Protein AF-A0A8T5T8N2-F1 (afdb_monomer)

Structure (mmCIF, N/CA/C/O backbone):
data_AF-A0A8T5T8N2-F1
#
_entry.id   AF-A0A8T5T8N2-F1
#
loop_
_atom_site.group_PDB
_atom_site.id
_atom_site.type_symbol
_atom_site.label_atom_id
_atom_site.label_alt_id
_atom_site.label_comp_id
_atom_site.label_asym_id
_atom_site.label_entity_id
_atom_site.label_seq_id
_atom_site.pdbx_PDB_ins_code
_atom_site.Cartn_x
_atom_site.Cartn_y
_atom_site.Cartn_z
_atom_site.occupancy
_atom_site.B_iso_or_equiv
_atom_site.auth_seq_id
_atom_site.auth_comp_id
_atom_site.auth_asym_id
_atom_site.auth_atom_id
_atom_site.pdbx_PDB_model_num
ATOM 1 N N . MET A 1 1 ? 22.893 8.804 -7.590 1.00 50.22 1 MET A N 1
ATOM 2 C CA . MET A 1 1 ? 23.854 9.347 -8.570 1.00 50.22 1 MET A CA 1
ATOM 3 C C . MET A 1 1 ? 23.781 8.445 -9.783 1.00 50.22 1 MET A C 1
ATOM 5 O O . MET A 1 1 ? 23.442 7.283 -9.596 1.00 50.22 1 MET A O 1
ATOM 9 N N . THR A 1 2 ? 23.992 8.975 -10.982 1.00 61.47 2 THR A N 1
ATOM 10 C CA . THR A 1 2 ? 24.151 8.156 -12.196 1.00 61.47 2 THR A CA 1
ATOM 11 C C . THR A 1 2 ? 25.458 7.356 -12.124 1.00 61.47 2 THR A C 1
ATOM 13 O O . THR A 1 2 ? 26.290 7.620 -11.250 1.00 61.47 2 THR A O 1
ATOM 16 N N . GLU A 1 3 ? 25.678 6.407 -13.039 1.00 57.25 3 GLU A N 1
ATOM 17 C CA . GLU A 1 3 ? 26.962 5.687 -13.149 1.00 57.25 3 GLU A CA 1
ATOM 18 C C . GLU A 1 3 ? 28.156 6.635 -13.381 1.00 57.25 3 GLU A C 1
ATOM 20 O O . GLU A 1 3 ? 29.275 6.344 -12.965 1.00 57.25 3 GLU A O 1
ATOM 25 N N . SER A 1 4 ? 27.908 7.816 -13.961 1.00 60.50 4 SER A N 1
ATOM 26 C CA . SER A 1 4 ? 28.885 8.897 -14.152 1.00 60.50 4 SER A CA 1
ATOM 27 C C . SER A 1 4 ? 29.128 9.768 -12.907 1.00 60.50 4 SER A C 1
ATOM 29 O O . SER A 1 4 ? 29.963 10.671 -12.943 1.00 60.50 4 SER A O 1
ATOM 31 N N . GLY A 1 5 ? 28.430 9.518 -11.792 1.00 66.31 5 GLY A N 1
ATOM 32 C CA . GLY A 1 5 ? 28.565 10.287 -10.548 1.00 66.31 5 GLY A CA 1
ATOM 33 C C . GLY A 1 5 ? 27.781 11.604 -10.516 1.00 66.31 5 GLY A C 1
ATOM 34 O O . GLY A 1 5 ? 27.880 12.358 -9.546 1.00 66.31 5 GLY A O 1
ATOM 35 N N . GLU A 1 6 ? 26.967 11.883 -11.533 1.00 74.31 6 GLU A N 1
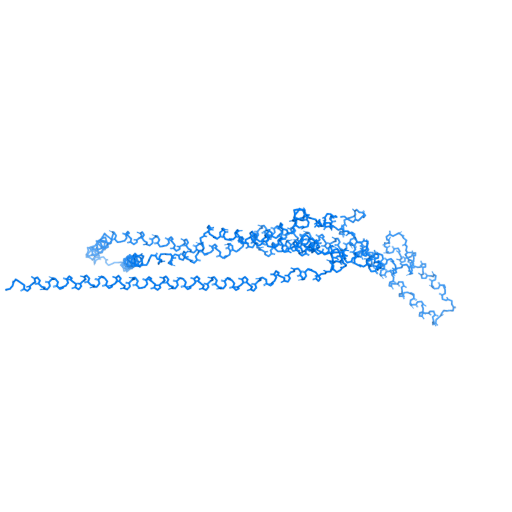ATOM 36 C CA . GLU A 1 6 ? 26.164 13.100 -11.618 1.00 74.31 6 GLU A CA 1
ATOM 37 C C . GLU A 1 6 ? 24.850 12.991 -10.826 1.00 74.31 6 GLU A C 1
ATOM 39 O O . GLU A 1 6 ? 24.358 11.915 -10.447 1.00 74.31 6 GLU A O 1
ATOM 44 N N . LEU A 1 7 ? 24.267 14.153 -10.518 1.00 80.31 7 LEU A N 1
ATOM 45 C CA . LEU A 1 7 ? 22.933 14.220 -9.933 1.00 80.31 7 LEU A CA 1
ATOM 46 C C . LEU A 1 7 ? 21.918 13.792 -10.997 1.00 80.31 7 LEU A C 1
ATOM 48 O O . LEU A 1 7 ? 21.801 14.446 -12.024 1.00 80.31 7 LEU A O 1
ATOM 52 N N . VAL A 1 8 ? 21.133 12.752 -10.708 1.00 79.81 8 VAL A N 1
ATOM 53 C CA . VAL A 1 8 ? 20.122 12.177 -11.625 1.00 79.81 8 VAL A CA 1
ATOM 54 C C . VAL A 1 8 ? 19.175 13.238 -12.197 1.00 79.81 8 VAL A C 1
ATOM 56 O O . VAL A 1 8 ? 18.798 13.173 -13.357 1.00 79.81 8 VAL A O 1
ATOM 59 N N . ILE A 1 9 ? 18.825 14.258 -11.405 1.00 79.12 9 ILE A N 1
ATOM 60 C CA . ILE A 1 9 ? 17.984 15.373 -11.863 1.00 79.12 9 ILE A CA 1
ATOM 61 C C . ILE A 1 9 ? 18.675 16.171 -12.978 1.00 79.12 9 ILE A C 1
ATOM 63 O O . ILE A 1 9 ? 18.025 16.559 -13.941 1.00 79.12 9 ILE A O 1
ATOM 67 N N . VAL A 1 10 ? 19.979 16.428 -12.845 1.00 83.75 10 VAL A N 1
ATOM 68 C CA . VAL A 1 10 ? 20.761 17.156 -13.853 1.00 83.75 10 VAL A CA 1
ATOM 69 C C . VAL A 1 10 ? 20.880 16.306 -15.114 1.00 83.75 10 VAL A C 1
ATOM 71 O O . VAL A 1 10 ? 20.487 16.782 -16.175 1.00 83.75 10 VAL A O 1
ATOM 74 N N . ALA A 1 11 ? 21.288 15.041 -14.975 1.00 82.06 11 ALA A N 1
ATOM 75 C CA . ALA A 1 11 ? 21.407 14.096 -16.086 1.00 82.06 11 ALA A CA 1
ATOM 76 C C . ALA A 1 11 ? 20.087 13.947 -16.870 1.00 82.06 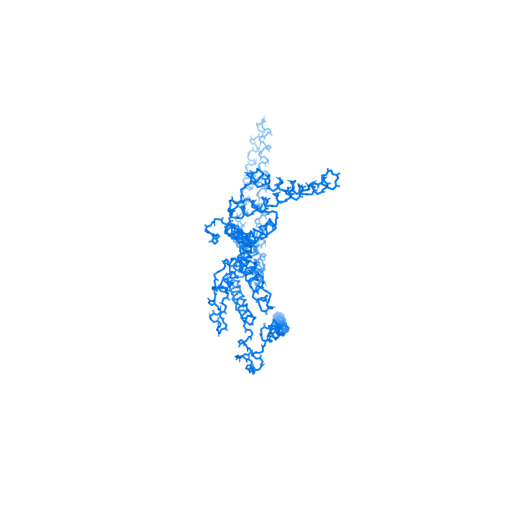11 ALA A C 1
ATOM 78 O O . ALA A 1 11 ? 20.073 14.067 -18.092 1.00 82.06 11 ALA A O 1
ATOM 79 N N . PHE A 1 12 ? 18.946 13.855 -16.175 1.00 83.31 12 PHE A N 1
ATOM 80 C CA . PHE A 1 12 ? 17.620 13.815 -16.798 1.00 83.31 12 PHE A CA 1
ATOM 81 C C . PHE A 1 12 ? 17.331 15.041 -17.683 1.00 83.31 12 PHE A C 1
ATOM 83 O O . PHE A 1 12 ? 16.877 14.902 -18.822 1.00 83.31 12 PHE A O 1
ATOM 90 N N . PHE A 1 13 ? 17.591 16.257 -17.186 1.00 85.62 13 PHE A N 1
ATOM 91 C CA . PHE A 1 13 ? 17.381 17.475 -17.976 1.00 85.62 13 PHE A CA 1
ATOM 92 C C . PHE A 1 13 ? 18.394 17.615 -19.117 1.00 85.62 13 PHE A C 1
ATOM 94 O O . PHE A 1 13 ? 18.045 18.151 -20.173 1.00 85.62 13 PHE A O 1
ATOM 101 N N . GLU A 1 14 ? 19.621 17.131 -18.934 1.00 86.12 14 GLU A N 1
ATOM 102 C CA . GLU A 1 14 ? 20.627 17.097 -19.993 1.00 86.12 14 GLU A CA 1
ATOM 103 C C . GLU A 1 14 ? 20.263 16.112 -21.102 1.00 86.12 14 GLU A C 1
ATOM 105 O O . GLU A 1 14 ? 20.306 16.504 -22.266 1.00 86.12 14 GLU A O 1
ATOM 110 N N . GLY A 1 15 ? 19.781 14.911 -20.771 1.00 85.50 15 GLY A N 1
ATOM 111 C CA . GLY A 1 15 ? 19.270 13.947 -21.748 1.00 85.50 15 GLY A CA 1
ATOM 112 C C . GLY A 1 15 ? 18.123 14.526 -22.583 1.00 85.50 15 GLY A C 1
ATOM 113 O O . GLY A 1 15 ? 18.163 14.480 -23.812 1.00 85.50 15 GLY A O 1
ATOM 114 N N . ILE A 1 16 ? 17.143 15.190 -21.950 1.00 87.62 16 ILE A N 1
ATOM 115 C CA . ILE A 1 16 ? 16.064 15.893 -22.678 1.00 87.62 16 ILE A CA 1
ATOM 116 C C . ILE A 1 16 ? 16.640 16.952 -23.619 1.00 87.62 16 ILE A C 1
ATOM 118 O O . ILE A 1 16 ? 16.241 17.036 -24.784 1.00 87.62 16 ILE A O 1
ATOM 122 N N . ARG A 1 17 ? 17.569 17.778 -23.124 1.00 90.19 17 ARG A N 1
ATOM 123 C CA . ARG A 1 17 ? 18.210 18.827 -23.924 1.00 90.19 17 ARG A CA 1
ATOM 124 C C . ARG A 1 17 ? 18.935 18.228 -25.128 1.00 90.19 17 ARG A C 1
ATOM 126 O O . ARG A 1 17 ? 18.800 18.770 -26.225 1.00 90.19 17 ARG A O 1
ATOM 133 N N . ASN A 1 18 ? 19.673 17.138 -24.941 1.00 89.00 18 ASN A N 1
ATOM 134 C CA . ASN A 1 18 ? 20.440 16.472 -25.991 1.00 89.00 18 ASN A CA 1
ATOM 135 C C . ASN A 1 18 ? 19.509 15.864 -27.049 1.00 89.00 18 ASN A C 1
ATOM 137 O O . ASN A 1 18 ? 19.688 16.136 -28.235 1.00 89.00 18 ASN A O 1
ATOM 141 N N . ILE A 1 19 ? 18.453 15.150 -26.640 1.00 89.94 19 ILE A N 1
ATOM 142 C CA . ILE A 1 19 ? 17.446 14.587 -27.556 1.00 89.94 19 ILE A CA 1
ATOM 143 C C . ILE A 1 19 ? 16.793 15.695 -28.389 1.00 89.94 19 ILE A C 1
ATOM 145 O O . ILE A 1 19 ? 16.717 15.585 -29.612 1.00 89.94 19 ILE A O 1
ATOM 149 N N . ILE A 1 20 ? 16.358 16.790 -27.752 1.00 90.50 20 ILE A N 1
ATOM 150 C CA . ILE A 1 20 ? 15.759 17.936 -28.456 1.00 90.50 20 ILE A CA 1
ATOM 151 C C . ILE A 1 20 ? 16.769 18.567 -29.421 1.00 90.50 20 ILE A C 1
ATOM 153 O O . ILE A 1 20 ? 16.405 18.918 -30.543 1.00 90.50 20 ILE A O 1
ATOM 157 N N . THR A 1 21 ? 18.031 18.688 -29.007 1.00 90.38 21 THR A N 1
ATOM 158 C CA . THR A 1 21 ? 19.117 19.249 -29.821 1.00 90.38 21 THR A CA 1
ATOM 159 C C . THR A 1 21 ? 19.352 18.418 -31.080 1.00 90.38 21 THR A C 1
ATOM 161 O O . THR A 1 21 ? 19.303 18.964 -32.183 1.00 90.38 21 THR A O 1
ATOM 164 N N . TYR A 1 22 ? 19.526 17.101 -30.944 1.00 91.06 22 TYR A N 1
ATOM 165 C CA . TYR A 1 22 ? 19.717 16.203 -32.083 1.00 91.06 22 TYR A CA 1
ATOM 166 C C . TYR A 1 22 ? 18.482 16.138 -32.987 1.00 91.06 22 TYR A C 1
ATOM 168 O O . TYR A 1 22 ? 18.618 16.206 -34.209 1.00 91.06 22 TYR A O 1
ATOM 176 N N . ALA A 1 23 ? 17.277 16.073 -32.412 1.00 90.75 23 ALA A N 1
ATOM 177 C CA . ALA A 1 23 ? 16.033 16.031 -33.175 1.00 90.75 23 ALA A CA 1
ATOM 178 C C . ALA A 1 23 ? 15.807 17.319 -33.978 1.00 90.75 23 ALA A C 1
ATOM 180 O O . ALA A 1 23 ? 15.464 17.260 -35.159 1.00 90.75 23 ALA A O 1
ATOM 181 N N . PHE A 1 24 ? 16.031 18.486 -33.369 1.00 92.81 24 PHE A N 1
ATOM 182 C CA . PHE A 1 24 ? 15.884 19.769 -34.050 1.00 92.81 24 PHE A CA 1
ATOM 183 C C . PHE A 1 24 ? 16.956 19.962 -35.128 1.00 92.81 24 PHE A C 1
ATOM 185 O O . PHE A 1 24 ? 16.626 20.329 -36.256 1.00 92.81 24 PHE A O 1
ATOM 192 N N . PHE A 1 25 ? 18.221 19.659 -34.817 1.00 92.62 25 PHE A N 1
ATOM 193 C CA . PHE A 1 25 ? 19.315 19.721 -35.785 1.00 92.62 25 PHE A CA 1
ATOM 194 C C . PHE A 1 25 ? 19.057 18.795 -36.983 1.00 92.62 25 PHE A C 1
ATOM 196 O O . PHE A 1 25 ? 19.148 19.234 -38.131 1.00 92.62 25 PHE A O 1
ATOM 203 N N . GLY A 1 26 ? 18.642 17.550 -36.730 1.00 91.75 26 GLY A N 1
ATOM 204 C CA . GLY A 1 26 ? 18.282 16.581 -37.765 1.00 91.75 26 GLY A CA 1
ATOM 205 C C . GLY A 1 26 ? 17.086 17.006 -38.604 1.00 91.75 26 GLY A C 1
ATOM 206 O O . GLY A 1 26 ? 17.135 16.900 -39.826 1.00 91.75 26 GLY A O 1
ATOM 207 N N . LEU A 1 27 ? 16.040 17.554 -37.983 1.00 93.25 27 LEU A N 1
ATOM 208 C CA . LEU A 1 27 ? 14.868 18.058 -38.697 1.00 93.25 27 LEU A CA 1
ATOM 209 C C . LEU A 1 27 ? 15.249 19.191 -39.656 1.00 93.25 27 LEU A C 1
ATOM 211 O O . LEU A 1 27 ? 14.854 19.161 -40.822 1.00 93.25 27 LEU A O 1
ATOM 215 N N . VAL A 1 28 ? 16.047 20.162 -39.200 1.00 93.31 28 VAL A N 1
ATOM 216 C CA . VAL A 1 28 ? 16.532 21.254 -40.059 1.00 93.31 28 VAL A CA 1
ATOM 217 C C . VAL A 1 28 ? 17.409 20.709 -41.189 1.00 93.31 28 VAL A C 1
ATOM 219 O O . VAL A 1 28 ? 17.230 21.120 -42.337 1.00 93.31 28 VAL A O 1
ATOM 222 N N . TYR A 1 29 ? 18.290 19.744 -40.897 1.00 92.88 29 TYR A N 1
ATOM 223 C CA . TYR A 1 29 ? 19.119 19.084 -41.908 1.00 92.88 29 TYR A CA 1
ATOM 224 C C . TYR A 1 29 ? 18.245 18.423 -42.982 1.00 92.88 29 TYR A C 1
ATOM 226 O O . TYR A 1 29 ? 18.412 18.706 -44.166 1.00 92.88 29 TYR A O 1
ATOM 234 N N . VAL A 1 30 ? 17.267 17.602 -42.589 1.00 93.38 30 VAL A N 1
ATOM 235 C CA . VAL A 1 30 ? 16.363 16.892 -43.509 1.00 93.38 30 VAL A CA 1
ATOM 236 C C . VAL A 1 30 ? 15.523 17.863 -44.342 1.00 93.38 30 VAL A C 1
ATOM 238 O O . VAL A 1 30 ? 15.375 17.651 -45.545 1.00 93.38 30 VAL A O 1
ATOM 241 N N . LEU A 1 31 ? 15.009 18.948 -43.752 1.00 93.56 31 LEU A N 1
ATOM 242 C CA . LEU A 1 31 ? 14.261 19.974 -44.491 1.00 93.56 31 LEU A CA 1
ATOM 243 C C . LEU A 1 31 ? 15.129 20.683 -45.538 1.00 93.56 31 LEU A C 1
ATOM 245 O O . LEU A 1 31 ? 14.682 20.915 -46.667 1.00 93.56 31 LEU A O 1
ATOM 249 N N . ALA A 1 32 ? 16.374 21.009 -45.188 1.00 91.94 32 ALA A N 1
ATOM 250 C CA . ALA A 1 32 ? 17.322 21.608 -46.118 1.00 91.94 32 ALA A CA 1
ATOM 251 C C . ALA A 1 32 ? 17.687 20.631 -47.248 1.00 91.94 32 ALA A C 1
ATOM 253 O O . ALA A 1 32 ? 17.682 21.009 -48.419 1.00 91.94 32 ALA A O 1
ATOM 254 N N . LEU A 1 33 ? 17.894 19.355 -46.918 1.00 91.81 33 LEU A N 1
ATOM 255 C CA . LEU A 1 33 ? 18.136 18.286 -47.886 1.00 91.81 33 LEU A CA 1
ATOM 256 C C . LEU A 1 33 ? 16.956 18.111 -48.847 1.00 91.81 33 LEU A C 1
ATOM 258 O O . LEU A 1 33 ? 17.147 18.086 -50.062 1.00 91.81 33 LEU A O 1
ATOM 262 N N . GLY A 1 34 ? 15.730 18.072 -48.322 1.00 90.69 34 GLY A N 1
ATOM 263 C CA . GLY A 1 34 ? 14.507 18.016 -49.122 1.00 90.69 34 GLY A CA 1
ATOM 264 C C . GLY A 1 34 ? 14.383 19.214 -50.066 1.00 90.69 34 GLY A C 1
ATOM 265 O O . GLY A 1 34 ? 14.050 19.048 -51.238 1.00 90.69 34 GLY A O 1
ATOM 266 N N . SER A 1 35 ? 14.744 20.409 -49.595 1.00 89.25 35 SER A N 1
ATOM 267 C CA . SER A 1 35 ? 14.761 21.624 -50.418 1.00 89.25 35 SER A CA 1
ATOM 268 C C . SER A 1 35 ? 15.785 21.536 -51.557 1.00 89.25 35 SER A C 1
ATOM 270 O O . SER A 1 35 ? 15.484 21.925 -52.687 1.00 89.25 35 SER A O 1
ATOM 272 N N . ILE A 1 36 ? 16.972 20.972 -51.307 1.00 89.12 36 ILE A N 1
ATOM 273 C CA . ILE A 1 36 ? 17.995 20.736 -52.340 1.00 89.12 36 ILE A CA 1
ATOM 274 C C . ILE A 1 36 ? 17.532 19.682 -53.345 1.00 89.12 36 ILE A C 1
ATOM 276 O O . ILE A 1 36 ? 17.707 19.868 -54.546 1.00 89.12 36 ILE A O 1
ATOM 280 N N . ILE A 1 37 ? 16.892 18.601 -52.897 1.00 88.50 37 ILE A N 1
ATOM 281 C CA . ILE A 1 37 ? 16.348 17.570 -53.791 1.00 88.50 37 ILE A CA 1
ATOM 282 C C . ILE A 1 37 ? 15.265 18.168 -54.700 1.00 88.50 37 ILE A C 1
ATOM 284 O O . ILE A 1 37 ? 15.287 17.954 -55.910 1.00 88.50 37 ILE A O 1
ATOM 288 N N . ILE A 1 38 ? 14.341 18.964 -54.158 1.00 87.94 38 ILE A N 1
ATOM 289 C CA . ILE A 1 38 ? 13.283 19.605 -54.954 1.00 87.94 38 ILE A CA 1
ATOM 290 C C . ILE A 1 38 ? 13.885 20.594 -55.960 1.00 87.94 38 ILE A C 1
ATOM 292 O O . ILE A 1 38 ? 13.531 20.571 -57.136 1.00 87.94 38 ILE A O 1
ATOM 296 N N . THR A 1 39 ? 14.814 21.447 -55.525 1.00 85.88 39 THR A N 1
ATOM 297 C CA . THR A 1 39 ? 15.412 22.475 -56.395 1.00 85.88 39 THR A CA 1
ATOM 298 C C . THR A 1 39 ? 16.357 21.893 -57.444 1.00 85.88 39 THR A C 1
ATOM 300 O O . THR A 1 39 ? 16.333 22.354 -58.583 1.00 85.88 39 THR A O 1
ATOM 303 N N . SER A 1 40 ? 17.126 20.851 -57.118 1.00 84.12 40 SER A N 1
ATOM 304 C CA . SER A 1 40 ? 18.016 20.166 -58.069 1.00 84.12 40 SER A CA 1
ATOM 305 C C . SER A 1 40 ? 17.266 19.452 -59.187 1.00 84.12 40 SER A C 1
ATOM 307 O O . SER A 1 40 ? 17.709 19.502 -60.330 1.00 84.12 40 SER A O 1
ATOM 309 N N . ASN A 1 41 ? 16.090 18.890 -58.896 1.00 81.50 41 ASN A N 1
ATOM 310 C CA . ASN A 1 41 ? 15.214 18.324 -59.923 1.00 81.50 41 ASN A CA 1
ATOM 311 C C . ASN A 1 41 ? 14.666 19.378 -60.904 1.00 81.50 41 ASN A C 1
ATOM 313 O O . ASN A 1 41 ? 14.243 19.015 -61.999 1.00 81.50 41 ASN A O 1
ATOM 317 N N . ILE A 1 42 ? 14.655 20.664 -60.530 1.00 82.00 42 ILE A N 1
ATOM 318 C CA . ILE A 1 42 ? 14.062 21.741 -61.340 1.00 82.00 42 ILE A CA 1
ATOM 319 C C . ILE A 1 42 ? 15.132 22.607 -62.030 1.00 82.00 42 ILE A C 1
ATOM 321 O O . ILE A 1 42 ? 14.921 23.026 -63.167 1.00 82.00 42 ILE A O 1
ATOM 325 N N . PHE A 1 43 ? 16.266 22.896 -61.376 1.00 74.94 43 PHE A N 1
ATOM 326 C CA . PHE A 1 43 ? 17.140 24.009 -61.778 1.00 74.94 43 PHE A CA 1
ATOM 327 C C . PHE A 1 43 ? 18.635 23.691 -61.950 1.00 74.94 43 PHE A C 1
ATOM 329 O O . PHE A 1 43 ? 19.327 24.506 -62.564 1.00 74.94 43 PHE A O 1
ATOM 336 N N . THR A 1 44 ? 19.174 22.572 -61.446 1.00 67.94 44 THR A N 1
ATOM 337 C CA . THR A 1 44 ? 20.640 22.425 -61.300 1.00 67.94 44 THR A CA 1
ATOM 338 C C . THR A 1 44 ? 21.208 21.151 -61.945 1.00 67.94 44 THR A C 1
ATOM 340 O O . THR A 1 44 ? 20.889 20.054 -61.500 1.00 67.94 44 THR A O 1
ATOM 343 N N . PRO A 1 45 ? 22.130 21.257 -62.928 1.00 66.62 45 PRO A N 1
ATOM 344 C CA . PRO A 1 45 ? 22.733 20.093 -63.590 1.00 66.62 45 PRO A CA 1
ATOM 345 C C . PRO A 1 45 ? 23.823 19.384 -62.765 1.00 66.62 45 PRO A C 1
ATOM 347 O O . PRO A 1 45 ? 24.250 18.297 -63.144 1.00 66.62 45 PRO A O 1
ATOM 350 N N . ASN A 1 46 ? 24.284 19.967 -61.650 1.00 76.56 46 ASN A N 1
ATOM 351 C CA . ASN A 1 46 ? 25.247 19.330 -60.747 1.00 76.56 46 ASN A CA 1
ATOM 352 C C . ASN A 1 46 ? 24.794 19.452 -59.275 1.00 76.56 46 ASN A C 1
ATOM 354 O O . ASN A 1 46 ? 25.116 20.442 -58.614 1.00 76.56 46 ASN A O 1
ATOM 358 N N . PRO A 1 47 ? 24.035 18.474 -58.755 1.00 80.38 47 PRO A N 1
ATOM 359 C CA . PRO A 1 47 ? 23.505 18.511 -57.392 1.00 80.38 47 PRO A CA 1
ATOM 360 C C . PRO A 1 47 ? 24.575 18.278 -56.314 1.00 80.38 47 PRO A C 1
ATOM 362 O O . PRO A 1 47 ? 24.367 18.664 -55.166 1.00 80.38 47 PRO A O 1
ATOM 365 N N . GLN A 1 48 ? 25.731 17.707 -56.673 1.00 85.94 48 GLN A N 1
ATOM 366 C CA . GLN A 1 48 ? 26.777 17.334 -55.717 1.00 85.94 48 GLN A CA 1
ATOM 367 C C . GLN A 1 48 ? 27.318 18.543 -54.947 1.00 85.94 48 GLN A C 1
ATOM 369 O O . GLN A 1 48 ? 27.415 18.504 -53.726 1.00 85.94 48 GLN A O 1
ATOM 374 N N . PHE A 1 49 ? 27.563 19.657 -55.646 1.00 86.44 49 PHE A N 1
ATOM 375 C CA . PHE A 1 49 ? 28.024 20.899 -55.022 1.00 86.44 49 PHE A CA 1
ATOM 376 C C . PHE A 1 49 ? 27.060 21.407 -53.938 1.00 86.44 49 PHE A C 1
ATOM 378 O O . PHE A 1 49 ? 27.496 21.890 -52.898 1.00 86.44 49 PHE A O 1
ATOM 385 N N . MET A 1 50 ? 25.746 21.294 -54.167 1.00 86.56 50 MET A N 1
ATOM 386 C CA . MET A 1 50 ? 24.739 21.754 -53.207 1.00 86.56 50 MET A CA 1
ATOM 387 C C . MET A 1 50 ? 24.702 20.867 -51.960 1.00 86.56 50 MET A C 1
ATOM 389 O O . MET A 1 50 ? 24.534 21.386 -50.858 1.00 86.56 50 MET A O 1
ATOM 393 N N . PHE A 1 51 ? 24.892 19.553 -52.114 1.00 88.56 51 PHE A N 1
ATOM 394 C CA . PHE A 1 51 ? 24.997 18.635 -50.980 1.00 88.56 51 PHE A CA 1
ATOM 395 C C . PHE A 1 51 ? 26.264 18.886 -50.153 1.00 88.56 51 PHE A C 1
ATOM 397 O O . PHE A 1 51 ? 26.169 18.988 -48.932 1.00 88.56 51 PHE A O 1
ATOM 404 N N . ASP A 1 52 ? 27.416 19.082 -50.801 1.00 90.44 52 ASP A N 1
ATOM 405 C CA . ASP A 1 52 ? 28.679 19.383 -50.112 1.00 90.44 52 ASP A CA 1
ATOM 406 C C . ASP A 1 52 ? 28.617 20.746 -49.396 1.00 90.44 52 ASP A C 1
ATOM 408 O O . ASP A 1 52 ? 29.096 20.899 -48.267 1.00 90.44 52 ASP A O 1
ATOM 412 N N . PHE A 1 53 ? 27.975 21.741 -50.025 1.00 89.81 53 PHE A N 1
ATOM 413 C CA . PHE A 1 53 ? 27.708 23.037 -49.405 1.00 89.81 53 PHE A CA 1
ATOM 414 C C . PHE A 1 53 ? 26.806 22.898 -48.178 1.00 89.81 53 PHE A C 1
ATOM 416 O O . PHE A 1 53 ? 27.101 23.499 -47.147 1.00 89.81 53 PHE A O 1
ATOM 423 N N . LEU A 1 54 ? 25.733 22.103 -48.264 1.00 91.12 54 LEU A N 1
ATOM 424 C CA . LEU A 1 54 ? 24.840 21.867 -47.133 1.00 91.12 54 LEU A CA 1
ATOM 425 C C . LEU A 1 54 ? 25.575 21.205 -45.971 1.00 91.12 54 LEU A C 1
ATOM 427 O O . LEU A 1 54 ? 25.457 21.689 -44.851 1.00 91.12 54 LEU A O 1
ATOM 431 N N . ASP A 1 55 ? 26.348 20.146 -46.219 1.00 89.69 55 ASP A N 1
ATOM 432 C CA . ASP A 1 55 ? 27.081 19.463 -45.149 1.00 89.69 55 ASP A CA 1
ATOM 433 C C . ASP A 1 55 ? 28.103 20.402 -44.493 1.00 89.69 55 ASP A C 1
ATOM 435 O O . ASP A 1 55 ? 28.151 20.522 -43.268 1.00 89.69 55 ASP A O 1
ATOM 439 N N . THR A 1 56 ? 28.833 21.179 -45.299 1.00 91.06 56 THR A N 1
ATOM 440 C CA . THR A 1 56 ? 29.770 22.201 -44.805 1.00 91.06 56 THR A CA 1
ATOM 441 C C . THR A 1 56 ? 29.051 23.287 -43.999 1.00 91.06 56 THR A C 1
ATOM 443 O O . THR A 1 56 ? 29.536 23.699 -42.944 1.00 91.06 56 THR A O 1
ATOM 446 N N . PHE A 1 57 ? 27.890 23.755 -44.465 1.00 92.31 57 PHE A N 1
ATOM 447 C CA . PHE A 1 57 ? 27.086 24.764 -43.779 1.00 92.31 57 PHE A CA 1
ATOM 448 C C . PHE A 1 57 ? 26.555 24.243 -42.439 1.00 92.31 57 PHE A C 1
ATOM 450 O O . PHE A 1 57 ? 26.694 24.907 -41.408 1.00 92.31 57 PHE A O 1
ATOM 457 N N . MET A 1 58 ? 25.992 23.035 -42.441 1.00 91.75 58 MET A N 1
ATOM 458 C CA . MET A 1 58 ? 25.432 22.409 -41.248 1.00 91.75 58 MET A CA 1
ATOM 459 C C . MET A 1 58 ? 26.514 22.125 -40.209 1.00 91.75 58 MET A C 1
ATOM 461 O O . MET A 1 58 ? 26.301 22.411 -39.035 1.00 91.75 58 MET A O 1
ATOM 465 N N . ARG A 1 59 ? 27.693 21.644 -40.621 1.00 87.25 59 ARG A N 1
ATOM 466 C CA . ARG A 1 59 ? 28.801 21.335 -39.705 1.00 87.25 59 ARG A CA 1
ATOM 467 C C . ARG A 1 59 ? 29.512 22.576 -39.174 1.00 87.25 59 ARG A C 1
ATOM 469 O O . ARG A 1 59 ? 29.735 22.677 -37.974 1.00 87.25 59 ARG A O 1
ATOM 476 N N . ASN A 1 60 ? 29.852 23.528 -40.040 1.00 89.38 60 ASN A N 1
ATOM 477 C CA . ASN A 1 60 ? 30.740 24.629 -39.655 1.00 89.38 60 ASN A CA 1
ATOM 478 C C . ASN A 1 60 ? 30.008 25.885 -39.176 1.00 89.38 60 ASN A C 1
ATOM 480 O O . ASN A 1 60 ? 30.618 26.701 -38.492 1.00 89.38 60 ASN A O 1
ATOM 484 N N . TYR A 1 61 ? 28.732 26.067 -39.532 1.00 88.50 61 TYR A N 1
ATOM 485 C CA . TYR A 1 61 ? 27.984 27.281 -39.191 1.00 88.50 61 TYR A CA 1
ATOM 486 C C . TYR A 1 61 ? 26.784 26.981 -38.305 1.00 88.50 61 TYR A C 1
ATOM 488 O O . TYR A 1 61 ? 26.698 27.510 -37.198 1.00 88.50 61 TYR A O 1
ATOM 496 N N . PHE A 1 62 ? 25.870 26.123 -38.763 1.00 88.25 62 PHE A N 1
ATOM 497 C CA . PHE A 1 62 ? 24.657 25.827 -38.001 1.00 88.25 62 PHE A CA 1
ATOM 498 C C . PHE A 1 62 ? 24.960 25.003 -36.743 1.00 88.25 62 PHE A C 1
ATOM 500 O O . PHE A 1 62 ? 24.405 25.269 -35.682 1.00 88.25 62 PHE A O 1
ATOM 507 N N . GLY A 1 63 ? 25.901 24.061 -36.827 1.00 86.19 63 GLY A N 1
ATOM 508 C CA . GLY A 1 63 ? 26.325 23.221 -35.709 1.00 86.19 63 GLY A CA 1
ATOM 509 C C . GLY A 1 63 ? 26.911 24.000 -34.530 1.00 86.19 63 GLY A C 1
ATOM 510 O O . GLY A 1 63 ? 26.754 23.567 -33.398 1.00 86.19 63 GLY A O 1
ATOM 511 N N . LEU A 1 64 ? 27.489 25.188 -34.757 1.00 87.56 64 LEU A N 1
ATOM 512 C CA . LEU A 1 64 ? 28.004 26.055 -33.685 1.00 87.56 64 LEU A CA 1
ATOM 513 C C . LEU A 1 64 ? 26.906 26.602 -32.761 1.00 87.56 64 LEU A C 1
ATOM 515 O O . LEU A 1 64 ? 27.206 27.115 -31.685 1.00 87.56 64 LEU A O 1
ATOM 519 N N . TRP A 1 65 ? 25.641 26.542 -33.184 1.00 87.00 65 TRP A N 1
ATOM 520 C CA . TRP A 1 65 ? 24.500 27.009 -32.394 1.00 87.00 65 TRP A CA 1
ATOM 521 C C . TRP A 1 65 ? 24.018 25.949 -31.398 1.00 87.00 65 TRP A C 1
ATOM 523 O O . TRP A 1 65 ? 23.165 26.237 -30.559 1.00 87.00 65 TRP A O 1
ATOM 533 N N . PHE A 1 66 ? 24.568 24.738 -31.481 1.00 87.38 66 PHE A N 1
ATOM 534 C CA . PHE A 1 66 ? 24.227 23.604 -30.639 1.00 87.38 66 PHE A CA 1
ATOM 535 C C . PHE A 1 66 ? 25.453 23.149 -29.857 1.00 87.38 66 PHE A C 1
ATOM 537 O O . PHE A 1 66 ? 26.589 23.280 -30.306 1.00 87.38 66 PHE A O 1
ATOM 544 N N . ASN A 1 67 ? 25.213 22.602 -28.669 1.00 84.06 67 ASN A N 1
ATOM 545 C CA . ASN A 1 67 ? 26.254 21.950 -27.891 1.00 84.06 67 ASN A CA 1
ATOM 546 C C . ASN A 1 67 ? 26.060 20.438 -28.005 1.00 84.06 67 ASN A C 1
ATOM 548 O O . ASN A 1 67 ? 25.039 19.919 -27.554 1.00 84.06 67 ASN A O 1
ATOM 552 N N . PHE A 1 68 ? 27.018 19.758 -28.631 1.00 85.88 68 PHE A N 1
ATOM 553 C CA . PHE A 1 68 ? 26.990 18.310 -28.801 1.00 85.88 68 PHE A CA 1
ATOM 554 C C . PHE A 1 68 ? 27.862 17.642 -27.723 1.00 85.88 68 PHE A C 1
ATOM 556 O O . PHE A 1 68 ? 29.010 18.056 -27.560 1.00 85.88 68 PHE A O 1
ATOM 563 N N . PRO A 1 69 ? 27.373 16.597 -27.031 1.00 77.38 69 PRO A N 1
ATOM 564 C CA . PRO A 1 69 ? 28.106 15.841 -26.008 1.00 77.38 69 PRO A CA 1
ATOM 565 C C . PRO A 1 69 ? 29.538 15.447 -26.397 1.00 77.38 69 PRO A C 1
ATOM 567 O O . PRO A 1 69 ? 30.461 15.590 -25.601 1.00 77.38 69 PRO A O 1
ATOM 570 N N . ASN A 1 70 ? 29.743 15.017 -27.647 1.00 77.00 70 ASN A N 1
ATOM 571 C CA . ASN A 1 70 ? 31.048 14.571 -28.149 1.00 77.00 70 ASN A CA 1
ATOM 572 C C . ASN A 1 70 ? 31.934 15.718 -28.673 1.00 77.00 70 ASN A C 1
ATOM 574 O O . ASN A 1 70 ? 33.033 15.476 -29.171 1.00 77.00 70 ASN A O 1
ATOM 578 N N . GLY A 1 71 ? 31.455 16.966 -28.623 1.00 78.44 71 GLY A N 1
ATOM 579 C CA . GLY A 1 71 ? 32.142 18.148 -29.152 1.00 78.44 71 GLY A CA 1
ATOM 580 C C . GLY A 1 71 ? 32.234 18.214 -30.683 1.00 78.44 71 GLY A C 1
ATOM 581 O O . GLY A 1 71 ? 32.700 19.216 -31.223 1.00 78.44 71 GLY A O 1
ATOM 582 N N . THR A 1 72 ? 31.782 17.180 -31.394 1.00 84.62 72 THR A N 1
ATOM 583 C CA . THR A 1 72 ? 31.763 17.103 -32.858 1.00 84.62 72 THR A CA 1
ATOM 584 C C . THR A 1 72 ? 30.339 17.224 -33.392 1.00 84.62 72 THR A C 1
ATOM 586 O O . THR A 1 72 ? 29.389 16.714 -32.800 1.00 84.62 72 THR A O 1
ATOM 589 N N . VAL A 1 73 ? 30.183 17.914 -34.527 1.00 87.69 73 VAL A N 1
ATOM 590 C CA . VAL A 1 73 ? 28.879 18.046 -35.190 1.00 87.69 73 VAL A CA 1
ATOM 591 C C . VAL A 1 73 ? 28.577 16.756 -35.959 1.00 87.69 73 VAL A C 1
ATOM 593 O O . VAL A 1 73 ? 29.366 16.401 -36.847 1.00 87.69 73 VAL A O 1
ATOM 596 N N . PRO A 1 74 ? 27.472 16.058 -35.644 1.00 88.12 74 PRO A N 1
ATOM 597 C CA . PRO A 1 74 ? 27.171 14.761 -36.233 1.00 88.12 74 PRO A CA 1
ATOM 598 C C . PRO A 1 74 ? 26.773 14.874 -37.705 1.00 88.12 74 PRO A C 1
ATOM 600 O O . PRO A 1 74 ? 26.162 15.856 -38.139 1.00 88.12 74 PRO A O 1
ATOM 603 N N . GLY A 1 75 ? 27.109 13.843 -38.479 1.00 87.88 75 GLY A N 1
ATOM 604 C CA . GLY A 1 75 ? 26.601 13.679 -39.839 1.00 87.88 75 GLY A CA 1
ATOM 605 C C . GLY A 1 75 ? 25.130 13.260 -39.848 1.00 87.88 75 GLY A C 1
ATOM 606 O O . GLY A 1 75 ? 24.647 12.657 -38.896 1.00 87.88 75 GLY A O 1
ATOM 607 N N . LEU A 1 76 ? 24.413 13.515 -40.948 1.00 85.88 76 LEU A N 1
ATOM 608 C CA . LEU A 1 76 ? 22.988 13.167 -41.069 1.00 85.88 76 LEU A CA 1
ATOM 609 C C . LEU A 1 76 ? 22.690 11.694 -40.741 1.00 85.88 76 LEU A C 1
ATOM 611 O O . LEU A 1 76 ? 21.682 11.397 -40.108 1.00 85.88 76 LEU A O 1
ATOM 615 N N . THR A 1 77 ? 23.559 10.780 -41.173 1.00 87.62 77 THR A N 1
ATOM 616 C CA . THR A 1 77 ? 23.408 9.336 -40.949 1.00 87.62 77 THR A CA 1
ATOM 617 C C . THR A 1 77 ? 23.627 8.928 -39.496 1.00 87.62 77 THR A C 1
ATOM 619 O O . THR A 1 77 ? 23.130 7.889 -39.092 1.00 87.62 77 THR A O 1
ATOM 622 N N . GLU A 1 78 ? 24.343 9.738 -38.716 1.00 88.00 78 GLU A N 1
ATOM 623 C CA . GLU A 1 78 ? 24.662 9.475 -37.307 1.00 88.00 78 GLU A CA 1
ATOM 624 C C . GLU A 1 78 ? 23.557 9.987 -36.370 1.00 88.00 78 GLU A C 1
ATOM 626 O O . GLU A 1 78 ? 23.433 9.518 -35.243 1.00 88.00 78 GLU A O 1
ATOM 631 N N . ILE A 1 79 ? 22.732 10.942 -36.822 1.00 88.06 79 ILE A N 1
ATOM 632 C CA . ILE A 1 79 ? 21.690 11.570 -35.995 1.00 88.06 79 ILE A CA 1
ATOM 633 C C . ILE A 1 79 ? 20.677 10.551 -35.441 1.00 88.06 79 ILE A C 1
ATOM 635 O O . ILE A 1 79 ? 20.395 10.629 -34.245 1.00 88.06 79 ILE A O 1
ATOM 639 N N . PRO A 1 80 ? 20.121 9.603 -36.227 1.00 87.94 80 PRO A N 1
ATOM 640 C CA . PRO A 1 80 ? 19.178 8.620 -35.692 1.00 87.94 80 PRO A CA 1
ATOM 641 C C . PRO A 1 80 ? 19.790 7.745 -34.593 1.00 87.94 80 PRO A C 1
ATOM 643 O O . PRO A 1 80 ? 19.157 7.539 -33.559 1.00 87.94 80 PRO A O 1
ATOM 646 N N . ASP A 1 81 ? 21.030 7.292 -34.787 1.00 87.94 81 ASP A N 1
ATOM 647 C CA . ASP A 1 81 ? 21.734 6.441 -33.824 1.00 87.94 81 ASP A CA 1
ATOM 648 C C . ASP A 1 81 ? 22.046 7.208 -32.533 1.00 87.94 81 ASP A C 1
ATOM 650 O O . ASP A 1 81 ? 21.834 6.691 -31.437 1.00 87.94 81 ASP A O 1
ATOM 654 N N . LEU A 1 82 ? 22.464 8.474 -32.646 1.00 87.94 82 LEU A N 1
ATOM 655 C CA . LEU A 1 82 ? 22.681 9.355 -31.496 1.00 87.94 82 LEU A CA 1
ATOM 656 C C . LEU A 1 82 ? 21.383 9.618 -30.729 1.00 87.94 82 LEU A C 1
ATOM 658 O O . LEU A 1 82 ? 21.383 9.559 -29.503 1.00 87.94 82 LEU A O 1
ATOM 662 N N . ILE A 1 83 ? 20.266 9.847 -31.426 1.00 86.75 83 ILE A N 1
ATOM 663 C CA . ILE A 1 83 ? 18.955 10.002 -30.783 1.00 86.75 83 ILE A CA 1
ATOM 664 C C . ILE A 1 83 ? 18.586 8.731 -30.012 1.00 86.75 83 ILE A C 1
ATOM 666 O O . ILE A 1 83 ? 18.175 8.835 -28.860 1.00 86.75 83 ILE A O 1
ATOM 670 N N . MET A 1 84 ? 18.751 7.540 -30.598 1.00 86.19 84 MET A N 1
ATOM 671 C CA . MET A 1 84 ? 18.422 6.290 -29.900 1.00 86.19 84 MET A CA 1
ATOM 672 C C . MET A 1 84 ? 19.361 6.006 -28.725 1.00 86.19 84 MET A C 1
ATOM 674 O O . MET A 1 84 ? 18.901 5.541 -27.682 1.00 86.19 84 MET A O 1
ATOM 678 N N . SER A 1 85 ? 20.647 6.337 -28.850 1.00 86.38 85 SER A N 1
ATOM 679 C CA . SER A 1 85 ? 21.606 6.249 -27.746 1.00 86.38 85 SER A CA 1
ATOM 680 C C . SER A 1 85 ? 21.216 7.169 -26.586 1.00 86.38 85 SER A C 1
ATOM 682 O O . SER A 1 85 ? 21.182 6.730 -25.439 1.00 86.38 85 SER A O 1
ATOM 684 N N . GLU A 1 86 ? 20.871 8.430 -26.859 1.00 86.81 86 GLU A N 1
ATOM 685 C CA . GLU A 1 86 ? 20.423 9.363 -25.816 1.00 86.81 86 GLU A CA 1
ATOM 686 C C . GLU A 1 86 ? 19.074 8.954 -25.220 1.00 86.81 86 GLU A C 1
ATOM 688 O O . GLU A 1 86 ? 18.878 9.097 -24.019 1.00 86.81 86 GLU A O 1
ATOM 693 N N . ILE A 1 87 ? 18.148 8.403 -26.016 1.00 85.31 87 ILE A N 1
ATOM 694 C CA . ILE A 1 87 ? 16.878 7.856 -25.509 1.00 85.31 87 ILE A CA 1
ATOM 695 C C . ILE A 1 87 ? 17.133 6.702 -24.533 1.00 85.31 87 ILE A C 1
ATOM 697 O O . ILE A 1 87 ? 16.437 6.603 -23.522 1.00 85.31 87 ILE A O 1
ATOM 701 N N . SER A 1 88 ? 18.130 5.854 -24.796 1.00 83.88 88 SER A N 1
ATOM 702 C CA . SER A 1 88 ? 18.526 4.781 -23.877 1.00 83.88 88 SER A CA 1
ATOM 703 C C . SER A 1 88 ? 18.996 5.336 -22.535 1.00 83.88 88 SER A C 1
ATOM 705 O O . SER A 1 88 ? 18.454 4.970 -21.492 1.00 83.88 88 SER A O 1
ATOM 707 N N . VAL A 1 89 ? 19.962 6.261 -22.564 1.00 84.38 89 VAL A N 1
ATOM 708 C CA . VAL A 1 89 ? 20.496 6.911 -21.355 1.00 84.38 89 VAL A CA 1
ATOM 709 C C . VAL A 1 89 ? 19.374 7.631 -20.603 1.00 84.38 89 VAL A C 1
ATOM 711 O O . VAL A 1 89 ? 19.178 7.416 -19.408 1.00 84.38 89 VAL A O 1
ATOM 714 N N . PHE A 1 90 ? 18.550 8.387 -21.329 1.00 85.38 90 PHE A N 1
ATOM 715 C CA . PHE A 1 90 ? 17.382 9.072 -20.792 1.00 85.38 90 PHE A CA 1
ATOM 716 C C . PHE A 1 90 ? 16.382 8.116 -20.134 1.00 85.38 90 PHE A C 1
ATOM 718 O O . PHE A 1 90 ? 15.790 8.468 -19.119 1.00 85.38 90 PHE A O 1
ATOM 725 N N . THR A 1 91 ? 16.176 6.915 -20.679 1.00 84.06 91 THR A N 1
ATOM 726 C CA . THR A 1 91 ? 15.253 5.927 -20.098 1.00 84.06 91 THR A CA 1
ATOM 727 C C . THR A 1 91 ? 15.772 5.419 -18.753 1.00 84.06 91 THR A C 1
ATOM 729 O O . THR A 1 91 ? 14.999 5.353 -17.794 1.00 84.06 91 THR A O 1
ATOM 732 N N . GLY A 1 92 ? 17.076 5.139 -18.647 1.00 83.25 92 GLY A N 1
ATOM 733 C CA . GLY A 1 92 ? 17.724 4.795 -17.378 1.00 83.25 92 GLY A CA 1
ATOM 734 C C . GLY A 1 92 ? 17.645 5.930 -16.352 1.00 83.25 92 GLY A C 1
ATOM 735 O O . GLY A 1 92 ? 17.247 5.713 -15.205 1.00 83.25 92 GLY A O 1
ATOM 736 N N . ASP A 1 93 ? 17.922 7.164 -16.774 1.00 84.75 93 ASP A N 1
ATOM 737 C CA . ASP A 1 93 ? 17.831 8.341 -15.907 1.00 84.75 93 ASP A CA 1
ATOM 738 C C . ASP A 1 93 ? 16.395 8.635 -15.470 1.00 84.75 93 ASP A C 1
ATOM 740 O O . ASP A 1 93 ? 16.148 8.939 -14.303 1.00 84.75 93 ASP A O 1
ATOM 744 N N . PHE A 1 94 ? 15.423 8.509 -16.377 1.00 84.19 94 PHE A N 1
ATOM 745 C CA . PHE A 1 94 ? 14.003 8.664 -16.075 1.00 84.19 94 PHE A CA 1
ATOM 746 C C . PHE A 1 94 ? 13.538 7.623 -15.059 1.00 84.19 94 PHE A C 1
ATOM 748 O O . PHE A 1 94 ? 12.791 7.952 -14.136 1.00 84.19 94 PHE A O 1
ATOM 755 N N . TYR A 1 95 ? 14.006 6.384 -15.194 1.00 85.75 95 TYR A N 1
ATOM 756 C CA . TYR A 1 95 ? 13.722 5.317 -14.247 1.00 85.75 95 TYR A CA 1
ATOM 757 C C . TYR A 1 95 ? 14.261 5.639 -12.841 1.00 85.75 95 TYR A C 1
ATOM 759 O O . TYR A 1 95 ? 13.501 5.616 -11.866 1.00 85.75 95 TYR A O 1
ATOM 767 N N . LEU A 1 96 ? 15.526 6.060 -12.726 1.00 86.75 96 LEU A N 1
ATOM 768 C CA . LEU A 1 96 ? 16.103 6.505 -11.451 1.00 86.75 96 LEU A CA 1
ATOM 769 C C . LEU A 1 96 ? 15.414 7.762 -10.899 1.00 86.75 96 LEU A C 1
ATOM 771 O O . LEU A 1 96 ? 15.230 7.905 -9.687 1.00 86.75 96 LEU A O 1
ATOM 775 N N . PHE A 1 97 ? 15.007 8.682 -11.770 1.00 85.88 97 PHE A N 1
ATOM 776 C CA . PHE A 1 97 ? 14.289 9.894 -11.395 1.00 85.88 97 PHE A CA 1
ATOM 777 C C . PHE A 1 97 ? 12.896 9.573 -10.837 1.00 85.88 97 PHE A C 1
ATOM 779 O O . PHE A 1 97 ? 12.511 10.100 -9.790 1.00 85.88 97 PHE A O 1
ATOM 786 N N . ALA A 1 98 ? 12.162 8.655 -11.469 1.00 86.81 98 ALA A N 1
ATOM 787 C CA . ALA A 1 98 ? 10.883 8.161 -10.968 1.00 86.81 98 ALA A CA 1
ATOM 788 C C . ALA A 1 98 ? 11.040 7.513 -9.582 1.00 86.81 98 ALA A C 1
ATOM 790 O O . ALA A 1 98 ? 10.241 7.783 -8.680 1.00 86.81 98 ALA A O 1
ATOM 791 N N . PHE A 1 99 ? 12.107 6.737 -9.375 1.00 88.19 99 PHE A N 1
ATOM 792 C CA . PHE A 1 99 ? 12.441 6.152 -8.075 1.00 88.19 99 PHE A CA 1
ATOM 793 C C . PHE A 1 99 ? 12.697 7.225 -7.000 1.00 88.19 99 PHE A C 1
ATOM 795 O O . PHE A 1 99 ? 12.163 7.143 -5.892 1.00 88.19 99 PHE A O 1
ATOM 802 N N . GLN A 1 100 ? 13.444 8.286 -7.327 1.00 88.19 100 GLN A N 1
ATOM 803 C CA . GLN A 1 100 ? 13.675 9.414 -6.414 1.00 88.19 100 GLN A CA 1
ATOM 804 C C . GLN A 1 100 ? 12.388 10.168 -6.072 1.00 88.19 100 GLN A C 1
ATOM 806 O O . GLN A 1 100 ? 12.181 10.531 -4.912 1.00 88.19 100 GLN A O 1
ATOM 811 N N . ILE A 1 101 ? 11.501 10.379 -7.049 1.00 89.12 101 ILE A N 1
ATOM 812 C CA . ILE A 1 101 ? 10.188 10.986 -6.803 1.00 89.12 101 ILE A CA 1
ATOM 813 C C . ILE A 1 101 ? 9.388 10.126 -5.826 1.00 89.12 101 ILE A C 1
ATOM 815 O O . ILE A 1 101 ? 8.849 10.665 -4.859 1.00 89.12 101 ILE A O 1
ATOM 819 N N . LEU A 1 102 ? 9.327 8.808 -6.035 1.00 90.38 102 LEU A N 1
ATOM 820 C CA . LEU A 1 102 ? 8.617 7.897 -5.133 1.00 90.38 102 LEU A CA 1
ATOM 821 C C . LEU A 1 102 ? 9.179 7.955 -3.710 1.00 90.38 102 LEU A C 1
ATOM 823 O O . LEU A 1 102 ? 8.405 8.019 -2.755 1.00 90.38 102 LEU A O 1
ATOM 827 N N . PHE A 1 103 ? 10.501 8.028 -3.564 1.00 89.81 103 PHE A N 1
ATOM 828 C CA . PHE A 1 103 ? 11.149 8.177 -2.265 1.00 89.81 103 PHE A CA 1
ATOM 829 C C . PHE A 1 103 ? 10.781 9.500 -1.572 1.00 89.81 103 PHE A C 1
ATOM 831 O O . PHE A 1 103 ? 10.385 9.508 -0.405 1.00 89.81 103 PHE A O 1
ATOM 838 N N . ILE A 1 104 ? 10.837 10.624 -2.295 1.00 91.88 104 ILE A N 1
ATOM 839 C CA . ILE A 1 104 ? 10.442 11.944 -1.777 1.00 91.88 104 ILE A CA 1
ATOM 840 C C . ILE A 1 104 ? 8.965 11.945 -1.367 1.00 91.88 104 ILE A C 1
ATOM 842 O O . ILE A 1 104 ? 8.611 12.445 -0.296 1.00 91.88 104 ILE A O 1
ATOM 846 N N . VAL A 1 105 ? 8.099 11.362 -2.200 1.00 92.12 105 VAL A N 1
ATOM 847 C CA . VAL A 1 105 ? 6.668 11.199 -1.924 1.00 92.12 105 VAL A CA 1
ATOM 848 C C . VAL A 1 105 ? 6.460 10.367 -0.656 1.00 92.12 105 VAL A C 1
ATOM 850 O O . VAL A 1 105 ? 5.666 10.766 0.200 1.00 92.12 105 VAL A O 1
ATOM 853 N N . SER A 1 106 ? 7.204 9.272 -0.491 1.00 92.75 106 SER A N 1
ATOM 854 C CA . SER A 1 106 ? 7.160 8.424 0.702 1.00 92.75 106 SER A CA 1
ATOM 855 C C . SER A 1 106 ? 7.531 9.203 1.968 1.00 92.75 106 SER A C 1
ATOM 857 O O . SER A 1 106 ? 6.769 9.210 2.935 1.00 92.75 106 SER A O 1
ATOM 859 N N . ILE A 1 107 ? 8.631 9.965 1.949 1.00 92.44 107 ILE A N 1
ATOM 860 C CA . ILE A 1 107 ? 9.047 10.808 3.084 1.00 92.44 107 ILE A CA 1
ATOM 861 C C . ILE A 1 107 ? 7.988 11.866 3.404 1.00 92.44 107 ILE A C 1
ATOM 863 O O . ILE A 1 107 ? 7.598 12.036 4.561 1.00 92.44 107 ILE A O 1
ATOM 867 N N . PHE A 1 108 ? 7.494 12.575 2.388 1.00 93.44 108 PHE A N 1
ATOM 868 C CA . PHE A 1 108 ? 6.497 13.625 2.571 1.00 93.44 108 PHE A CA 1
ATOM 869 C C . PHE A 1 108 ? 5.210 13.089 3.210 1.00 93.44 108 PHE A C 1
ATOM 871 O O . PHE A 1 108 ? 4.668 13.697 4.142 1.00 93.44 108 PHE A O 1
ATOM 878 N N . TYR A 1 109 ? 4.721 11.939 2.737 1.00 92.19 109 TYR A N 1
ATOM 879 C CA . TYR A 1 109 ? 3.546 11.305 3.322 1.00 92.19 109 TYR A CA 1
ATOM 880 C C . TYR A 1 109 ? 3.825 10.677 4.684 1.00 92.19 109 TYR A C 1
ATOM 882 O O . TYR A 1 109 ? 2.918 10.688 5.509 1.00 92.19 109 TYR A O 1
ATOM 890 N N . SER A 1 110 ? 5.052 10.238 4.968 1.00 88.88 110 SER A N 1
ATOM 891 C CA . SER A 1 110 ? 5.453 9.731 6.286 1.00 88.88 110 SER A CA 1
ATOM 892 C C . SER A 1 110 ? 5.394 10.835 7.342 1.00 88.88 110 SER A C 1
ATOM 894 O O . SER A 1 110 ? 4.748 10.684 8.381 1.00 88.88 110 SER A O 1
ATOM 896 N N . ILE A 1 111 ? 5.920 12.021 7.021 1.00 90.50 111 ILE A N 1
ATOM 897 C CA . ILE A 1 111 ? 5.793 13.208 7.880 1.00 90.50 111 ILE A CA 1
ATOM 898 C C . ILE A 1 111 ? 4.313 13.559 8.093 1.00 90.50 111 ILE A C 1
ATOM 900 O O . ILE A 1 111 ? 3.880 13.836 9.213 1.00 90.50 111 ILE A O 1
ATOM 904 N N . ARG A 1 112 ? 3.495 13.532 7.031 1.00 89.62 112 ARG A N 1
ATOM 905 C CA . ARG A 1 112 ? 2.052 13.809 7.152 1.00 89.62 112 ARG A CA 1
ATOM 906 C C . ARG A 1 112 ? 1.297 12.751 7.948 1.00 89.62 112 ARG A C 1
ATOM 908 O O . ARG A 1 112 ? 0.368 13.118 8.665 1.00 89.62 112 ARG A O 1
ATOM 915 N N . ALA A 1 113 ? 1.661 11.483 7.818 1.00 87.12 113 ALA A N 1
ATOM 916 C CA . ALA A 1 113 ? 1.071 10.387 8.569 1.00 87.12 113 ALA A CA 1
ATOM 917 C C . ALA A 1 113 ? 1.311 10.571 10.070 1.00 87.12 113 ALA A C 1
ATOM 919 O O . ALA A 1 113 ? 0.355 10.546 10.847 1.00 87.12 113 ALA A O 1
ATOM 920 N N . PHE A 1 114 ? 2.547 10.911 10.448 1.00 84.75 114 PHE A N 1
ATOM 921 C CA . PHE A 1 114 ? 2.906 11.221 11.830 1.00 84.75 114 PHE A CA 1
ATOM 922 C C . PHE A 1 114 ? 2.105 12.403 12.401 1.00 84.75 114 PHE A C 1
ATOM 924 O O . PHE A 1 114 ? 1.668 12.366 13.547 1.00 84.75 114 PHE A O 1
ATOM 931 N N . LEU A 1 115 ? 1.863 13.444 11.595 1.00 86.94 115 LEU A N 1
ATOM 932 C CA . LEU A 1 115 ? 1.162 14.653 12.044 1.00 86.94 115 LEU A CA 1
ATOM 933 C C . LEU A 1 115 ? -0.371 14.539 12.066 1.00 86.94 115 LEU A C 1
ATOM 935 O O . LEU A 1 115 ? -1.009 15.201 12.881 1.00 86.94 115 LEU A O 1
ATOM 939 N N . LYS A 1 116 ? -0.982 13.791 11.137 1.00 82.31 116 LYS A N 1
ATOM 940 C CA . LYS A 1 116 ? -2.447 13.791 10.927 1.00 82.31 116 LYS A CA 1
ATOM 941 C C . LYS A 1 116 ? -3.144 12.463 11.236 1.00 82.31 116 LYS A C 1
ATOM 943 O O . LYS A 1 116 ? -4.357 12.401 11.049 1.00 82.31 116 LYS A O 1
ATOM 948 N N . THR A 1 117 ? -2.409 11.433 11.671 1.00 76.44 117 THR A N 1
ATOM 949 C CA . THR A 1 117 ? -2.918 10.103 12.086 1.00 76.44 117 THR A CA 1
ATOM 950 C C . THR A 1 117 ? -4.024 9.564 11.165 1.00 76.44 117 THR A C 1
ATOM 952 O O . THR A 1 117 ? -5.053 9.046 11.604 1.00 76.44 117 THR A O 1
ATOM 955 N N . ASN A 1 118 ? -3.843 9.758 9.856 1.00 80.38 118 ASN A N 1
ATOM 956 C CA . ASN A 1 118 ? -4.809 9.362 8.843 1.00 80.38 118 ASN A CA 1
ATOM 957 C C . ASN A 1 118 ? -4.241 8.172 8.061 1.00 80.38 118 ASN A C 1
ATOM 959 O O . ASN A 1 118 ? -3.241 8.363 7.362 1.00 80.38 118 ASN A O 1
ATOM 963 N N . PRO A 1 119 ? -4.914 7.005 8.076 1.00 84.00 119 PRO A N 1
ATOM 964 C CA . PRO A 1 119 ? -4.411 5.784 7.452 1.00 84.00 119 PRO A CA 1
ATOM 965 C C . PRO A 1 119 ? -4.214 5.921 5.941 1.00 84.00 119 PRO A C 1
ATOM 967 O O . PRO A 1 119 ? -3.433 5.187 5.348 1.00 84.00 119 PRO A O 1
ATOM 970 N N . LYS A 1 120 ? -4.867 6.894 5.286 1.00 88.44 120 LYS A N 1
ATOM 971 C CA . LYS A 1 120 ? -4.619 7.182 3.865 1.00 88.44 120 LYS A CA 1
ATOM 972 C C . LYS A 1 120 ? -3.168 7.579 3.600 1.00 88.44 120 LYS A C 1
ATOM 974 O O . LYS A 1 120 ? -2.636 7.251 2.546 1.00 88.44 120 LYS A O 1
ATOM 979 N N . HIS A 1 121 ? -2.544 8.311 4.520 1.00 89.62 121 HIS A N 1
ATOM 980 C CA . HIS A 1 121 ? -1.144 8.698 4.379 1.00 89.62 121 HIS A CA 1
ATOM 981 C C . HIS A 1 121 ? -0.231 7.498 4.630 1.00 89.62 121 HIS A C 1
ATOM 983 O O . HIS A 1 121 ? 0.660 7.271 3.821 1.00 89.62 121 HIS A O 1
ATOM 989 N N . ASP A 1 122 ? -0.530 6.673 5.635 1.00 87.75 122 ASP A N 1
ATOM 990 C CA . ASP A 1 122 ? 0.186 5.417 5.897 1.00 87.75 122 ASP A CA 1
ATOM 991 C C . ASP A 1 122 ? 0.172 4.472 4.686 1.00 87.75 122 ASP A C 1
ATOM 993 O O . ASP A 1 122 ? 1.211 3.944 4.293 1.00 87.75 122 ASP A O 1
ATOM 997 N N . MET A 1 123 ? -0.983 4.329 4.024 1.00 88.81 123 MET A N 1
ATOM 998 C CA . MET A 1 123 ? -1.110 3.542 2.792 1.00 88.81 123 MET A CA 1
ATOM 999 C C . MET A 1 123 ? -0.256 4.086 1.646 1.00 88.81 123 MET A C 1
ATOM 1001 O O . MET A 1 123 ? 0.314 3.300 0.898 1.00 88.81 123 MET A O 1
ATOM 1005 N N . LEU A 1 124 ? -0.153 5.410 1.490 1.00 90.00 124 LEU A N 1
ATOM 1006 C CA . LEU A 1 124 ? 0.672 6.014 0.438 1.00 90.00 124 LEU A CA 1
ATOM 1007 C C . LEU A 1 124 ? 2.171 5.839 0.715 1.00 90.00 124 LEU A C 1
ATOM 1009 O O . LEU A 1 124 ? 2.939 5.624 -0.221 1.00 90.00 124 LEU A O 1
ATOM 1013 N N . VAL A 1 125 ? 2.588 5.883 1.983 1.00 90.44 125 VAL A N 1
ATOM 1014 C CA . VAL A 1 125 ? 3.978 5.613 2.391 1.00 90.44 125 VAL A CA 1
ATOM 1015 C C . VAL A 1 125 ? 4.354 4.176 2.066 1.00 90.44 125 VAL A C 1
ATOM 1017 O O . VAL A 1 125 ? 5.312 3.939 1.338 1.00 90.44 125 VAL A O 1
ATOM 1020 N N . VAL A 1 126 ? 3.571 3.211 2.547 1.00 89.94 126 VAL A N 1
ATOM 1021 C CA . VAL A 1 126 ? 3.869 1.796 2.308 1.00 89.94 126 VAL A CA 1
ATOM 1022 C C . VAL A 1 126 ? 3.689 1.434 0.836 1.00 89.94 126 VAL A C 1
ATOM 1024 O O . VAL A 1 126 ? 4.518 0.726 0.278 1.00 89.94 126 VAL A O 1
ATOM 1027 N N . GLY A 1 127 ? 2.669 1.975 0.170 1.00 88.00 127 GLY A N 1
ATOM 1028 C CA . GLY A 1 127 ? 2.452 1.768 -1.260 1.00 88.00 127 GLY A CA 1
ATOM 1029 C C . GLY A 1 127 ? 3.615 2.276 -2.112 1.00 88.00 127 GLY A C 1
ATOM 1030 O O . GLY A 1 127 ? 4.063 1.561 -3.002 1.00 88.00 127 GLY A O 1
ATOM 1031 N N . SER A 1 128 ? 4.150 3.465 -1.817 1.00 89.69 128 SER A N 1
ATOM 1032 C CA . SER A 1 128 ? 5.331 3.984 -2.526 1.00 89.69 128 SER A CA 1
ATOM 1033 C C . SER A 1 128 ? 6.571 3.118 -2.292 1.00 89.69 128 SER A C 1
ATOM 1035 O O . SER A 1 128 ? 7.244 2.787 -3.263 1.00 89.69 128 SER A O 1
ATOM 1037 N N . LEU A 1 129 ? 6.822 2.668 -1.057 1.00 89.00 129 LEU A N 1
ATOM 1038 C CA . LEU A 1 129 ? 7.934 1.756 -0.751 1.00 89.00 129 LEU A CA 1
ATOM 1039 C C . LEU A 1 129 ? 7.798 0.399 -1.458 1.00 89.00 129 LEU A C 1
ATOM 1041 O O . LEU A 1 129 ? 8.776 -0.113 -1.992 1.00 89.00 129 LEU A O 1
ATOM 1045 N N . ILE A 1 130 ? 6.591 -0.172 -1.506 1.00 88.00 130 ILE A N 1
ATOM 1046 C CA . ILE A 1 130 ? 6.341 -1.436 -2.212 1.00 88.00 130 ILE A CA 1
ATOM 1047 C C . ILE A 1 130 ? 6.556 -1.259 -3.715 1.00 88.00 130 ILE A C 1
ATOM 1049 O O . ILE A 1 130 ? 7.226 -2.083 -4.327 1.00 88.00 130 ILE A O 1
ATOM 1053 N N . ILE A 1 131 ? 6.035 -0.186 -4.318 1.00 88.88 131 ILE A N 1
ATOM 1054 C CA . ILE A 1 131 ? 6.220 0.089 -5.753 1.00 88.88 131 ILE A CA 1
ATOM 1055 C C . ILE A 1 131 ? 7.707 0.248 -6.086 1.00 88.88 131 ILE A C 1
ATOM 1057 O O . ILE A 1 131 ? 8.152 -0.280 -7.103 1.00 88.88 131 ILE A O 1
ATOM 1061 N N . MET A 1 132 ? 8.477 0.907 -5.214 1.00 88.94 132 MET A N 1
ATOM 1062 C CA . MET A 1 132 ? 9.928 1.040 -5.368 1.00 88.94 132 MET A CA 1
ATOM 1063 C C . MET A 1 132 ? 10.659 -0.307 -5.386 1.00 88.94 132 MET A C 1
ATOM 1065 O O . MET A 1 132 ? 11.729 -0.374 -5.963 1.00 88.94 132 MET A O 1
ATOM 1069 N N . ILE A 1 133 ? 10.109 -1.370 -4.796 1.00 86.38 133 ILE A N 1
ATOM 1070 C CA . ILE A 1 133 ? 10.718 -2.710 -4.809 1.00 86.38 133 ILE A CA 1
ATOM 1071 C C . ILE A 1 133 ? 10.165 -3.554 -5.962 1.00 86.38 133 ILE A C 1
ATOM 1073 O O . ILE A 1 133 ? 10.910 -4.204 -6.687 1.00 86.38 133 ILE A O 1
ATOM 1077 N N . VAL A 1 134 ? 8.847 -3.534 -6.159 1.00 86.00 134 VAL A N 1
ATOM 1078 C CA . VAL A 1 134 ? 8.159 -4.399 -7.125 1.00 86.00 134 VAL A CA 1
ATOM 1079 C C . VAL A 1 134 ? 8.471 -4.006 -8.568 1.00 86.00 134 VAL A C 1
ATOM 1081 O O . VAL A 1 134 ? 8.646 -4.888 -9.401 1.00 86.00 134 VAL A O 1
ATOM 1084 N N . VAL A 1 135 ? 8.557 -2.710 -8.887 1.00 87.38 135 VAL A N 1
ATOM 1085 C CA . VAL A 1 135 ? 8.836 -2.260 -10.263 1.00 87.38 135 VAL A CA 1
ATOM 1086 C C . VAL A 1 135 ? 10.221 -2.707 -10.751 1.00 87.38 135 VAL A C 1
ATOM 1088 O O . VAL A 1 135 ? 10.256 -3.332 -11.811 1.00 87.38 135 VAL A O 1
ATOM 1091 N N . PRO A 1 136 ? 11.329 -2.482 -10.012 1.00 86.25 136 PRO A N 1
ATOM 1092 C CA . PRO A 1 136 ? 12.630 -3.024 -10.402 1.00 86.25 136 PRO A CA 1
ATOM 1093 C C . PRO A 1 136 ? 12.604 -4.541 -10.584 1.00 86.25 136 PRO A C 1
ATOM 1095 O O . PRO A 1 136 ? 12.995 -5.035 -11.636 1.00 86.25 136 PRO A O 1
ATOM 1098 N N . LEU A 1 137 ? 12.060 -5.279 -9.608 1.00 84.06 137 LEU A N 1
ATOM 1099 C CA . LEU A 1 137 ? 12.000 -6.742 -9.670 1.00 84.06 137 LEU A CA 1
ATOM 1100 C C . LEU A 1 137 ? 11.213 -7.245 -10.888 1.00 84.06 137 LEU A C 1
ATOM 1102 O O . LEU A 1 137 ? 11.592 -8.246 -11.487 1.00 84.06 137 LEU A O 1
ATOM 1106 N N . MET A 1 138 ? 10.138 -6.556 -11.283 1.00 84.75 138 MET A N 1
ATOM 1107 C CA . MET A 1 138 ? 9.391 -6.901 -12.497 1.00 84.75 138 MET A CA 1
ATOM 1108 C C . MET A 1 138 ? 10.189 -6.624 -13.773 1.00 84.75 138 MET A C 1
ATOM 1110 O O . MET A 1 138 ? 10.127 -7.429 -14.696 1.00 84.75 138 MET A O 1
ATOM 1114 N N . ILE A 1 139 ? 10.915 -5.505 -13.843 1.00 85.81 139 ILE A N 1
ATOM 1115 C CA . ILE A 1 139 ? 11.712 -5.144 -15.024 1.00 85.81 139 ILE A CA 1
ATOM 1116 C C . ILE A 1 139 ? 12.874 -6.126 -15.199 1.00 85.81 139 ILE A C 1
ATOM 1118 O O . ILE A 1 139 ? 13.035 -6.685 -16.282 1.00 85.81 139 ILE A O 1
ATOM 1122 N N . PHE A 1 140 ? 13.639 -6.391 -14.138 1.00 84.94 140 PHE A N 1
ATOM 1123 C CA . PHE A 1 140 ? 14.763 -7.326 -14.201 1.00 84.94 140 PHE A CA 1
ATOM 1124 C C . PHE A 1 140 ? 14.300 -8.775 -14.362 1.00 84.94 140 PHE A C 1
ATOM 1126 O O . PHE A 1 140 ? 14.848 -9.493 -15.188 1.00 84.94 140 PHE A O 1
ATOM 1133 N N . GLY A 1 141 ? 13.212 -9.182 -13.700 1.00 82.19 141 GLY A N 1
ATOM 1134 C CA . GLY A 1 141 ? 12.619 -10.501 -13.935 1.00 82.19 141 GLY A CA 1
ATOM 1135 C C . GLY A 1 141 ? 12.101 -10.682 -15.368 1.00 82.19 141 GLY A C 1
ATOM 1136 O O . GLY A 1 141 ? 12.155 -11.782 -15.917 1.00 82.19 141 GLY A O 1
ATOM 1137 N N . PHE A 1 142 ? 11.626 -9.609 -16.010 1.00 84.06 142 PHE A N 1
ATOM 1138 C CA . PHE A 1 142 ? 11.281 -9.633 -17.432 1.00 84.06 142 PHE A CA 1
ATOM 1139 C C . PHE A 1 142 ? 12.526 -9.742 -18.322 1.00 84.06 142 PHE A C 1
ATOM 1141 O O . PHE A 1 142 ? 12.485 -10.491 -19.296 1.00 84.06 142 PHE A O 1
ATOM 1148 N N . ASN A 1 143 ? 13.628 -9.067 -17.973 1.00 85.06 143 ASN A N 1
ATOM 1149 C CA . ASN A 1 143 ? 14.908 -9.235 -18.665 1.00 85.06 143 ASN A CA 1
ATOM 1150 C C . ASN A 1 143 ? 15.388 -10.693 -18.606 1.00 85.06 143 ASN A C 1
ATOM 1152 O O . ASN A 1 143 ? 15.646 -11.290 -19.646 1.00 85.06 143 ASN A O 1
ATOM 1156 N N . ASP A 1 144 ? 15.384 -11.301 -17.417 1.00 81.69 144 ASP A N 1
ATOM 1157 C CA . ASP A 1 144 ? 15.774 -12.704 -17.231 1.00 81.69 144 ASP A CA 1
ATOM 1158 C C . ASP A 1 144 ? 14.902 -13.655 -18.072 1.00 81.69 144 ASP A C 1
ATOM 1160 O O . ASP A 1 144 ? 15.384 -14.622 -18.666 1.00 81.69 144 ASP A O 1
ATOM 1164 N N . MET A 1 145 ? 13.598 -13.374 -18.169 1.00 82.69 145 MET A N 1
ATOM 1165 C CA . MET A 1 145 ? 12.678 -14.143 -19.010 1.00 82.69 145 MET A CA 1
ATOM 1166 C C . MET A 1 145 ? 12.999 -14.002 -20.506 1.00 82.69 145 MET A C 1
ATOM 1168 O O . MET A 1 145 ? 12.918 -14.986 -21.246 1.00 82.69 145 MET A O 1
ATOM 1172 N N . LEU A 1 146 ? 13.338 -12.799 -20.971 1.00 85.31 146 LEU A N 1
ATOM 1173 C CA . LEU A 1 146 ? 13.739 -12.568 -22.359 1.00 85.31 146 LEU A CA 1
ATOM 1174 C C . LEU A 1 146 ? 15.061 -13.273 -22.691 1.00 85.31 146 LEU A C 1
ATOM 1176 O O . LEU A 1 146 ? 15.171 -13.895 -23.753 1.00 85.31 146 LEU A O 1
ATOM 1180 N N . ASP A 1 147 ? 16.007 -13.271 -21.753 1.00 83.56 147 ASP A N 1
ATOM 1181 C CA . ASP A 1 147 ? 17.282 -13.974 -21.882 1.00 83.56 147 ASP A CA 1
ATOM 1182 C C . ASP A 1 147 ? 17.078 -15.492 -22.020 1.00 83.56 147 ASP A C 1
ATOM 1184 O O . ASP A 1 147 ? 17.702 -16.127 -22.875 1.00 83.56 147 ASP A O 1
ATOM 1188 N N . LEU A 1 148 ? 16.122 -16.083 -21.288 1.00 83.06 148 LEU A N 1
ATOM 1189 C CA . LEU A 1 148 ? 15.731 -17.491 -21.472 1.00 83.06 148 LEU A CA 1
ATOM 1190 C C . LEU A 1 148 ? 15.193 -17.782 -22.885 1.00 83.06 148 LEU A C 1
ATOM 1192 O O . LEU A 1 148 ? 15.399 -18.874 -23.426 1.00 83.06 148 LEU A O 1
ATOM 1196 N N . LEU A 1 149 ? 14.530 -16.809 -23.514 1.00 87.44 149 LEU A N 1
ATOM 1197 C CA . LEU A 1 149 ? 14.038 -16.899 -24.893 1.00 87.44 149 LEU A CA 1
ATOM 1198 C C . LEU A 1 149 ? 15.107 -16.551 -25.941 1.00 87.44 149 LEU A C 1
ATOM 1200 O O . LEU A 1 149 ? 14.801 -16.564 -27.134 1.00 87.44 149 LEU A O 1
ATOM 1204 N N . HIS A 1 150 ? 16.350 -16.293 -25.520 1.00 87.00 150 HIS A N 1
ATOM 1205 C CA . HIS A 1 150 ? 17.459 -15.837 -26.367 1.00 87.00 150 HIS A CA 1
ATOM 1206 C C . HIS A 1 150 ? 17.163 -14.507 -27.085 1.00 87.00 150 HIS A C 1
ATOM 1208 O O . HIS A 1 150 ? 17.696 -14.238 -28.164 1.00 87.00 150 HIS A O 1
ATOM 1214 N N . ILE A 1 151 ? 16.298 -13.677 -26.498 1.00 87.75 151 ILE A N 1
ATOM 1215 C CA . ILE A 1 151 ? 15.974 -12.334 -26.979 1.00 87.75 151 ILE A CA 1
ATOM 1216 C C . ILE A 1 151 ? 16.705 -11.356 -26.063 1.00 87.75 151 ILE A C 1
ATOM 1218 O O . ILE A 1 151 ? 16.166 -10.931 -25.054 1.00 87.75 151 ILE A O 1
ATOM 1222 N N . SER A 1 152 ? 17.942 -10.997 -26.396 1.00 79.12 152 SER A N 1
ATOM 1223 C CA . SER A 1 152 ? 18.677 -10.001 -25.615 1.00 79.12 152 SER A CA 1
ATOM 1224 C C . SER A 1 152 ? 18.279 -8.597 -26.068 1.00 79.12 152 SER A C 1
ATOM 1226 O O . SER A 1 152 ? 18.586 -8.210 -27.201 1.00 79.12 152 SER A O 1
ATOM 1228 N N . ASP A 1 153 ? 17.619 -7.834 -25.198 1.00 79.44 153 ASP A N 1
ATOM 1229 C CA . ASP A 1 153 ? 17.427 -6.400 -25.405 1.00 79.44 153 ASP A CA 1
ATOM 1230 C C . ASP A 1 153 ? 18.580 -5.628 -24.728 1.00 79.44 153 ASP A C 1
ATOM 1232 O O . ASP A 1 153 ? 18.626 -5.550 -23.493 1.00 79.44 153 ASP A O 1
ATOM 1236 N N . PRO A 1 154 ? 19.523 -5.045 -25.498 1.00 78.75 154 PRO A N 1
ATOM 1237 C CA . PRO A 1 154 ? 20.638 -4.293 -24.929 1.00 78.75 154 PRO A CA 1
ATOM 1238 C C . PRO A 1 154 ? 20.161 -3.126 -24.054 1.00 78.75 154 PRO A C 1
ATOM 1240 O O . PRO A 1 154 ? 20.838 -2.784 -23.086 1.00 78.75 154 PRO A O 1
ATOM 1243 N N . TYR A 1 155 ? 18.977 -2.564 -24.323 1.00 76.56 155 TYR A N 1
ATOM 1244 C CA . TYR A 1 155 ? 18.429 -1.456 -23.548 1.00 76.56 155 TYR A CA 1
ATOM 1245 C C . TYR A 1 155 ? 18.035 -1.885 -22.130 1.00 76.56 155 TYR A C 1
ATOM 1247 O O . TYR A 1 155 ? 18.433 -1.223 -21.172 1.00 76.56 155 TYR A O 1
ATOM 1255 N N . LEU A 1 156 ? 17.330 -3.012 -21.969 1.00 78.19 156 LEU A N 1
ATOM 1256 C CA . LEU A 1 156 ? 16.956 -3.520 -20.642 1.00 78.19 156 LEU A CA 1
ATOM 1257 C C . LEU A 1 156 ? 18.171 -3.967 -19.827 1.00 78.19 156 LEU A C 1
ATOM 1259 O O . LEU A 1 156 ? 18.251 -3.658 -18.641 1.00 78.19 156 LEU A O 1
ATOM 1263 N N . SER A 1 157 ? 19.127 -4.643 -20.467 1.00 77.44 157 SER A N 1
ATOM 1264 C CA . SER A 1 157 ? 20.338 -5.130 -19.793 1.00 77.44 157 SER A CA 1
ATOM 1265 C C . SER A 1 157 ? 21.234 -4.004 -19.256 1.00 77.44 157 SER A C 1
ATOM 1267 O O . SER A 1 157 ? 22.011 -4.217 -18.330 1.00 77.44 157 SER A O 1
ATOM 1269 N N . SER A 1 158 ? 21.111 -2.800 -19.826 1.00 79.56 158 SER A N 1
ATOM 1270 C CA . SER A 1 158 ? 21.860 -1.607 -19.419 1.00 79.56 158 SER A CA 1
ATOM 1271 C C . SER A 1 158 ? 21.169 -0.773 -18.334 1.00 79.56 158 SER A C 1
ATOM 1273 O O . SER A 1 158 ? 21.710 0.250 -17.914 1.00 79.56 158 SER A O 1
ATOM 1275 N N . LEU A 1 159 ? 19.966 -1.162 -17.888 1.00 82.25 159 LEU A N 1
ATOM 1276 C CA . LEU A 1 159 ? 19.250 -0.410 -16.863 1.00 82.25 159 LEU A CA 1
ATOM 1277 C C . LEU A 1 159 ? 19.948 -0.542 -15.499 1.00 82.25 159 LEU A C 1
ATOM 1279 O O . LEU A 1 159 ? 20.221 -1.658 -15.055 1.00 82.25 159 LEU A O 1
ATOM 1283 N N . PRO A 1 160 ? 20.177 0.574 -14.786 1.00 81.31 160 PRO A N 1
ATOM 1284 C CA . PRO A 1 160 ? 20.770 0.529 -13.456 1.00 81.31 160 PRO A CA 1
ATOM 1285 C C . PRO A 1 160 ? 19.779 -0.076 -12.455 1.00 81.31 160 PRO A C 1
ATOM 1287 O O . PRO A 1 160 ? 18.638 0.378 -12.382 1.00 81.31 160 PRO A O 1
ATOM 1290 N N . ASP A 1 161 ? 20.200 -1.054 -11.648 1.00 80.88 161 ASP A N 1
ATOM 1291 C CA . ASP A 1 161 ? 19.367 -1.595 -10.565 1.00 80.88 161 ASP A CA 1
ATOM 1292 C C . ASP A 1 161 ? 19.480 -0.717 -9.303 1.00 80.88 161 ASP A C 1
ATOM 1294 O O . ASP A 1 161 ? 20.563 -0.610 -8.720 1.00 80.88 161 ASP A O 1
ATOM 1298 N N . PRO A 1 162 ? 18.396 -0.045 -8.864 1.00 79.75 162 PRO A N 1
ATOM 1299 C CA . PRO A 1 162 ? 18.404 0.748 -7.642 1.00 79.75 162 PRO A CA 1
ATOM 1300 C C . PRO A 1 162 ? 18.297 -0.109 -6.373 1.00 79.75 162 PRO A C 1
ATOM 1302 O O . PRO A 1 162 ? 18.412 0.443 -5.274 1.00 79.75 162 PRO A O 1
ATOM 1305 N N . LEU A 1 163 ? 18.016 -1.412 -6.489 1.00 82.38 163 LEU A N 1
ATOM 1306 C CA . LEU A 1 163 ? 17.902 -2.321 -5.354 1.00 82.38 163 LEU A CA 1
ATOM 1307 C C . LEU A 1 163 ? 19.254 -2.943 -4.994 1.00 82.38 163 LEU A C 1
ATOM 1309 O O . LEU A 1 163 ? 20.133 -3.144 -5.824 1.00 82.38 163 LEU A O 1
ATOM 1313 N N . ASP A 1 164 ? 19.412 -3.269 -3.713 1.00 79.75 164 ASP A N 1
ATOM 1314 C CA . ASP A 1 164 ? 20.537 -4.083 -3.257 1.00 79.75 164 ASP A CA 1
ATOM 1315 C C . ASP A 1 164 ? 20.352 -5.528 -3.779 1.00 79.75 164 ASP A C 1
ATOM 1317 O O . ASP A 1 164 ? 19.234 -6.049 -3.695 1.00 79.75 164 ASP A O 1
ATOM 1321 N N . PRO A 1 165 ? 21.406 -6.214 -4.263 1.00 78.44 165 PRO A N 1
ATOM 1322 C CA . PRO A 1 165 ? 21.349 -7.628 -4.652 1.00 78.44 165 PRO A CA 1
ATOM 1323 C C . PRO A 1 165 ? 20.739 -8.556 -3.589 1.00 78.44 165 PRO A C 1
ATOM 1325 O O . PRO A 1 165 ? 20.209 -9.620 -3.900 1.00 78.44 165 PRO A O 1
ATOM 1328 N N . ALA A 1 166 ? 20.757 -8.165 -2.315 1.00 77.06 166 ALA A N 1
ATOM 1329 C CA . ALA A 1 166 ? 20.081 -8.901 -1.255 1.00 77.06 166 ALA A CA 1
ATOM 1330 C C . ALA A 1 166 ? 18.543 -8.972 -1.421 1.00 77.06 166 ALA A C 1
ATOM 1332 O O . ALA A 1 166 ? 17.903 -9.807 -0.778 1.00 77.06 166 ALA A O 1
ATOM 1333 N N . PHE A 1 167 ? 17.937 -8.123 -2.263 1.00 74.69 167 PHE A N 1
ATOM 1334 C CA . PHE A 1 167 ? 16.509 -8.177 -2.596 1.00 74.69 167 PHE A CA 1
ATOM 1335 C C . PHE A 1 167 ? 16.172 -9.213 -3.680 1.00 74.69 167 PHE A C 1
ATOM 1337 O O . PHE A 1 167 ? 15.018 -9.630 -3.754 1.00 74.69 167 PHE A O 1
ATOM 1344 N N . SER A 1 168 ? 17.135 -9.652 -4.497 1.00 70.69 168 SER A N 1
ATOM 1345 C CA . SER A 1 168 ? 16.888 -10.638 -5.561 1.00 70.69 168 SER A CA 1
ATOM 1346 C C . SER A 1 168 ? 17.078 -12.086 -5.096 1.00 70.69 168 SER A C 1
ATOM 1348 O O . SER A 1 168 ? 16.483 -13.003 -5.659 1.00 70.69 168 SER A O 1
ATOM 1350 N N . VAL A 1 169 ? 17.842 -12.312 -4.023 1.00 72.75 169 VAL A N 1
ATOM 1351 C CA . VAL A 1 169 ? 18.109 -13.656 -3.489 1.00 72.75 169 VAL A CA 1
ATOM 1352 C C . VAL A 1 169 ? 17.158 -13.978 -2.334 1.00 72.75 169 VAL A C 1
ATOM 1354 O O . VAL A 1 169 ? 17.399 -13.616 -1.182 1.00 72.75 169 VAL A O 1
ATOM 1357 N N . ILE A 1 170 ? 16.076 -14.706 -2.627 1.00 73.31 170 ILE A N 1
ATOM 1358 C CA . ILE A 1 170 ? 15.178 -15.239 -1.593 1.00 73.31 170 ILE A CA 1
ATOM 1359 C C . ILE A 1 170 ? 15.654 -16.651 -1.213 1.00 73.31 170 ILE A C 1
ATOM 1361 O O . ILE A 1 170 ? 15.614 -17.545 -2.057 1.00 73.31 170 ILE A O 1
ATOM 1365 N N . PRO A 1 171 ? 16.089 -16.895 0.038 1.00 72.06 171 PRO A N 1
ATOM 1366 C CA . PRO A 1 171 ? 16.519 -18.223 0.464 1.00 72.06 171 PRO A CA 1
ATOM 1367 C C . PRO A 1 171 ? 15.343 -19.210 0.435 1.00 72.06 171 PRO A C 1
ATOM 1369 O O . PRO A 1 171 ? 14.278 -18.928 0.988 1.00 72.06 171 PRO A O 1
ATOM 1372 N N . ILE A 1 172 ? 15.551 -20.371 -0.194 1.00 67.62 172 ILE A N 1
ATOM 1373 C CA . ILE A 1 172 ? 14.495 -21.352 -0.518 1.00 67.62 172 ILE A CA 1
ATOM 1374 C C . ILE A 1 172 ? 14.408 -22.474 0.535 1.00 67.62 172 ILE A C 1
ATOM 1376 O O . ILE A 1 172 ? 13.400 -23.164 0.641 1.00 67.62 172 ILE A O 1
ATOM 1380 N N . ASP A 1 173 ? 15.428 -22.617 1.382 1.00 71.12 173 ASP A N 1
ATOM 1381 C CA . ASP A 1 173 ? 15.633 -23.889 2.085 1.00 71.12 173 ASP A CA 1
ATOM 1382 C C . ASP A 1 173 ? 15.005 -23.943 3.487 1.00 71.12 173 ASP A C 1
ATOM 1384 O O . ASP A 1 173 ? 14.788 -25.027 4.025 1.00 71.12 173 ASP A O 1
ATOM 1388 N N . ASN A 1 174 ? 14.721 -22.792 4.118 1.00 78.19 174 ASN A N 1
ATOM 1389 C CA . ASN A 1 174 ? 14.222 -22.742 5.497 1.00 78.19 174 ASN A CA 1
ATOM 1390 C C . ASN A 1 174 ? 13.288 -21.558 5.772 1.00 78.19 174 ASN A C 1
ATOM 1392 O O . ASN A 1 174 ? 13.607 -20.414 5.450 1.00 78.19 174 ASN A O 1
ATOM 1396 N N . LEU A 1 175 ? 12.212 -21.807 6.528 1.00 80.12 175 LEU A N 1
ATOM 1397 C CA . LEU A 1 175 ? 11.251 -20.782 6.962 1.00 80.12 175 LEU A CA 1
ATOM 1398 C C . LEU A 1 175 ? 11.898 -19.646 7.774 1.00 80.12 175 LEU A C 1
ATOM 1400 O O . LEU A 1 175 ? 11.544 -18.483 7.604 1.00 80.12 175 LEU A O 1
ATOM 1404 N N . PHE A 1 176 ? 12.872 -19.948 8.635 1.00 83.75 176 PHE A N 1
ATOM 1405 C CA . PHE A 1 176 ? 13.569 -18.911 9.407 1.00 83.75 176 PHE A CA 1
ATOM 1406 C C . PHE A 1 176 ? 14.474 -18.034 8.536 1.00 83.75 176 PHE A C 1
ATOM 1408 O O . PHE A 1 176 ? 14.522 -16.825 8.746 1.00 83.75 176 PHE A O 1
ATOM 1415 N N . LEU A 1 177 ? 15.149 -18.619 7.541 1.00 83.69 177 LEU A N 1
ATOM 1416 C CA . LEU A 1 177 ? 15.949 -17.861 6.573 1.00 83.69 177 LEU A CA 1
ATOM 1417 C C . LEU A 1 177 ? 15.048 -17.013 5.671 1.00 83.69 177 LEU A C 1
ATOM 1419 O O . LEU A 1 177 ? 15.358 -15.855 5.412 1.00 83.69 177 LEU A O 1
ATOM 1423 N N . PHE A 1 178 ? 13.900 -17.557 5.265 1.00 84.19 178 PHE A N 1
ATOM 1424 C CA . PHE A 1 178 ? 12.872 -16.829 4.529 1.00 84.19 178 PHE A CA 1
ATOM 1425 C C . PHE A 1 178 ? 12.390 -15.594 5.304 1.00 84.19 178 PHE A C 1
ATOM 1427 O O . PHE A 1 178 ? 12.389 -14.490 4.760 1.00 84.19 178 PHE A O 1
ATOM 1434 N N . LEU A 1 179 ? 12.063 -15.749 6.592 1.00 85.69 179 LEU A N 1
ATOM 1435 C CA . LEU A 1 179 ? 11.671 -14.636 7.465 1.00 85.69 179 LEU A CA 1
ATOM 1436 C C . LEU A 1 179 ? 12.792 -13.612 7.682 1.00 85.69 179 LEU A C 1
ATOM 1438 O O . LEU A 1 179 ? 12.510 -12.427 7.844 1.00 85.69 179 LEU A O 1
ATOM 1442 N N . ALA A 1 180 ? 14.047 -14.064 7.691 1.00 85.50 180 ALA A N 1
ATOM 1443 C CA . ALA A 1 180 ? 15.218 -13.205 7.828 1.00 85.50 180 ALA A CA 1
ATOM 1444 C C . ALA A 1 180 ? 15.603 -12.484 6.525 1.00 85.50 180 ALA A C 1
ATOM 1446 O O . ALA A 1 180 ? 16.468 -11.609 6.557 1.00 85.50 180 ALA A O 1
ATOM 1447 N N . SER A 1 181 ? 14.986 -12.824 5.388 1.00 86.38 181 SER A N 1
ATOM 1448 C CA . SER A 1 181 ? 15.302 -12.163 4.123 1.00 86.38 181 SER A CA 1
ATOM 1449 C C . SER A 1 181 ? 14.904 -10.675 4.156 1.00 86.38 181 SER A C 1
ATOM 1451 O O . SER A 1 181 ? 13.854 -10.322 4.716 1.00 86.38 181 SER A O 1
ATOM 1453 N N . PRO A 1 182 ? 15.705 -9.769 3.563 1.00 85.56 182 PRO A N 1
ATOM 1454 C CA . PRO A 1 182 ? 15.420 -8.331 3.581 1.00 85.56 182 PRO A CA 1
ATOM 1455 C C . PRO A 1 182 ? 14.057 -7.971 2.977 1.00 85.56 182 PRO A C 1
ATOM 1457 O O . PRO A 1 182 ? 13.324 -7.162 3.542 1.00 85.56 182 PRO A O 1
ATOM 1460 N N . VAL A 1 183 ? 13.672 -8.628 1.879 1.00 84.44 183 VAL A N 1
ATOM 1461 C CA . VAL A 1 183 ? 12.387 -8.394 1.198 1.00 84.44 183 VAL A CA 1
ATOM 1462 C C . VAL A 1 183 ? 11.209 -8.764 2.095 1.00 84.44 183 VAL A C 1
ATOM 1464 O O . VAL A 1 183 ? 10.282 -7.974 2.285 1.00 84.44 183 VAL A O 1
ATOM 1467 N N . ILE A 1 184 ? 11.242 -9.972 2.665 1.00 85.62 184 ILE A N 1
ATOM 1468 C CA . ILE A 1 184 ? 10.129 -10.504 3.454 1.00 85.62 184 ILE A CA 1
ATOM 1469 C C . ILE A 1 184 ? 10.036 -9.787 4.794 1.00 85.62 184 ILE A C 1
ATOM 1471 O O . ILE A 1 184 ? 8.937 -9.439 5.220 1.00 85.62 184 ILE A O 1
ATOM 1475 N N . SER A 1 185 ? 11.166 -9.502 5.441 1.00 86.38 185 SER A N 1
ATOM 1476 C CA . SER A 1 185 ? 11.179 -8.722 6.678 1.00 86.38 185 SER A CA 1
ATOM 1477 C C . SER A 1 185 ? 10.617 -7.314 6.461 1.00 86.38 185 SER A C 1
ATOM 1479 O O . SER A 1 185 ? 9.758 -6.883 7.232 1.00 86.38 185 SER A O 1
ATOM 1481 N N . LEU A 1 186 ? 10.993 -6.630 5.374 1.00 87.38 186 LEU A N 1
ATOM 1482 C CA . LEU A 1 186 ? 10.427 -5.330 5.014 1.00 87.38 186 LEU A CA 1
ATOM 1483 C C . LEU A 1 186 ? 8.923 -5.420 4.739 1.00 87.38 186 LEU A C 1
ATOM 1485 O O . LEU A 1 186 ? 8.170 -4.561 5.204 1.00 87.38 186 LEU A O 1
ATOM 1489 N N . ALA A 1 187 ? 8.465 -6.461 4.042 1.00 86.12 187 ALA A N 1
ATOM 1490 C CA . ALA A 1 187 ? 7.044 -6.689 3.792 1.00 86.12 187 ALA A CA 1
ATOM 1491 C C . ALA A 1 187 ? 6.262 -6.931 5.096 1.00 86.12 187 ALA A C 1
ATOM 1493 O O . ALA A 1 187 ? 5.202 -6.337 5.297 1.00 86.12 187 ALA A O 1
ATOM 1494 N N . ILE A 1 188 ? 6.802 -7.739 6.014 1.00 88.69 188 ILE A N 1
ATOM 1495 C CA . ILE A 1 188 ? 6.201 -8.014 7.328 1.00 88.69 188 ILE A CA 1
ATOM 1496 C C . ILE A 1 188 ? 6.141 -6.739 8.172 1.00 88.69 188 ILE A C 1
ATOM 1498 O O . ILE A 1 188 ? 5.089 -6.428 8.726 1.00 88.69 188 ILE A O 1
ATOM 1502 N N . VAL A 1 189 ? 7.235 -5.978 8.254 1.00 89.94 189 VAL A N 1
ATOM 1503 C CA . VAL A 1 189 ? 7.286 -4.715 9.008 1.00 89.94 189 VAL A CA 1
ATOM 1504 C C . VAL A 1 189 ? 6.299 -3.703 8.427 1.00 89.94 189 VAL A C 1
ATOM 1506 O O . VAL A 1 189 ? 5.553 -3.074 9.176 1.00 89.94 189 VAL A O 1
ATOM 1509 N N . SER A 1 190 ? 6.239 -3.594 7.100 1.00 89.06 190 SER A N 1
ATOM 1510 C CA . SER A 1 190 ? 5.304 -2.713 6.394 1.00 89.06 190 SER A CA 1
ATOM 1511 C C . SER A 1 190 ? 3.843 -3.108 6.635 1.00 89.06 190 SER A C 1
ATOM 1513 O O . SER A 1 190 ? 2.995 -2.247 6.875 1.00 89.06 190 SER A O 1
ATOM 1515 N N . TYR A 1 191 ? 3.541 -4.411 6.624 1.00 90.00 191 TYR A N 1
ATOM 1516 C CA . TYR A 1 191 ? 2.212 -4.930 6.947 1.00 90.00 191 TYR A CA 1
ATOM 1517 C C . TYR A 1 191 ? 1.832 -4.650 8.406 1.00 90.00 191 TYR A C 1
ATOM 1519 O O . TYR A 1 191 ? 0.748 -4.131 8.667 1.00 90.00 191 TYR A O 1
ATOM 1527 N N . ILE A 1 192 ? 2.736 -4.930 9.353 1.00 90.00 192 ILE A N 1
ATOM 1528 C CA . ILE A 1 192 ? 2.546 -4.632 10.780 1.00 90.00 192 ILE A CA 1
ATOM 1529 C C . ILE A 1 192 ? 2.269 -3.142 10.982 1.00 90.00 192 ILE A C 1
ATOM 1531 O O . ILE A 1 192 ? 1.338 -2.787 11.702 1.00 90.00 192 ILE A O 1
ATOM 1535 N N . TYR A 1 193 ? 3.045 -2.276 10.329 1.00 89.62 193 TYR A N 1
ATOM 1536 C CA . TYR A 1 193 ? 2.866 -0.830 10.391 1.00 89.62 193 TYR A CA 1
ATOM 1537 C C . TYR A 1 193 ? 1.464 -0.408 9.932 1.00 89.62 193 TYR A C 1
ATOM 1539 O O . TYR A 1 193 ? 0.764 0.290 10.667 1.00 89.62 193 TYR A O 1
ATOM 1547 N N . LEU A 1 194 ? 1.021 -0.871 8.756 1.00 89.25 194 LEU A N 1
ATOM 1548 C CA . LEU A 1 194 ? -0.316 -0.557 8.241 1.00 89.25 194 LEU A CA 1
ATOM 1549 C C . LEU A 1 194 ? -1.422 -1.077 9.150 1.00 89.25 194 LEU A C 1
ATOM 1551 O O . LEU A 1 194 ? -2.371 -0.357 9.446 1.00 89.25 194 LEU A O 1
ATOM 1555 N N . GLU A 1 195 ? -1.313 -2.323 9.594 1.00 87.81 195 GLU A N 1
ATOM 1556 C CA . GLU A 1 195 ? -2.321 -2.948 10.438 1.00 87.81 195 GLU A CA 1
ATOM 1557 C C . GLU A 1 195 ? -2.435 -2.212 11.786 1.00 87.81 195 GLU A C 1
ATOM 1559 O O . GLU A 1 195 ? -3.547 -1.932 12.235 1.00 87.81 195 GLU A O 1
ATOM 1564 N N . LEU A 1 196 ? -1.316 -1.783 12.383 1.00 86.88 196 LEU A N 1
ATOM 1565 C CA . LEU A 1 196 ? -1.328 -0.921 13.568 1.00 86.88 196 LEU A CA 1
ATOM 1566 C C . LEU A 1 196 ? -1.958 0.447 13.279 1.00 86.88 196 LEU A C 1
ATOM 1568 O O . LEU A 1 196 ? -2.796 0.902 14.059 1.00 86.88 196 LEU A O 1
ATOM 1572 N N . ALA A 1 197 ? -1.617 1.088 12.158 1.00 87.06 197 ALA A N 1
ATOM 1573 C CA . ALA A 1 197 ? -2.197 2.373 11.766 1.00 87.06 197 ALA A CA 1
ATOM 1574 C C . ALA A 1 197 ? -3.726 2.284 11.596 1.00 87.06 197 ALA A C 1
ATOM 1576 O O . ALA A 1 197 ? -4.468 3.130 12.106 1.00 87.06 197 ALA A O 1
ATOM 1577 N N . PHE A 1 198 ? -4.221 1.220 10.958 1.00 86.81 198 PHE A N 1
ATOM 1578 C CA . PHE A 1 198 ? -5.655 0.960 10.828 1.00 86.81 198 PHE A CA 1
ATOM 1579 C C . PHE A 1 198 ? -6.327 0.692 12.173 1.00 86.81 198 PHE A C 1
ATOM 1581 O O . PHE A 1 198 ? -7.412 1.218 12.425 1.00 86.81 198 PHE A O 1
ATOM 1588 N N . GLN A 1 199 ? -5.701 -0.092 13.052 1.00 85.81 199 GLN A N 1
ATOM 1589 C CA . GLN A 1 199 ? -6.251 -0.378 14.377 1.00 85.81 199 GLN A CA 1
ATOM 1590 C C . GLN A 1 199 ? -6.324 0.878 15.249 1.00 85.81 199 GLN A C 1
ATOM 1592 O O . GLN A 1 199 ? -7.351 1.113 15.886 1.00 85.81 199 GLN A O 1
ATOM 1597 N N . ILE A 1 200 ? -5.288 1.721 15.235 1.00 83.88 200 ILE A N 1
ATOM 1598 C CA . ILE A 1 200 ? -5.286 3.014 15.932 1.00 83.88 200 ILE A CA 1
ATOM 1599 C C . ILE A 1 200 ? -6.411 3.900 15.395 1.00 83.88 200 ILE A C 1
ATOM 1601 O O . ILE A 1 200 ? -7.193 4.447 16.176 1.00 83.88 200 ILE A O 1
ATOM 1605 N N . ASN A 1 201 ? -6.547 3.996 14.070 1.00 84.94 201 ASN A N 1
ATOM 1606 C CA . ASN A 1 201 ? -7.608 4.784 13.456 1.00 84.94 201 ASN A CA 1
ATOM 1607 C C . ASN A 1 201 ? -9.008 4.262 13.822 1.00 84.94 201 ASN A C 1
ATOM 1609 O O . ASN A 1 201 ? -9.890 5.054 14.151 1.00 84.94 201 ASN A O 1
ATOM 1613 N N . TYR A 1 202 ? -9.216 2.944 13.834 1.00 83.56 202 TYR A N 1
ATOM 1614 C CA . TYR A 1 202 ? -10.479 2.333 14.255 1.00 83.56 202 TYR A CA 1
ATOM 1615 C C . TYR A 1 202 ? -10.798 2.614 15.732 1.00 83.56 202 TYR A C 1
ATOM 1617 O O . TYR A 1 202 ? -11.947 2.894 16.095 1.00 83.56 202 TYR A O 1
ATOM 1625 N N . ILE A 1 203 ? -9.786 2.573 16.603 1.00 82.62 203 ILE A N 1
ATOM 1626 C CA . ILE A 1 203 ? -9.953 2.895 18.022 1.00 82.62 203 ILE A CA 1
ATOM 1627 C C . ILE A 1 203 ? -10.389 4.354 18.191 1.00 82.62 203 ILE A C 1
ATOM 1629 O O . ILE A 1 203 ? -11.360 4.604 18.906 1.00 82.62 203 ILE A O 1
ATOM 1633 N N . ASP A 1 204 ? -9.729 5.301 17.524 1.00 81.25 204 ASP A N 1
ATOM 1634 C CA . ASP A 1 204 ? -10.040 6.728 17.669 1.00 81.25 204 ASP A CA 1
ATOM 1635 C C . ASP A 1 204 ? -11.387 7.109 17.030 1.00 81.25 204 ASP A C 1
ATOM 1637 O O . ASP A 1 204 ? -12.152 7.875 17.610 1.00 81.25 204 ASP A O 1
ATOM 1641 N N . THR A 1 205 ? -11.733 6.520 15.881 1.00 82.38 205 THR A N 1
ATOM 1642 C CA . THR A 1 205 ? -12.960 6.871 15.142 1.00 82.38 205 THR A CA 1
ATOM 1643 C C . THR A 1 205 ? -14.218 6.162 15.644 1.00 82.38 205 THR A C 1
ATOM 1645 O O . THR A 1 205 ? -15.288 6.768 15.662 1.00 82.38 205 THR A O 1
ATOM 1648 N N . VAL A 1 206 ? -14.124 4.895 16.061 1.00 80.38 206 VAL A N 1
ATOM 1649 C CA . VAL A 1 206 ? -15.299 4.070 16.408 1.00 80.38 206 VAL A CA 1
ATOM 1650 C C . VAL A 1 206 ? -15.361 3.767 17.904 1.00 80.38 206 VAL A C 1
ATOM 1652 O O . VAL A 1 206 ? -16.411 3.917 18.542 1.00 80.38 206 VAL A O 1
ATOM 1655 N N . SER A 1 207 ? -14.241 3.342 18.491 1.00 79.44 207 SER A N 1
ATOM 1656 C CA . SER A 1 207 ? -14.239 2.834 19.871 1.00 79.44 207 SER A CA 1
ATOM 1657 C C . SER A 1 207 ? -14.278 3.960 20.906 1.00 79.44 207 SER A C 1
ATOM 1659 O O . SER A 1 207 ? -15.030 3.880 21.879 1.00 79.44 207 SER A O 1
ATOM 1661 N N . LYS A 1 208 ? -13.511 5.031 20.692 1.00 82.19 208 LYS A N 1
ATOM 1662 C CA . LYS A 1 208 ? -13.390 6.156 21.624 1.00 82.19 208 LYS A CA 1
ATOM 1663 C C . LYS A 1 208 ? -14.697 6.941 21.806 1.00 82.19 208 LYS A C 1
ATOM 1665 O O . LYS A 1 208 ? -15.096 7.080 22.962 1.00 82.19 208 LYS A O 1
ATOM 1670 N N . PRO A 1 209 ? -15.450 7.340 20.758 1.00 83.50 209 PRO A N 1
ATOM 1671 C CA . PRO A 1 209 ? -16.746 8.002 20.948 1.00 83.50 209 PRO A CA 1
ATOM 1672 C C . PRO A 1 209 ? -17.749 7.135 21.718 1.00 83.50 209 PRO A C 1
ATOM 1674 O O . PRO A 1 209 ? -18.521 7.627 22.544 1.00 83.50 209 PRO A O 1
ATOM 1677 N N . SER A 1 210 ? -17.718 5.820 21.485 1.00 81.19 210 SER A N 1
ATOM 1678 C CA . SER A 1 210 ? -18.566 4.856 22.192 1.00 81.19 210 SER A CA 1
ATOM 1679 C C . SER A 1 210 ? -18.193 4.760 23.677 1.00 81.19 210 SER A C 1
ATOM 1681 O O . SER A 1 210 ? -19.072 4.752 24.543 1.00 81.19 210 SER A O 1
ATOM 1683 N N . LEU A 1 211 ? -16.893 4.756 23.987 1.00 80.81 211 LEU A N 1
ATOM 1684 C CA . LEU A 1 211 ? -16.377 4.748 25.355 1.00 80.81 211 LEU A CA 1
ATOM 1685 C C . LEU A 1 211 ? -16.682 6.061 26.095 1.00 80.81 211 LEU A C 1
ATOM 1687 O O . LEU A 1 211 ? -17.117 6.031 27.245 1.00 80.81 211 LEU A O 1
ATOM 1691 N N . GLU A 1 212 ? -16.503 7.209 25.440 1.00 83.62 212 GLU A N 1
ATOM 1692 C CA . GLU A 1 212 ? -16.832 8.530 25.987 1.00 83.62 212 GLU A CA 1
ATOM 1693 C C . GLU A 1 212 ? -18.329 8.651 26.286 1.00 83.62 212 GLU A C 1
ATOM 1695 O O . GLU A 1 212 ? -18.718 9.111 27.363 1.00 83.62 212 GLU A O 1
ATOM 1700 N N . ARG A 1 213 ? -19.187 8.162 25.378 1.00 82.12 213 ARG A N 1
ATOM 1701 C CA . ARG A 1 213 ? -20.638 8.111 25.592 1.00 82.12 213 ARG A CA 1
ATOM 1702 C C . ARG A 1 213 ? -21.000 7.263 26.808 1.00 82.12 213 ARG A C 1
ATOM 1704 O O . ARG A 1 213 ? -21.821 7.709 27.609 1.00 82.12 213 ARG A O 1
ATOM 1711 N N . ARG A 1 214 ? -20.390 6.084 26.961 1.00 82.00 214 ARG A N 1
ATOM 1712 C CA . ARG A 1 214 ? -20.572 5.212 28.133 1.00 82.00 214 ARG A CA 1
ATOM 1713 C C . ARG A 1 214 ? -20.179 5.936 29.418 1.00 82.00 214 ARG A C 1
ATOM 1715 O O . ARG A 1 214 ? -20.996 6.032 30.326 1.00 82.00 214 ARG A O 1
ATOM 1722 N N . ASN A 1 215 ? -18.970 6.499 29.464 1.00 82.94 215 ASN A N 1
ATOM 1723 C CA . ASN A 1 215 ? -18.461 7.211 30.640 1.00 82.94 215 ASN A CA 1
ATOM 1724 C C . ASN A 1 215 ? -19.367 8.395 31.021 1.00 82.94 215 ASN A C 1
ATOM 1726 O O . ASN A 1 215 ? -19.611 8.631 32.201 1.00 82.94 215 ASN A O 1
ATOM 1730 N N . ARG A 1 216 ? -19.906 9.114 30.026 1.00 85.44 216 ARG A N 1
ATOM 1731 C CA . ARG A 1 216 ? -20.855 10.214 30.238 1.00 85.44 216 ARG A CA 1
ATOM 1732 C C . ARG A 1 216 ? -22.201 9.738 30.791 1.00 85.44 216 ARG A C 1
ATOM 1734 O O . ARG A 1 216 ? -22.752 10.388 31.669 1.00 85.44 216 ARG A O 1
ATOM 1741 N N . LEU A 1 217 ? -22.757 8.645 30.270 1.00 85.06 217 LEU A N 1
ATOM 1742 C CA . LEU A 1 217 ? -24.021 8.092 30.773 1.00 85.06 217 LEU A CA 1
ATOM 1743 C C . LEU A 1 217 ? -23.855 7.532 32.187 1.00 85.06 217 LEU A C 1
ATOM 1745 O O . LEU A 1 217 ? -24.707 7.751 33.041 1.00 85.06 217 LEU A O 1
ATOM 1749 N N . GLU A 1 218 ? -22.735 6.861 32.446 1.00 84.88 218 GLU A N 1
ATOM 1750 C CA . GLU A 1 218 ? -22.382 6.342 33.764 1.00 84.88 218 GLU A CA 1
ATOM 1751 C C . GLU A 1 218 ? -22.240 7.476 34.790 1.00 84.88 218 GLU A C 1
ATOM 1753 O O . GLU A 1 218 ? -22.843 7.402 35.860 1.00 84.88 218 GLU A O 1
ATOM 1758 N N . SER A 1 219 ? -21.542 8.567 34.452 1.00 85.38 219 SER A N 1
ATOM 1759 C CA . SER A 1 219 ? -21.417 9.721 35.352 1.00 85.38 219 SER A CA 1
ATOM 1760 C C . SER A 1 219 ? -22.754 10.423 35.600 1.00 85.38 219 SER A C 1
ATOM 1762 O O . SER A 1 219 ? -23.073 10.726 36.748 1.00 85.38 219 SER A O 1
ATOM 1764 N N . GLN A 1 220 ? -23.576 10.620 34.563 1.00 84.06 220 GLN A N 1
ATOM 1765 C CA . GLN A 1 220 ? -24.923 11.188 34.701 1.00 84.06 220 GLN A CA 1
ATOM 1766 C C . GLN A 1 220 ? -25.815 10.337 35.607 1.00 84.06 220 GLN A C 1
ATOM 1768 O O . GLN A 1 220 ? -26.575 10.874 36.408 1.00 84.06 220 GLN A O 1
ATOM 1773 N N . LEU A 1 221 ? -25.708 9.015 35.505 1.00 84.81 221 LEU A N 1
ATOM 1774 C CA . LEU A 1 221 ? -26.496 8.087 36.302 1.00 84.81 221 LEU A CA 1
ATOM 1775 C C . LEU A 1 221 ? -26.064 8.090 37.773 1.00 84.81 221 LEU A C 1
ATOM 1777 O O . LEU A 1 221 ? -26.919 8.102 38.657 1.00 84.81 221 LEU A O 1
ATOM 1781 N N . VAL A 1 222 ? -24.755 8.155 38.037 1.00 84.44 222 VAL A N 1
ATOM 1782 C CA . VAL A 1 222 ? -24.209 8.295 39.397 1.00 84.44 222 VAL A CA 1
ATOM 1783 C C . VAL A 1 222 ? -24.625 9.626 40.028 1.00 84.44 222 VAL A C 1
ATOM 1785 O O . VAL A 1 222 ? -25.070 9.630 41.175 1.00 84.44 222 VAL A O 1
ATOM 1788 N N . ILE A 1 223 ? -24.540 10.738 39.286 1.00 84.06 223 ILE A N 1
ATOM 1789 C CA . ILE A 1 223 ? -24.996 12.062 39.749 1.00 84.06 223 ILE A CA 1
ATOM 1790 C C . ILE A 1 223 ? -26.494 12.033 40.045 1.00 84.06 223 ILE A C 1
ATOM 1792 O O . ILE A 1 223 ? -26.930 12.496 41.092 1.00 84.06 223 ILE A O 1
ATOM 1796 N N . LEU A 1 224 ? -27.296 11.437 39.164 1.00 82.06 224 LEU A N 1
ATOM 1797 C CA . LEU A 1 224 ? -28.732 11.355 39.384 1.00 82.06 224 LEU A CA 1
ATOM 1798 C C . LEU A 1 224 ? -29.073 10.516 40.624 1.00 82.06 224 LEU A C 1
ATOM 1800 O O . LEU A 1 224 ? -29.970 10.876 41.386 1.00 82.06 224 LEU A O 1
ATOM 1804 N N . GLN A 1 225 ? -28.363 9.413 40.861 1.00 78.50 225 GLN A N 1
ATOM 1805 C CA . GLN A 1 225 ? -28.544 8.625 42.077 1.00 78.50 225 GLN A CA 1
ATOM 1806 C C . GLN A 1 225 ? -28.179 9.438 43.324 1.00 78.50 225 GLN A C 1
ATOM 1808 O O . GLN A 1 225 ? -29.002 9.517 44.237 1.00 78.50 225 GLN A O 1
ATOM 1813 N N . SER A 1 226 ? -27.015 10.091 43.358 1.00 80.25 226 SER A N 1
ATOM 1814 C CA . SER A 1 226 ? -26.593 10.883 44.520 1.00 80.25 226 SER A CA 1
ATOM 1815 C C . SER A 1 226 ? -27.511 12.084 44.778 1.00 80.25 226 SER A C 1
ATOM 1817 O O . SER A 1 226 ? -27.939 12.290 45.915 1.00 80.25 226 SER A O 1
ATOM 1819 N N . GLU A 1 227 ? -27.903 12.821 43.736 1.00 77.50 227 GLU A N 1
ATOM 1820 C CA . GLU A 1 227 ? -28.845 13.939 43.838 1.00 77.50 227 GLU A CA 1
ATOM 1821 C C . GLU A 1 227 ? -30.241 13.474 44.240 1.00 77.50 227 GLU A C 1
ATOM 1823 O O . GLU A 1 227 ? -30.875 14.096 45.088 1.00 77.50 227 GLU A O 1
ATOM 1828 N N . SER A 1 228 ? -30.737 12.366 43.685 1.00 73.88 228 SER A N 1
ATOM 1829 C CA . SER A 1 228 ? -32.044 11.839 44.079 1.00 73.88 228 SER A CA 1
ATOM 1830 C C . SER A 1 228 ? -32.068 11.421 45.549 1.00 73.88 228 SER A C 1
ATOM 1832 O O . SER A 1 228 ? -33.039 11.724 46.239 1.00 73.88 228 SER A O 1
ATOM 1834 N N . HIS A 1 229 ? -30.990 10.813 46.057 1.00 75.69 229 HIS A N 1
ATOM 1835 C CA . HIS A 1 229 ? -30.844 10.491 47.475 1.00 75.69 229 HIS A CA 1
ATOM 1836 C C . HIS A 1 229 ? -30.782 11.752 48.345 1.00 75.69 229 HIS A C 1
ATOM 1838 O O . HIS A 1 229 ? -31.479 11.823 49.357 1.00 75.69 229 HIS A O 1
ATOM 1844 N N . PHE A 1 230 ? -30.023 12.771 47.933 1.00 74.12 230 PHE A N 1
ATOM 1845 C CA . PHE A 1 230 ? -29.947 14.056 48.633 1.00 74.12 230 PHE A CA 1
ATOM 1846 C C . PHE A 1 230 ? -31.301 14.779 48.676 1.00 74.12 230 PHE A C 1
ATOM 1848 O O . PHE A 1 230 ? -31.722 15.263 49.726 1.00 74.12 230 PHE A O 1
ATOM 1855 N N . VAL A 1 231 ? -32.018 14.819 47.551 1.00 66.50 231 VAL A N 1
ATOM 1856 C CA . VAL A 1 231 ? -33.341 15.445 47.444 1.00 66.50 231 VAL A CA 1
ATOM 1857 C C . VAL A 1 231 ? -34.382 14.672 48.247 1.00 66.50 231 VAL A C 1
ATOM 1859 O O . VAL A 1 231 ? -35.232 15.289 48.877 1.00 66.50 231 VAL A O 1
ATOM 1862 N N . VAL A 1 232 ? -34.329 13.337 48.267 1.00 67.31 232 VAL A N 1
ATOM 1863 C CA . VAL A 1 232 ? -35.202 12.521 49.126 1.00 67.31 232 VAL A CA 1
ATOM 1864 C C . VAL A 1 232 ? -34.935 12.809 50.604 1.00 67.31 232 VAL A C 1
ATOM 1866 O O . VAL A 1 232 ? -35.896 12.984 51.346 1.00 67.31 232 VAL A O 1
ATOM 1869 N N . ALA A 1 233 ? -33.668 12.914 51.013 1.00 67.12 233 ALA A N 1
ATOM 1870 C CA . ALA A 1 233 ? -33.285 13.160 52.403 1.00 67.12 233 ALA A CA 1
ATOM 1871 C C . ALA A 1 233 ? -33.619 14.581 52.891 1.00 67.12 233 ALA A C 1
ATOM 1873 O O . ALA A 1 233 ? -33.960 14.767 54.054 1.00 67.12 233 ALA A O 1
ATOM 1874 N N . ASN A 1 234 ? -33.544 15.583 52.010 1.00 66.56 234 ASN A N 1
ATOM 1875 C CA . ASN A 1 234 ? -33.751 16.988 52.369 1.00 66.56 234 ASN A CA 1
ATOM 1876 C C . ASN A 1 234 ? -35.100 17.552 51.911 1.00 66.56 234 ASN A C 1
ATOM 1878 O O . ASN A 1 234 ? -35.323 18.749 52.043 1.00 66.56 234 ASN A O 1
ATOM 1882 N N . ILE A 1 235 ? -36.015 16.740 51.375 1.00 61.81 235 ILE A N 1
ATOM 1883 C CA . ILE A 1 235 ? -37.264 17.244 50.782 1.00 61.81 235 ILE A CA 1
ATOM 1884 C C . ILE A 1 235 ? -38.152 17.965 51.788 1.00 61.81 235 ILE A C 1
ATOM 1886 O O . ILE A 1 235 ? -38.827 18.923 51.416 1.00 61.81 235 ILE A O 1
ATOM 1890 N N . ASP A 1 236 ? -38.150 17.506 53.036 1.00 58.78 236 ASP A N 1
ATOM 1891 C CA . ASP A 1 236 ? -38.964 18.106 54.083 1.00 58.78 236 ASP A CA 1
ATOM 1892 C C . ASP A 1 236 ? -38.356 19.444 54.508 1.00 58.78 236 ASP A C 1
ATOM 1894 O O . ASP A 1 236 ? -39.077 20.433 54.539 1.00 58.78 236 ASP A O 1
ATOM 1898 N N . LYS A 1 237 ? -37.021 19.537 54.619 1.00 64.69 237 LYS A N 1
ATOM 1899 C CA . LYS A 1 237 ? -36.310 20.815 54.806 1.00 64.69 237 LYS A CA 1
ATOM 1900 C C . LYS A 1 237 ? -36.486 21.776 53.631 1.00 64.69 237 LYS A C 1
ATOM 1902 O O . LYS A 1 237 ? -36.746 22.946 53.849 1.00 64.69 237 LYS A O 1
ATOM 1907 N N . ILE A 1 238 ? -36.409 21.297 52.389 1.00 60.59 238 ILE A N 1
ATOM 1908 C CA . ILE A 1 238 ? -36.583 22.122 51.181 1.00 60.59 238 ILE A CA 1
ATOM 1909 C C . ILE A 1 238 ? -38.029 22.625 51.075 1.00 60.59 238 ILE A C 1
ATOM 1911 O O . ILE A 1 238 ? -38.264 23.767 50.691 1.00 60.59 238 ILE A O 1
ATOM 1915 N N . LYS A 1 239 ? -39.021 21.795 51.424 1.00 60.50 239 LYS A N 1
ATOM 1916 C CA . LYS A 1 239 ? -40.429 22.212 51.477 1.00 60.50 239 LYS A CA 1
ATOM 1917 C C . LYS A 1 239 ? -40.711 23.160 52.635 1.00 60.50 239 LYS A C 1
ATOM 1919 O O . LYS A 1 239 ? -41.553 24.039 52.474 1.00 60.50 239 LYS A O 1
ATOM 1924 N N . GLU A 1 240 ? -40.073 22.962 53.782 1.00 63.03 240 GLU A N 1
ATOM 1925 C CA . GLU A 1 240 ? -40.200 23.845 54.939 1.00 63.03 240 GLU A CA 1
ATOM 1926 C C . GLU A 1 240 ? -39.522 25.189 54.686 1.00 63.03 240 GLU A C 1
ATOM 1928 O O . GLU A 1 240 ? -40.181 26.203 54.850 1.00 63.03 240 GLU A O 1
ATOM 1933 N N . GLU A 1 241 ? -38.294 25.231 54.168 1.00 60.72 241 GLU A N 1
ATOM 1934 C CA . GLU A 1 241 ? -37.624 26.474 53.758 1.00 60.72 241 GLU A CA 1
ATOM 1935 C C . GLU A 1 241 ? -38.416 27.224 52.678 1.00 60.72 241 GLU A C 1
ATOM 1937 O O . GLU A 1 241 ? -38.572 28.439 52.772 1.00 60.72 241 GLU A O 1
ATOM 1942 N N . ALA A 1 242 ? -38.984 26.517 51.694 1.00 59.44 242 ALA A N 1
ATOM 1943 C CA . ALA A 1 242 ? -39.848 27.124 50.677 1.00 59.44 242 ALA A CA 1
ATOM 1944 C C . ALA A 1 242 ? -41.164 27.667 51.267 1.00 59.44 242 ALA A C 1
ATOM 1946 O O . ALA A 1 242 ? -41.655 28.722 50.866 1.00 59.44 242 ALA A O 1
ATOM 1947 N N . LYS A 1 243 ? -41.759 26.973 52.247 1.00 64.44 243 LYS A N 1
ATOM 1948 C CA . LYS A 1 243 ? -42.948 27.469 52.960 1.00 64.44 243 LYS A CA 1
ATOM 1949 C C . LYS A 1 243 ? -42.621 28.668 53.846 1.00 64.44 243 LYS A C 1
ATOM 1951 O O . LYS A 1 243 ? -43.373 29.635 53.824 1.00 64.44 243 LYS A O 1
ATOM 1956 N N . VAL A 1 244 ? -41.510 28.623 54.577 1.00 67.62 244 VAL A N 1
ATOM 1957 C CA . VAL A 1 244 ? -41.052 29.698 55.464 1.00 67.62 244 VAL A CA 1
ATOM 1958 C C . VAL A 1 244 ? -40.713 30.947 54.653 1.00 67.62 244 VAL A C 1
ATOM 1960 O O . VAL A 1 244 ? -41.231 32.010 54.973 1.00 67.62 244 VAL A O 1
ATOM 1963 N N . ARG A 1 245 ? -39.986 30.831 53.532 1.00 59.75 245 ARG A N 1
ATOM 1964 C CA . ARG A 1 245 ? -39.735 31.972 52.630 1.00 59.75 245 ARG A CA 1
ATOM 1965 C C . ARG A 1 245 ? -41.007 32.521 51.996 1.00 59.75 245 ARG A C 1
ATOM 1967 O O . ARG A 1 245 ? -41.155 33.733 51.878 1.00 59.75 245 ARG A O 1
ATOM 1974 N N . LYS A 1 246 ? -41.959 31.663 51.620 1.00 59.72 246 LYS A N 1
ATOM 1975 C CA . LYS A 1 246 ? -43.268 32.113 51.125 1.00 59.72 246 LYS A CA 1
ATOM 1976 C C . LYS A 1 246 ? -44.039 32.893 52.194 1.00 59.72 246 LYS A C 1
ATOM 1978 O O . LYS A 1 246 ? -44.671 33.898 51.883 1.00 59.72 246 LYS A O 1
ATOM 1983 N N . GLU A 1 247 ? -43.968 32.456 53.448 1.00 62.94 247 GLU A N 1
ATOM 1984 C CA . GLU A 1 247 ? -44.558 33.176 54.575 1.00 62.94 247 GLU A CA 1
ATOM 1985 C C . GLU A 1 247 ? -43.826 34.483 54.902 1.00 62.94 247 GLU A C 1
ATOM 1987 O O . GLU A 1 247 ? -44.488 35.454 55.257 1.00 62.94 247 GLU A O 1
ATOM 1992 N N . GLU A 1 248 ? -42.500 34.540 54.770 1.00 59.62 248 GLU A N 1
ATOM 1993 C CA . GLU A 1 248 ? -41.706 35.769 54.920 1.00 59.62 248 GLU A CA 1
ATOM 1994 C C . GLU A 1 248 ? -42.076 36.792 53.841 1.00 59.62 248 GLU A C 1
ATOM 1996 O O . GLU A 1 248 ? -42.408 37.929 54.164 1.00 59.62 248 GLU A O 1
ATOM 2001 N N . ILE A 1 249 ? -42.177 36.364 52.581 1.00 58.22 249 ILE A N 1
ATOM 2002 C CA . ILE A 1 249 ? -42.585 37.206 51.447 1.00 58.22 249 ILE A CA 1
ATOM 2003 C C . ILE A 1 249 ? -44.046 37.691 51.578 1.00 58.22 249 ILE A C 1
ATOM 2005 O O . ILE A 1 249 ? -44.374 38.815 51.178 1.00 58.22 249 ILE A O 1
ATOM 2009 N N . ASP A 1 250 ? -44.946 36.882 52.148 1.00 57.97 250 ASP A N 1
ATOM 2010 C CA . ASP A 1 250 ? -46.335 37.285 52.424 1.00 57.97 250 ASP A CA 1
ATOM 2011 C C . ASP A 1 250 ? -46.459 38.199 53.663 1.00 57.97 250 ASP A C 1
ATOM 2013 O O . ASP A 1 250 ? -47.351 39.057 53.712 1.00 57.97 250 ASP A O 1
ATOM 2017 N N . LYS A 1 251 ? -45.575 38.059 54.662 1.00 55.75 251 LYS A N 1
ATOM 2018 C CA . LYS A 1 251 ? -45.545 38.895 55.880 1.00 55.75 251 LYS A CA 1
ATOM 2019 C C . LYS A 1 251 ? -44.850 40.243 55.651 1.00 55.75 251 LYS A C 1
ATOM 2021 O O . LYS A 1 251 ? -45.357 41.263 56.129 1.00 55.75 251 LYS A O 1
ATOM 2026 N N . GLU A 1 252 ? -43.764 40.289 54.882 1.00 52.28 252 GLU A N 1
ATOM 2027 C CA . GLU A 1 252 ? -43.111 41.536 54.455 1.00 52.28 252 GLU A CA 1
ATOM 2028 C C . GLU A 1 252 ? -44.012 42.340 53.506 1.00 52.28 252 GLU A C 1
ATOM 2030 O O . GLU A 1 252 ? -44.146 43.554 53.656 1.00 52.28 252 GLU A O 1
ATOM 2035 N N . GLY A 1 253 ? -44.755 41.668 52.617 1.00 49.38 253 GLY A N 1
ATOM 2036 C CA . GLY A 1 253 ? -45.751 42.317 51.761 1.00 49.38 253 GLY A CA 1
ATOM 2037 C C . GLY A 1 253 ? -46.893 42.967 52.551 1.00 49.38 253 GLY A C 1
ATOM 2038 O O . GLY A 1 253 ? -47.245 44.118 52.306 1.00 49.38 253 GLY A O 1
ATOM 2039 N N . LYS A 1 254 ? -47.464 42.282 53.550 1.00 50.50 254 LYS A N 1
ATOM 2040 C CA . LYS A 1 254 ? -48.588 42.835 54.334 1.00 50.50 254 LYS 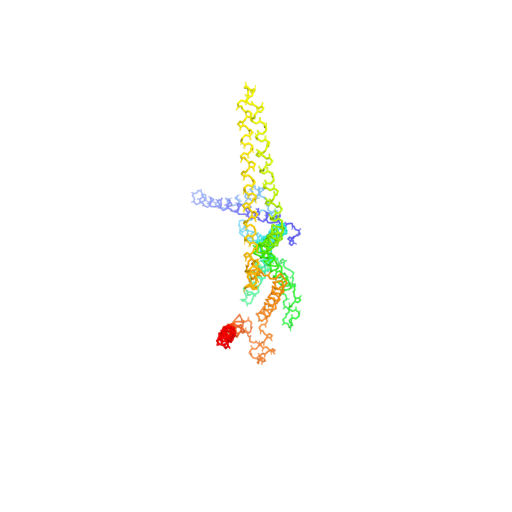A CA 1
ATOM 2041 C C . LYS A 1 254 ? -48.187 43.985 55.260 1.00 50.50 254 LYS A C 1
ATOM 2043 O O . LYS A 1 254 ? -49.002 44.876 55.494 1.00 50.50 254 LYS A O 1
ATOM 2048 N N . THR A 1 255 ? -46.958 43.991 55.774 1.00 48.72 255 THR A N 1
ATOM 2049 C CA . THR A 1 255 ? -46.474 45.077 56.642 1.00 48.72 255 THR A CA 1
ATOM 2050 C C . THR A 1 255 ? -46.029 46.308 55.848 1.00 48.72 255 THR A C 1
ATOM 2052 O O . THR A 1 255 ? -46.288 47.427 56.298 1.00 48.72 255 THR A O 1
ATOM 2055 N N . ASN A 1 256 ? -45.472 46.140 54.641 1.00 46.00 256 ASN A N 1
ATOM 2056 C CA . ASN A 1 256 ? -45.107 47.272 53.787 1.00 46.00 256 ASN A CA 1
ATOM 2057 C C . ASN A 1 256 ? -46.287 47.884 53.023 1.00 46.00 256 ASN A C 1
ATOM 2059 O O . ASN A 1 256 ? -46.324 49.105 52.907 1.00 46.00 256 ASN A O 1
ATOM 2063 N N . ILE A 1 257 ? -47.299 47.121 52.588 1.00 48.19 257 ILE A N 1
ATOM 2064 C CA . ILE A 1 257 ? -48.450 47.676 51.838 1.00 48.19 257 ILE A CA 1
ATOM 2065 C C . ILE A 1 257 ? -49.204 48.754 52.644 1.00 48.19 257 ILE A C 1
ATOM 2067 O O . ILE A 1 257 ? -49.582 49.787 52.089 1.00 48.19 257 ILE A O 1
ATOM 2071 N N . ASN A 1 258 ? -49.349 48.580 53.963 1.00 47.69 258 ASN A N 1
ATOM 2072 C CA . ASN A 1 258 ? -50.007 49.577 54.819 1.00 47.69 258 ASN A CA 1
ATOM 2073 C C . ASN A 1 258 ? -49.153 50.829 55.085 1.00 47.69 258 ASN A C 1
ATOM 2075 O O . ASN A 1 258 ? -49.712 51.897 55.325 1.00 47.69 258 ASN A O 1
ATOM 2079 N N . LYS A 1 259 ? -47.816 50.736 55.023 1.00 47.34 259 LYS A N 1
ATOM 2080 C CA . LYS A 1 259 ? -46.919 51.903 55.135 1.00 47.34 259 LYS A CA 1
ATOM 2081 C C . LYS A 1 259 ? -46.652 52.590 53.790 1.00 47.34 259 LYS A C 1
ATOM 2083 O O . LYS A 1 259 ? -46.319 53.772 53.785 1.00 47.34 259 LYS A O 1
ATOM 2088 N N . PHE A 1 260 ? -46.847 51.900 52.665 1.00 44.78 260 PHE A N 1
ATOM 2089 C CA . PHE A 1 260 ? -46.612 52.431 51.317 1.00 44.78 260 PHE A CA 1
ATOM 2090 C C . PHE A 1 260 ? -47.816 53.164 50.706 1.00 44.78 260 PHE A C 1
ATOM 2092 O O . PHE A 1 260 ? -47.628 54.041 49.866 1.00 44.78 260 PHE A O 1
ATOM 2099 N N . LEU A 1 261 ? -49.047 52.890 51.159 1.00 48.75 261 LEU A N 1
ATOM 2100 C CA . LEU A 1 261 ? -50.248 53.620 50.711 1.00 48.75 261 LEU A CA 1
ATOM 2101 C C . LEU A 1 261 ? -50.244 55.120 51.077 1.00 48.75 261 LEU A C 1
ATOM 2103 O O . LEU A 1 261 ? -51.055 55.876 50.548 1.00 48.75 261 LEU A O 1
ATOM 2107 N N . LEU A 1 262 ? -49.319 55.568 51.935 1.00 49.69 262 LEU A N 1
ATOM 2108 C CA . LEU A 1 262 ? -49.185 56.967 52.355 1.00 49.69 262 LEU A CA 1
ATOM 2109 C C . LEU A 1 262 ? -48.170 57.792 51.538 1.00 49.69 262 LEU A C 1
ATOM 2111 O O . LEU A 1 262 ? -48.039 58.988 51.790 1.00 49.69 262 LEU A O 1
ATOM 2115 N N . LYS A 1 263 ? -47.477 57.218 50.542 1.00 47.62 263 LYS A N 1
ATOM 2116 C CA . LYS A 1 263 ? -46.574 57.971 49.648 1.00 47.62 263 LYS A CA 1
ATOM 2117 C C . LYS A 1 263 ? -46.806 57.605 48.180 1.00 47.62 263 LYS A C 1
ATOM 2119 O O . LYS A 1 263 ? -46.190 56.699 47.628 1.00 47.62 263 LYS A O 1
ATOM 2124 N N . MET A 1 264 ? -47.710 58.342 47.537 1.00 44.69 264 MET A N 1
ATOM 2125 C CA . MET A 1 264 ? -47.896 58.312 46.087 1.00 44.69 264 MET A CA 1
ATOM 2126 C C . MET A 1 264 ? -46.747 59.046 45.378 1.00 44.69 264 MET A C 1
ATOM 2128 O O . MET A 1 264 ? -46.874 60.243 45.154 1.00 44.69 264 MET A O 1
ATOM 2132 N N . GLU A 1 265 ? -45.671 58.351 44.984 1.00 44.78 265 GLU A N 1
ATOM 2133 C CA . GLU A 1 265 ? -44.825 58.832 43.866 1.00 44.78 265 GLU A CA 1
ATOM 2134 C C . GLU A 1 265 ? -43.931 57.806 43.134 1.00 44.78 265 GLU A C 1
ATOM 2136 O O . GLU A 1 265 ? -43.119 58.204 42.310 1.00 44.78 265 GLU A O 1
ATOM 2141 N N . GLU A 1 266 ? -44.086 56.485 43.303 1.00 54.19 266 GLU A N 1
ATOM 2142 C CA . GLU A 1 266 ? -43.252 55.522 42.547 1.00 54.19 266 GLU A CA 1
ATOM 2143 C C . GLU A 1 266 ? -44.045 54.348 41.957 1.00 54.19 266 GLU A C 1
ATOM 2145 O O . GLU A 1 266 ? -43.989 53.209 42.418 1.00 54.19 266 GLU A O 1
ATOM 2150 N N . ARG A 1 267 ? -44.763 54.602 40.856 1.00 51.50 267 ARG A N 1
ATOM 2151 C CA . ARG A 1 267 ? -45.459 53.547 40.090 1.00 51.50 267 ARG A CA 1
ATOM 2152 C C . ARG A 1 267 ? -44.513 52.589 39.341 1.00 51.50 267 ARG A C 1
ATOM 2154 O O . ARG A 1 267 ? -44.948 51.513 38.947 1.00 51.50 267 ARG A O 1
ATOM 2161 N N . PHE A 1 268 ? -43.231 52.932 39.179 1.00 51.28 268 PHE A N 1
ATOM 2162 C CA . PHE A 1 268 ? -42.223 52.060 38.553 1.00 51.28 268 PHE A CA 1
ATOM 2163 C C . PHE A 1 268 ? -41.514 51.121 39.542 1.00 51.28 268 PHE A C 1
ATOM 2165 O O . PHE A 1 268 ? -41.085 50.041 39.140 1.00 51.28 268 PHE A O 1
ATOM 2172 N N . SER A 1 269 ? -41.445 51.488 40.826 1.00 53.53 269 SER A N 1
ATOM 2173 C CA . SER A 1 269 ? -40.831 50.666 41.878 1.00 53.53 269 SER A CA 1
ATOM 2174 C C . SER A 1 269 ? -41.701 49.442 42.199 1.00 53.53 269 SER A C 1
ATOM 2176 O O . SER A 1 269 ? -41.229 48.311 42.134 1.00 53.53 269 SER A O 1
ATOM 2178 N N . TYR A 1 270 ? -43.018 49.645 42.342 1.00 54.25 270 TYR A N 1
ATOM 2179 C CA . TYR A 1 270 ? -43.992 48.570 42.588 1.00 54.25 270 TYR A CA 1
ATOM 2180 C C . TYR A 1 270 ? -44.048 47.515 41.470 1.00 54.25 270 TYR A C 1
ATOM 2182 O O . TYR A 1 270 ? -44.124 46.315 41.730 1.00 54.25 270 TYR A O 1
ATOM 2190 N N . VAL A 1 271 ? -43.993 47.946 40.205 1.00 58.47 271 VAL A N 1
ATOM 2191 C CA . VAL A 1 271 ? -44.025 47.025 39.056 1.00 58.47 271 VAL A CA 1
ATOM 2192 C C . VAL A 1 271 ? -42.717 46.244 38.951 1.00 58.47 271 VAL A C 1
ATOM 2194 O O . VAL A 1 271 ? -42.748 45.046 38.682 1.00 58.47 271 VAL A O 1
ATOM 2197 N N . LYS A 1 272 ? -41.573 46.887 39.211 1.00 62.25 272 LYS A N 1
ATOM 2198 C CA . LYS A 1 272 ? -40.267 46.221 39.229 1.00 62.25 272 LYS A CA 1
ATOM 2199 C C . LYS A 1 272 ? -40.180 45.180 40.349 1.00 62.25 272 LYS A C 1
ATOM 2201 O O . LYS A 1 272 ? -39.778 44.053 40.083 1.00 62.25 272 LYS A O 1
ATOM 2206 N N . GLU A 1 273 ? -40.640 45.520 41.549 1.00 63.47 273 GLU A N 1
ATOM 2207 C CA . GLU A 1 273 ? -40.666 44.622 42.709 1.00 63.47 273 GLU A CA 1
ATOM 2208 C C . GLU A 1 273 ? -41.635 43.444 42.495 1.00 63.47 273 GLU A C 1
ATOM 2210 O O . GLU A 1 273 ? -41.296 42.295 42.775 1.00 63.47 273 GLU A O 1
ATOM 2215 N N . MET A 1 274 ? -42.804 43.677 41.878 1.00 61.97 274 MET A N 1
ATOM 2216 C CA . MET A 1 274 ? -43.706 42.595 41.457 1.00 61.97 274 MET A CA 1
ATOM 2217 C C . MET A 1 274 ? -43.098 41.689 40.378 1.00 61.97 274 MET A C 1
ATOM 2219 O O . MET A 1 274 ? -43.341 40.481 40.398 1.00 61.97 274 MET A O 1
ATOM 2223 N N . ILE A 1 275 ? -42.339 42.238 39.424 1.00 66.88 275 ILE A N 1
ATOM 2224 C CA . ILE A 1 275 ? -41.670 41.455 38.374 1.00 66.88 275 ILE A CA 1
ATOM 2225 C C . ILE A 1 275 ? -40.534 40.617 38.970 1.00 66.88 275 ILE A C 1
ATOM 2227 O O . ILE A 1 275 ? -40.438 39.432 38.653 1.00 66.88 275 ILE A O 1
ATOM 2231 N N . GLU A 1 276 ? -39.710 41.189 39.852 1.00 69.31 276 GLU A N 1
ATOM 2232 C CA . GLU A 1 276 ? -38.644 40.465 40.555 1.00 69.31 276 GLU A CA 1
ATOM 2233 C C . GLU A 1 276 ? -39.219 39.368 41.460 1.00 69.31 276 GLU A C 1
ATOM 2235 O O . GLU A 1 276 ? -38.767 38.226 41.389 1.00 69.31 276 GLU A O 1
ATOM 2240 N N . LYS A 1 277 ? -40.301 39.649 42.199 1.00 70.00 277 LYS A N 1
ATOM 2241 C CA . LYS A 1 277 ? -41.028 38.645 42.990 1.00 70.00 277 LYS A CA 1
ATOM 2242 C C . LYS A 1 277 ? -41.583 37.518 42.119 1.00 70.00 277 LYS A C 1
ATOM 2244 O O . LYS A 1 277 ? -41.386 36.348 42.429 1.00 70.00 277 LYS A O 1
ATOM 2249 N N . LYS A 1 278 ? -42.236 37.844 40.999 1.00 73.75 278 LYS A N 1
ATOM 2250 C CA . LYS A 1 278 ? -42.796 36.832 40.091 1.00 73.75 278 LYS A CA 1
ATOM 2251 C C . LYS A 1 278 ? -41.702 35.987 39.433 1.00 73.75 278 LYS A C 1
ATOM 2253 O O . LYS A 1 278 ? -41.902 34.790 39.251 1.00 73.75 278 LYS A O 1
ATOM 2258 N N . LYS A 1 279 ? -40.548 36.584 39.121 1.00 73.25 279 LYS A N 1
ATOM 2259 C CA . LYS A 1 279 ? -39.372 35.881 38.594 1.00 73.25 279 LYS A CA 1
ATOM 2260 C C . LYS A 1 279 ? -38.779 34.923 39.632 1.00 73.25 279 LYS A C 1
ATOM 2262 O O . LYS A 1 279 ? -38.543 33.767 39.298 1.00 73.25 279 LYS A O 1
ATOM 2267 N N . LEU A 1 280 ? -38.615 35.365 40.880 1.00 69.38 280 LEU A N 1
ATOM 2268 C CA . LEU A 1 280 ? -38.126 34.528 41.981 1.00 69.38 280 LEU A CA 1
ATOM 2269 C C . LEU A 1 280 ? -39.100 33.387 42.313 1.00 69.38 280 LEU A C 1
ATOM 2271 O O . LEU A 1 280 ? -38.673 32.245 42.452 1.00 69.38 280 LEU A O 1
ATOM 2275 N N . GLU A 1 281 ? -40.411 33.650 42.342 1.00 68.50 281 GLU A N 1
ATOM 2276 C CA . GLU A 1 281 ? -41.436 32.610 42.518 1.00 68.50 281 GLU A CA 1
ATOM 2277 C C . GLU A 1 281 ? -41.443 31.594 41.363 1.00 68.50 281 GLU A C 1
ATOM 2279 O O . GLU A 1 281 ? -41.721 30.408 41.563 1.00 68.50 281 GLU A O 1
ATOM 2284 N N . GLU A 1 282 ? -41.176 32.038 40.133 1.00 73.00 282 GLU A N 1
ATOM 2285 C CA . GLU A 1 282 ? -41.095 31.157 38.969 1.00 73.00 282 GLU A CA 1
ATOM 2286 C C . GLU A 1 282 ? -39.817 30.308 38.992 1.00 73.00 282 GLU A C 1
ATOM 2288 O O . GLU A 1 282 ? -39.875 29.107 38.717 1.00 73.00 282 GLU A O 1
ATOM 2293 N N . GLU A 1 283 ? -38.682 30.889 39.382 1.00 68.00 283 GLU A N 1
ATOM 2294 C CA . GLU A 1 283 ? -37.422 30.177 39.618 1.00 68.00 283 GLU A CA 1
ATOM 2295 C C . GLU A 1 283 ? -37.565 29.144 40.750 1.00 68.00 283 GLU A C 1
ATOM 2297 O O . GLU A 1 283 ? -37.168 27.991 40.586 1.00 68.00 283 GLU A O 1
ATOM 2302 N N . GLU A 1 284 ? -38.239 29.485 41.848 1.00 65.50 284 GLU A N 1
ATOM 2303 C CA . GLU A 1 284 ? -38.490 28.575 42.969 1.00 65.50 284 GLU A CA 1
ATOM 2304 C C . GLU A 1 284 ? -39.441 27.429 42.591 1.00 65.50 284 GLU A C 1
ATOM 2306 O O . GLU A 1 284 ? -39.159 26.257 42.859 1.00 65.50 284 GLU A O 1
ATOM 2311 N N . LYS A 1 285 ? -40.538 27.720 41.877 1.00 73.25 285 LYS A N 1
ATOM 2312 C CA . LYS A 1 285 ? -41.423 26.675 41.330 1.00 73.25 285 LYS A CA 1
ATOM 2313 C C . LYS A 1 285 ? -40.670 25.743 40.388 1.00 73.25 285 LYS A C 1
ATOM 2315 O O . LYS A 1 285 ? -40.925 24.534 40.402 1.00 73.25 285 LYS A O 1
ATOM 2320 N N . ARG A 1 286 ? -39.739 26.269 39.585 1.00 72.69 286 ARG A N 1
ATOM 2321 C CA . ARG A 1 286 ? -38.872 25.461 38.715 1.00 72.69 286 ARG A CA 1
ATOM 2322 C C . ARG A 1 286 ? -37.936 24.573 39.536 1.00 72.69 286 ARG A C 1
ATOM 2324 O O . ARG A 1 286 ? -37.845 23.392 39.212 1.00 72.69 286 ARG A O 1
ATOM 2331 N N . LEU A 1 287 ? -37.337 25.077 40.617 1.00 70.44 287 LEU A N 1
ATOM 2332 C CA . LEU A 1 287 ? -36.484 24.293 41.523 1.00 70.44 287 LEU A CA 1
ATOM 2333 C C . LEU A 1 287 ? -37.258 23.174 42.235 1.00 70.44 287 LEU A C 1
ATOM 2335 O O . LEU A 1 287 ? -36.824 22.024 42.219 1.00 70.44 287 LEU A O 1
ATOM 2339 N N . ILE A 1 288 ? -38.444 23.463 42.779 1.00 73.31 288 ILE A N 1
ATOM 2340 C CA . ILE A 1 288 ? -39.302 22.458 43.433 1.00 73.31 288 ILE A CA 1
ATOM 2341 C C . ILE A 1 288 ? -39.761 21.397 42.425 1.00 73.31 288 ILE A C 1
ATOM 2343 O O . ILE A 1 288 ? -39.763 20.197 42.716 1.00 73.31 288 ILE A O 1
ATOM 2347 N N . THR A 1 289 ? -40.130 21.822 41.214 1.00 74.88 289 THR A N 1
ATOM 2348 C CA . THR A 1 289 ? -40.533 20.907 40.139 1.00 74.88 289 THR A CA 1
ATOM 2349 C C . THR A 1 289 ? -39.361 20.039 39.684 1.00 74.88 289 THR A C 1
ATOM 2351 O O . THR A 1 289 ? -39.544 18.839 39.475 1.00 74.88 289 THR A O 1
ATOM 2354 N N . ALA A 1 290 ? -38.160 20.611 39.563 1.00 74.69 290 ALA A N 1
ATOM 2355 C CA . ALA A 1 290 ? -36.938 19.881 39.243 1.00 74.69 290 ALA A CA 1
ATOM 2356 C C . ALA A 1 290 ? -36.618 18.851 40.333 1.00 74.69 290 ALA A C 1
ATOM 2358 O O . ALA A 1 290 ? -36.508 17.671 40.022 1.00 74.69 290 ALA A O 1
ATOM 2359 N N . ALA A 1 291 ? -36.616 19.247 41.608 1.00 73.19 291 ALA A N 1
ATOM 2360 C CA . ALA A 1 291 ? -36.396 18.352 42.743 1.00 73.19 291 ALA A CA 1
ATOM 2361 C C . ALA A 1 291 ? -37.415 17.194 42.781 1.00 73.19 291 ALA A C 1
ATOM 2363 O O . ALA A 1 291 ? -37.053 16.027 42.945 1.00 73.19 291 ALA A O 1
ATOM 2364 N N . SER A 1 292 ? -38.701 17.483 42.552 1.00 74.88 292 SER A N 1
ATOM 2365 C CA . SER A 1 292 ? -39.747 16.454 42.478 1.00 74.88 292 SER A CA 1
ATOM 2366 C C . SER A 1 292 ? -39.518 15.466 41.326 1.00 74.88 292 SER A C 1
ATOM 2368 O O . SER A 1 292 ? -39.655 14.252 41.513 1.00 74.88 292 SER A O 1
ATOM 2370 N N . LYS A 1 293 ? -39.129 15.965 40.144 1.00 79.31 293 LYS A N 1
ATOM 2371 C CA . LYS A 1 293 ? -38.799 15.137 38.975 1.00 79.31 293 LYS A CA 1
ATOM 2372 C C . LYS A 1 293 ? -37.549 14.288 39.216 1.00 79.31 293 LYS A C 1
ATOM 2374 O O . LYS A 1 293 ? -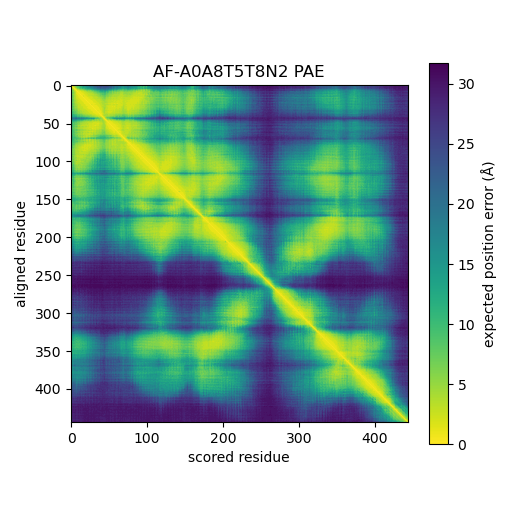37.601 13.092 38.944 1.00 79.31 293 LYS A O 1
ATOM 2379 N N . THR A 1 294 ? -36.488 14.851 39.797 1.00 78.38 294 THR A N 1
ATOM 2380 C CA . THR A 1 294 ? -35.252 14.132 40.151 1.00 78.38 294 THR A CA 1
ATOM 2381 C C . THR A 1 294 ? -35.526 13.007 41.146 1.00 78.38 294 THR A C 1
ATOM 2383 O O . THR A 1 294 ? -35.058 11.887 40.954 1.00 78.38 294 THR A O 1
ATOM 2386 N N . ARG A 1 295 ? -36.375 13.239 42.156 1.00 77.25 295 ARG A N 1
ATOM 2387 C CA . ARG A 1 295 ? -36.811 12.188 43.090 1.00 77.25 295 ARG A CA 1
ATOM 2388 C C . ARG A 1 295 ? -37.583 11.068 42.391 1.00 77.25 295 ARG A C 1
ATOM 2390 O O . ARG A 1 295 ? -37.303 9.894 42.633 1.00 77.25 295 ARG A O 1
ATOM 2397 N N . ARG A 1 296 ? -38.581 11.409 41.566 1.00 78.69 296 ARG A N 1
ATOM 2398 C CA . ARG A 1 296 ? -39.376 10.406 40.833 1.00 78.69 296 ARG A CA 1
ATOM 2399 C C . ARG A 1 296 ? -38.485 9.570 39.920 1.00 78.69 296 ARG A C 1
ATOM 2401 O O . ARG A 1 296 ? -38.606 8.350 39.919 1.00 78.69 296 ARG A O 1
ATOM 2408 N N . LEU A 1 297 ? -37.563 10.221 39.214 1.00 80.94 297 LEU A N 1
ATOM 2409 C CA . LEU A 1 297 ? -36.621 9.563 38.318 1.00 80.94 297 LEU A CA 1
ATOM 2410 C C . LEU A 1 297 ? -35.643 8.662 39.083 1.00 80.94 297 LEU A C 1
ATOM 2412 O O . LEU A 1 297 ? -35.485 7.506 38.711 1.00 80.94 297 LEU A O 1
ATOM 2416 N N . GLY A 1 298 ? -35.063 9.123 40.193 1.00 82.62 298 GLY A N 1
ATOM 2417 C CA . GLY A 1 298 ? -34.185 8.290 41.024 1.00 82.62 298 GLY A CA 1
ATOM 2418 C C . GLY A 1 298 ? -34.899 7.088 41.647 1.00 82.62 298 GLY A C 1
ATOM 2419 O O . GLY A 1 298 ? -34.358 5.986 41.665 1.00 82.62 298 GLY A O 1
ATOM 2420 N N . THR A 1 299 ? -36.152 7.262 42.083 1.00 79.62 299 THR A N 1
ATOM 2421 C CA . THR A 1 299 ? -36.978 6.155 42.604 1.00 79.62 299 THR A CA 1
ATOM 2422 C C . THR A 1 299 ? -37.270 5.126 41.512 1.00 79.62 299 THR A C 1
ATOM 2424 O O . THR A 1 299 ? -37.160 3.926 41.752 1.00 79.62 299 THR A O 1
ATOM 2427 N N . TYR A 1 300 ? -37.605 5.594 40.306 1.00 84.75 300 TYR A N 1
ATOM 2428 C CA . TYR A 1 300 ? -37.825 4.737 39.145 1.00 84.75 300 TYR A CA 1
ATOM 2429 C C . TYR A 1 300 ? -36.559 3.966 38.761 1.00 84.75 300 TYR A C 1
ATOM 2431 O O . TYR A 1 300 ? -36.623 2.755 38.597 1.00 84.75 300 TYR A O 1
ATOM 2439 N N . ILE A 1 301 ? -35.400 4.630 38.699 1.00 83.88 301 ILE A N 1
ATOM 2440 C CA . ILE A 1 301 ? -34.120 3.979 38.383 1.00 83.88 301 ILE A CA 1
ATOM 2441 C C . ILE A 1 301 ? -33.745 2.936 39.439 1.00 83.88 301 ILE A C 1
ATOM 2443 O O . ILE A 1 301 ? -33.364 1.822 39.092 1.00 83.88 301 ILE A O 1
ATOM 2447 N N . ASN A 1 302 ? -33.896 3.252 40.726 1.00 82.50 302 ASN A N 1
ATOM 2448 C CA . ASN A 1 302 ? -33.611 2.292 41.792 1.00 82.50 302 ASN A CA 1
ATOM 2449 C C . ASN A 1 302 ? -34.561 1.090 41.763 1.00 82.50 302 ASN A C 1
ATOM 2451 O O . ASN A 1 302 ? -34.143 -0.020 42.084 1.00 82.50 302 ASN A O 1
ATOM 2455 N N . ARG A 1 303 ? -35.828 1.291 41.385 1.00 84.75 303 ARG A N 1
ATOM 2456 C CA . ARG A 1 303 ? -36.780 0.195 41.183 1.00 84.75 303 ARG A CA 1
ATOM 2457 C C . ARG A 1 303 ? -36.391 -0.655 39.975 1.00 84.75 303 ARG A C 1
ATOM 2459 O O . ARG A 1 303 ? -36.309 -1.869 40.106 1.00 84.75 303 ARG A O 1
ATOM 2466 N N . LEU A 1 304 ? -36.059 -0.012 38.859 1.00 84.62 304 LEU A N 1
ATOM 2467 C CA . LEU A 1 304 ? -35.625 -0.670 37.632 1.00 84.62 304 LEU A CA 1
ATOM 2468 C C . LEU A 1 304 ? -34.389 -1.551 37.863 1.00 84.62 304 LEU A C 1
ATOM 2470 O O . LEU A 1 304 ? -34.362 -2.677 37.398 1.00 84.62 304 LEU A O 1
ATOM 2474 N N . PHE A 1 305 ? -33.404 -1.091 38.639 1.00 85.25 305 PHE A N 1
ATOM 2475 C CA . PHE A 1 305 ? -32.213 -1.889 38.967 1.00 85.25 305 PHE A CA 1
ATOM 2476 C C . PHE A 1 305 ? -32.452 -3.032 39.951 1.00 85.25 305 PHE A C 1
ATOM 2478 O O . PHE A 1 305 ? -31.639 -3.949 40.025 1.00 85.25 305 PHE A O 1
ATOM 2485 N N . LYS A 1 306 ? -33.522 -2.960 40.749 1.00 84.00 306 LYS A N 1
ATOM 2486 C CA . LYS A 1 306 ? -33.930 -4.066 41.621 1.00 84.00 306 LYS A CA 1
ATOM 2487 C C . LYS A 1 306 ? -34.693 -5.136 40.847 1.00 84.00 306 LYS A C 1
ATOM 2489 O O . LYS A 1 306 ? -34.552 -6.308 41.167 1.00 84.00 306 LYS A O 1
ATOM 2494 N N . GLU A 1 307 ? -35.510 -4.721 39.882 1.00 85.69 307 GLU A N 1
ATOM 2495 C CA . GLU A 1 307 ? -36.316 -5.616 39.046 1.00 85.69 307 GLU A CA 1
ATOM 2496 C C . GLU A 1 307 ? -35.482 -6.255 37.921 1.00 85.69 307 GLU A C 1
ATOM 2498 O O . GLU A 1 307 ? -35.683 -7.426 37.613 1.00 85.69 307 GLU A O 1
ATOM 2503 N N . ASP A 1 308 ? -34.517 -5.526 37.354 1.00 82.19 308 ASP A N 1
ATOM 2504 C CA . ASP A 1 308 ? -33.625 -5.998 36.294 1.00 82.19 308 ASP A CA 1
ATOM 2505 C C . ASP A 1 308 ? -32.164 -5.597 36.578 1.00 82.19 308 ASP A C 1
ATOM 2507 O O . ASP A 1 308 ? -31.774 -4.425 36.524 1.00 82.19 308 ASP A O 1
ATOM 2511 N N . VAL A 1 309 ? -31.333 -6.603 36.866 1.00 75.94 309 VAL A N 1
ATOM 2512 C CA . VAL A 1 309 ? -29.900 -6.436 37.155 1.00 75.94 309 VAL A CA 1
ATOM 2513 C C . VAL A 1 309 ? -29.127 -5.980 35.904 1.00 75.94 309 VAL A C 1
ATOM 2515 O O . VAL A 1 309 ? -28.119 -5.279 36.025 1.00 75.94 309 VAL A O 1
ATOM 2518 N N . GLU A 1 310 ? -29.617 -6.299 34.700 1.00 78.19 310 GLU A N 1
ATOM 2519 C CA . GLU A 1 310 ? -29.011 -5.914 33.419 1.00 78.19 310 GLU A CA 1
ATOM 2520 C C . GLU A 1 310 ? -29.434 -4.514 32.951 1.00 78.19 310 GLU A C 1
ATOM 2522 O O . GLU A 1 310 ? -28.762 -3.907 32.108 1.00 78.19 310 GLU A O 1
ATOM 2527 N N . ALA A 1 311 ? -30.490 -3.931 33.527 1.00 79.81 311 ALA A N 1
ATOM 2528 C CA . ALA A 1 311 ? -30.952 -2.593 33.162 1.00 79.81 311 ALA A CA 1
ATOM 2529 C C . ALA A 1 311 ? -29.883 -1.518 33.400 1.00 79.81 311 ALA A C 1
ATOM 2531 O O 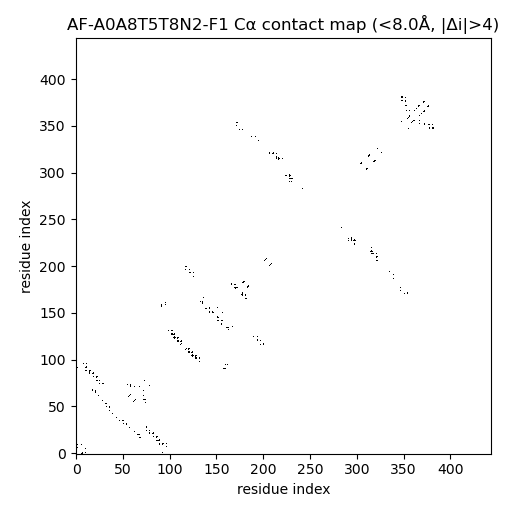. ALA A 1 311 ? -29.803 -0.542 32.651 1.00 79.81 311 ALA A O 1
ATOM 2532 N N . ARG A 1 312 ? -29.011 -1.697 34.404 1.00 77.00 312 ARG A N 1
ATOM 2533 C CA . ARG A 1 312 ? -27.867 -0.800 34.642 1.00 77.00 312 ARG A CA 1
ATOM 2534 C C . ARG A 1 312 ? -26.875 -0.840 33.493 1.00 77.00 312 ARG A C 1
ATOM 2536 O O . ARG A 1 312 ? -26.434 0.210 33.022 1.00 77.00 312 ARG A O 1
ATOM 2543 N N . ASP A 1 313 ? -26.547 -2.036 33.032 1.00 75.94 313 ASP A N 1
ATOM 2544 C CA . ASP A 1 313 ? -25.606 -2.232 31.940 1.00 75.94 313 ASP A CA 1
ATOM 2545 C C . ASP A 1 313 ? -26.219 -1.784 30.600 1.00 75.94 313 ASP A C 1
ATOM 2547 O O . ASP A 1 313 ? -25.524 -1.203 29.769 1.00 75.94 313 ASP A O 1
ATOM 2551 N N . THR A 1 314 ? -27.534 -1.923 30.433 1.00 78.19 314 THR A N 1
ATOM 2552 C CA . THR A 1 314 ? -28.277 -1.435 29.261 1.00 78.19 314 THR A CA 1
ATOM 2553 C C . THR A 1 314 ? -28.369 0.095 29.228 1.00 78.19 314 THR A C 1
ATOM 2555 O O . THR A 1 314 ? -28.067 0.714 28.207 1.00 78.19 314 THR A O 1
ATOM 2558 N N . LEU A 1 315 ? -28.706 0.742 30.352 1.00 76.31 315 LEU A N 1
ATOM 2559 C CA . LEU A 1 315 ? -28.814 2.206 30.452 1.00 76.31 315 LEU A CA 1
ATOM 2560 C C . LEU A 1 315 ? -27.465 2.920 30.340 1.00 76.31 315 LEU A C 1
ATOM 2562 O O . LEU A 1 315 ? -27.385 4.020 29.794 1.00 76.31 315 LEU A O 1
ATOM 2566 N N . THR A 1 316 ? -26.394 2.292 30.824 1.00 69.94 316 THR A N 1
ATOM 2567 C CA . THR A 1 316 ? -25.026 2.801 30.643 1.00 69.94 316 THR A CA 1
ATOM 2568 C C . THR A 1 316 ? -24.431 2.420 29.287 1.00 69.94 316 THR A C 1
ATOM 2570 O O . THR A 1 316 ? -23.310 2.826 28.983 1.00 69.94 316 THR A O 1
ATOM 2573 N N . ALA A 1 317 ? -25.169 1.669 28.456 1.00 68.44 317 ALA A N 1
ATOM 2574 C CA . ALA A 1 317 ? -24.687 1.073 27.212 1.00 68.44 317 ALA A CA 1
ATOM 2575 C C . ALA A 1 317 ? -23.389 0.262 27.404 1.00 68.44 317 ALA A C 1
ATOM 2577 O O . ALA A 1 317 ? -22.559 0.168 26.501 1.00 68.44 317 ALA A O 1
ATOM 2578 N N . ARG A 1 318 ? -23.192 -0.320 28.591 1.00 66.50 318 ARG A N 1
ATOM 2579 C CA . ARG A 1 318 ? -22.025 -1.132 28.952 1.00 66.50 318 ARG A CA 1
ATOM 2580 C C . ARG A 1 318 ? -21.971 -2.444 28.175 1.00 66.50 318 ARG A C 1
ATOM 2582 O O . ARG A 1 318 ? -20.882 -2.951 27.945 1.00 66.50 318 ARG A O 1
ATOM 2589 N N . THR A 1 319 ? -23.119 -2.970 27.757 1.00 60.44 319 THR A N 1
ATOM 2590 C CA . THR A 1 319 ? -23.217 -4.120 26.845 1.00 60.44 319 THR A CA 1
ATOM 2591 C C . THR A 1 319 ? -22.860 -3.752 25.403 1.00 60.44 319 THR A C 1
ATOM 2593 O O . THR A 1 319 ? -22.295 -4.575 24.688 1.00 60.44 319 THR A O 1
ATOM 2596 N N . SER A 1 320 ? -23.121 -2.510 24.985 1.00 58.66 320 SER A N 1
ATOM 2597 C CA . SER A 1 320 ? -22.810 -2.010 23.637 1.00 58.66 320 SER A CA 1
ATOM 2598 C C . SER A 1 320 ? -21.389 -1.449 23.506 1.00 58.66 320 SER A C 1
ATOM 2600 O O . SER A 1 320 ? -20.848 -1.382 22.405 1.00 58.66 320 SER A O 1
ATOM 2602 N N . ALA A 1 321 ? -20.784 -1.019 24.614 1.00 61.59 321 ALA A N 1
ATOM 2603 C CA . ALA A 1 321 ? -19.424 -0.508 24.660 1.00 61.59 321 ALA A CA 1
ATOM 2604 C C . ALA A 1 321 ? -18.446 -1.650 24.989 1.00 61.59 321 ALA A C 1
ATOM 2606 O O . ALA A 1 321 ? -18.540 -2.255 26.059 1.00 61.59 321 ALA A O 1
ATOM 2607 N N . PRO A 1 322 ? -17.482 -1.954 24.109 1.00 63.25 322 PRO A N 1
ATOM 2608 C CA . PRO A 1 322 ? -16.573 -3.067 24.331 1.00 63.25 322 PRO A CA 1
ATOM 2609 C C . PRO A 1 322 ? -15.710 -2.828 25.578 1.00 63.25 322 PRO A C 1
ATOM 2611 O O . PRO A 1 322 ? -15.173 -1.736 25.785 1.00 63.25 322 PRO A O 1
ATOM 2614 N N . LYS A 1 323 ? -15.541 -3.859 26.419 1.00 65.50 323 LYS A N 1
ATOM 2615 C CA . LYS A 1 323 ? -14.602 -3.796 27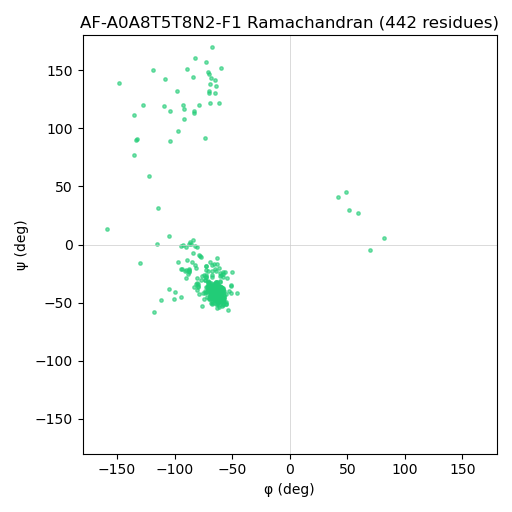.551 1.00 65.50 323 LYS A CA 1
ATOM 2616 C C . LYS A 1 323 ? -13.197 -3.589 26.984 1.00 65.50 323 LYS A C 1
ATOM 2618 O O . LYS A 1 323 ? -12.735 -4.437 26.219 1.00 65.50 323 LYS A O 1
ATOM 2623 N N . SER A 1 324 ? -12.522 -2.508 27.378 1.00 66.19 324 SER A N 1
ATOM 2624 C CA . SER A 1 324 ? -11.216 -2.090 26.836 1.00 66.19 324 SER A CA 1
ATOM 2625 C C . SER A 1 324 ? -10.173 -3.211 26.843 1.00 66.19 324 SER A C 1
ATOM 2627 O O . 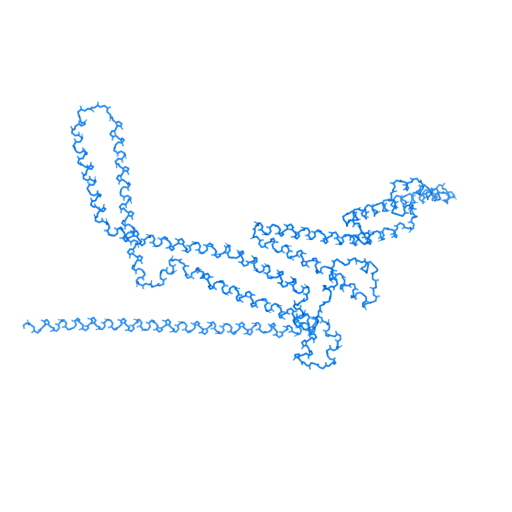SER A 1 324 ? -9.489 -3.414 25.846 1.00 66.19 324 SER A O 1
ATOM 2629 N N . GLN A 1 325 ? -10.113 -3.998 27.920 1.00 69.56 325 GLN A N 1
ATOM 2630 C CA . GLN A 1 325 ? -9.219 -5.156 28.026 1.00 69.56 325 GLN A CA 1
ATOM 2631 C C . GLN A 1 325 ? -9.585 -6.282 27.050 1.00 69.56 325 GLN A C 1
ATOM 2633 O O . GLN A 1 325 ? -8.707 -6.816 26.382 1.00 69.56 325 GLN A O 1
ATOM 2638 N N . SER A 1 326 ? -10.872 -6.628 26.921 1.00 71.06 326 SER A N 1
ATOM 2639 C CA . SER A 1 326 ? -11.296 -7.675 25.977 1.00 71.06 326 SER A CA 1
ATOM 2640 C C . SER A 1 326 ? -11.108 -7.244 24.524 1.00 71.06 326 SER A C 1
ATOM 2642 O O . SER A 1 326 ? -10.733 -8.061 23.689 1.00 71.06 326 SER A O 1
ATOM 2644 N N . LEU A 1 327 ? -11.303 -5.952 24.231 1.00 73.62 327 LEU A N 1
ATOM 2645 C CA . LEU A 1 327 ? -11.075 -5.399 22.903 1.00 73.62 327 LEU A CA 1
ATOM 2646 C C . LEU A 1 327 ? -9.590 -5.448 22.573 1.00 73.62 327 LEU A C 1
ATOM 2648 O O . LEU A 1 327 ? -9.240 -6.016 21.552 1.00 73.62 327 LEU A O 1
ATOM 2652 N N . ALA A 1 328 ? -8.725 -4.959 23.465 1.00 75.19 328 ALA A N 1
ATOM 2653 C CA . ALA A 1 328 ? -7.283 -5.021 23.265 1.00 75.19 328 ALA A CA 1
ATOM 2654 C C . ALA A 1 328 ? -6.812 -6.462 23.023 1.00 75.19 328 ALA A C 1
ATOM 2656 O O . ALA A 1 328 ? -6.179 -6.716 22.008 1.00 75.19 328 ALA A O 1
ATOM 2657 N N . VAL A 1 329 ? -7.190 -7.414 23.885 1.00 80.31 329 VAL A N 1
ATOM 2658 C CA . VAL A 1 329 ? -6.793 -8.826 23.747 1.00 80.31 329 VAL A CA 1
ATOM 2659 C C . VAL A 1 329 ? -7.339 -9.448 22.459 1.00 80.31 329 VAL A C 1
ATOM 2661 O O . VAL A 1 329 ? -6.591 -10.106 21.744 1.00 80.31 329 VAL A O 1
ATOM 2664 N N . SER A 1 330 ? -8.613 -9.227 22.123 1.00 78.75 330 SER A N 1
ATOM 2665 C CA . SER A 1 330 ? -9.202 -9.778 20.892 1.00 78.75 330 SER A CA 1
ATOM 2666 C C . SER A 1 330 ? -8.571 -9.196 19.625 1.00 78.75 330 SER A C 1
ATOM 2668 O O . SER A 1 330 ? -8.286 -9.946 18.693 1.00 78.75 330 SER A O 1
ATOM 2670 N N . THR A 1 331 ? -8.279 -7.892 19.607 1.00 81.94 331 THR A N 1
ATOM 2671 C CA . THR A 1 331 ? -7.565 -7.232 18.510 1.00 81.94 331 THR A CA 1
ATOM 2672 C C . THR A 1 331 ? -6.154 -7.790 18.373 1.00 81.94 331 THR A C 1
ATOM 2674 O O . THR A 1 331 ? -5.742 -8.103 17.263 1.00 81.94 331 THR A O 1
ATOM 2677 N N . LEU A 1 332 ? -5.445 -7.997 19.486 1.00 84.94 332 LEU A N 1
ATOM 2678 C CA . LEU A 1 332 ? -4.080 -8.530 19.503 1.00 84.94 332 LEU A CA 1
ATOM 2679 C C . LEU A 1 332 ? -4.022 -9.991 19.020 1.00 84.94 332 LEU A C 1
ATOM 2681 O O . LEU A 1 332 ? -3.165 -10.355 18.218 1.00 84.94 332 LEU A O 1
ATOM 2685 N N . ILE A 1 333 ? -4.969 -10.825 19.455 1.00 87.56 333 ILE A N 1
ATOM 2686 C CA . ILE A 1 333 ? -5.083 -12.216 18.992 1.00 87.56 333 ILE A CA 1
ATOM 2687 C C . ILE A 1 333 ? -5.413 -12.253 17.497 1.00 87.56 333 ILE A C 1
ATOM 2689 O O . ILE A 1 333 ? -4.763 -12.979 16.748 1.00 87.56 333 ILE A O 1
ATOM 2693 N N . ASN A 1 334 ? -6.388 -11.457 17.045 1.00 85.31 334 ASN A N 1
ATOM 2694 C CA . ASN A 1 334 ? -6.755 -11.386 15.631 1.00 85.31 334 ASN A CA 1
ATOM 2695 C C . ASN A 1 334 ? -5.570 -10.894 14.781 1.00 85.31 334 ASN A C 1
ATOM 2697 O O . ASN A 1 334 ? -5.245 -11.513 13.772 1.00 85.31 334 ASN A O 1
ATOM 2701 N N . PHE A 1 335 ? -4.870 -9.856 15.240 1.00 87.38 335 PHE A N 1
ATOM 2702 C CA . PHE A 1 335 ? -3.646 -9.326 14.639 1.00 87.38 335 PHE A CA 1
ATOM 2703 C C . PHE A 1 335 ? -2.576 -10.405 14.448 1.00 87.38 335 PHE A C 1
ATOM 2705 O O . PHE A 1 335 ? -2.157 -10.664 13.320 1.00 87.38 335 PHE A O 1
ATOM 2712 N N . PHE A 1 336 ? -2.183 -11.098 15.522 1.00 89.75 336 PHE A N 1
ATOM 2713 C CA . PHE A 1 336 ? -1.176 -12.154 15.425 1.00 89.75 336 PHE A CA 1
ATOM 2714 C C . PHE A 1 336 ? -1.642 -13.323 14.562 1.00 89.75 336 PHE A C 1
ATOM 2716 O O . PHE A 1 336 ? -0.863 -13.832 13.761 1.00 89.75 3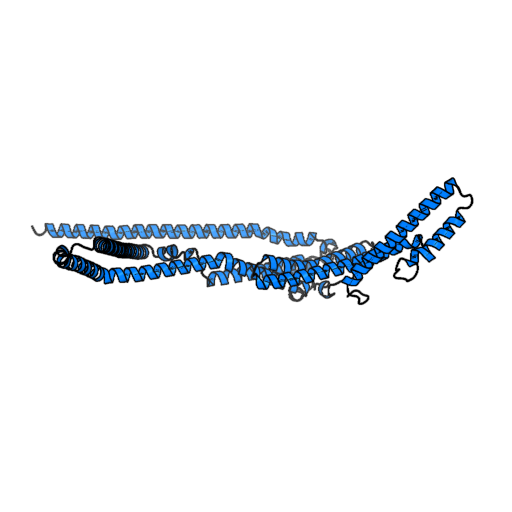36 PHE A O 1
ATOM 2723 N N . SER A 1 337 ? -2.912 -13.724 14.673 1.00 89.44 337 SER A N 1
ATOM 2724 C CA . SER A 1 337 ? -3.454 -14.810 13.853 1.00 89.44 337 SER A CA 1
ATOM 2725 C C . SER A 1 337 ? -3.397 -14.485 12.356 1.00 89.44 337 SER A C 1
ATOM 2727 O O . SER A 1 337 ? -3.034 -15.351 11.564 1.00 89.44 337 SER A O 1
ATOM 2729 N N . ARG A 1 338 ? -3.670 -13.229 11.969 1.00 86.94 338 ARG A N 1
ATOM 2730 C CA . ARG A 1 338 ? -3.566 -12.760 10.580 1.00 86.94 338 ARG A CA 1
ATOM 2731 C C . ARG A 1 338 ? -2.128 -12.732 10.094 1.00 86.94 338 ARG A C 1
ATOM 2733 O O . ARG A 1 338 ? -1.876 -13.204 8.994 1.00 86.94 338 ARG A O 1
ATOM 2740 N N . ILE A 1 339 ? -1.196 -12.229 10.905 1.00 89.56 339 ILE A N 1
ATOM 2741 C CA . ILE A 1 339 ? 0.232 -12.206 10.556 1.00 89.56 339 ILE A CA 1
ATOM 2742 C C . ILE A 1 339 ? 0.749 -13.622 10.322 1.00 89.56 339 ILE A C 1
ATOM 2744 O O . ILE A 1 339 ? 1.362 -13.882 9.294 1.00 89.56 339 ILE A O 1
ATOM 2748 N N . ILE A 1 340 ? 0.468 -14.545 11.244 1.00 89.88 340 ILE A N 1
ATOM 2749 C CA . ILE A 1 340 ? 0.901 -15.941 11.124 1.00 89.88 340 ILE A CA 1
ATOM 2750 C C . ILE A 1 340 ? 0.293 -16.579 9.872 1.00 89.88 340 ILE A C 1
ATOM 2752 O O . ILE A 1 340 ? 1.010 -17.217 9.105 1.00 89.88 340 ILE A O 1
ATOM 2756 N N . LEU A 1 341 ? -1.007 -16.377 9.632 1.00 88.75 341 LEU A N 1
ATOM 2757 C CA . LEU A 1 341 ? -1.682 -16.886 8.439 1.00 88.75 341 LEU A CA 1
ATOM 2758 C C . LEU A 1 341 ? -1.051 -16.330 7.154 1.00 88.75 341 LEU A C 1
ATOM 2760 O O . LEU A 1 341 ? -0.769 -17.097 6.241 1.00 88.75 341 LEU A O 1
ATOM 2764 N N . LEU A 1 342 ? -0.811 -15.019 7.086 1.00 88.69 342 LEU A N 1
ATOM 2765 C CA . LEU A 1 342 ? -0.203 -14.373 5.923 1.00 88.69 342 LEU A CA 1
ATOM 2766 C C . LEU A 1 342 ? 1.217 -14.874 5.678 1.00 88.69 342 LEU A C 1
ATOM 2768 O O . LEU A 1 342 ? 1.551 -15.177 4.541 1.00 88.69 342 LEU A O 1
ATOM 2772 N N . ILE A 1 343 ? 2.029 -15.019 6.726 1.00 88.62 343 ILE A N 1
ATOM 2773 C CA . ILE A 1 343 ? 3.379 -15.582 6.615 1.00 88.62 343 ILE A CA 1
ATOM 2774 C C . ILE A 1 343 ? 3.321 -17.007 6.059 1.00 88.62 343 ILE A C 1
ATOM 2776 O O . ILE A 1 343 ? 4.059 -17.321 5.130 1.00 88.62 343 ILE A O 1
ATOM 2780 N N . LEU A 1 344 ? 2.434 -17.855 6.588 1.00 86.25 344 LEU A N 1
ATOM 2781 C CA . LEU A 1 344 ? 2.290 -19.237 6.127 1.00 86.25 344 LEU A CA 1
ATOM 2782 C C . LEU A 1 344 ? 1.832 -19.310 4.668 1.00 86.25 344 LEU A C 1
ATOM 2784 O O . LEU A 1 344 ? 2.407 -20.060 3.886 1.00 86.25 344 LEU A O 1
ATOM 2788 N N . VAL A 1 345 ? 0.824 -18.520 4.289 1.00 86.25 345 VAL A N 1
ATOM 2789 C CA . VAL A 1 345 ? 0.328 -18.483 2.907 1.00 86.25 345 VAL A CA 1
ATOM 2790 C C . VAL A 1 345 ? 1.410 -17.965 1.959 1.00 86.25 345 VAL A C 1
ATOM 2792 O O . VAL A 1 345 ? 1.654 -18.590 0.933 1.00 86.25 345 VAL A O 1
ATOM 2795 N N . SER A 1 346 ? 2.102 -16.881 2.311 1.00 86.38 346 SER A N 1
ATOM 2796 C CA . SER A 1 346 ? 3.202 -16.342 1.503 1.00 86.38 346 SER A CA 1
ATOM 2797 C C . SER A 1 346 ? 4.344 -17.343 1.347 1.00 86.38 346 SER A C 1
ATOM 2799 O O . SER A 1 346 ? 4.879 -17.486 0.253 1.00 86.38 346 SER A O 1
ATOM 2801 N N . PHE A 1 347 ? 4.687 -18.078 2.407 1.00 86.00 347 PHE A N 1
ATOM 2802 C CA . PHE A 1 347 ? 5.707 -19.124 2.359 1.00 86.00 347 PHE A CA 1
ATOM 2803 C C . PHE A 1 347 ? 5.319 -20.259 1.396 1.00 86.00 347 PHE A C 1
ATOM 2805 O O . PHE A 1 347 ? 6.130 -20.666 0.571 1.00 86.00 347 PHE A O 1
ATOM 2812 N N . ILE A 1 348 ? 4.059 -20.710 1.435 1.00 84.00 348 ILE A N 1
ATOM 2813 C CA . ILE A 1 348 ? 3.528 -21.731 0.513 1.00 84.00 348 ILE A CA 1
ATOM 2814 C C . ILE A 1 348 ? 3.582 -21.253 -0.941 1.00 84.00 348 ILE A C 1
ATOM 2816 O O . ILE A 1 348 ? 3.942 -22.022 -1.828 1.00 84.00 348 ILE A O 1
ATOM 2820 N N . VAL A 1 349 ? 3.228 -19.989 -1.185 1.00 83.69 349 VAL A N 1
ATOM 2821 C CA . VAL A 1 349 ? 3.210 -19.400 -2.532 1.00 83.69 349 VAL A CA 1
ATOM 2822 C C . VAL A 1 349 ? 4.618 -19.250 -3.103 1.00 83.69 349 VAL A C 1
ATOM 2824 O O . VAL A 1 349 ? 4.822 -19.517 -4.282 1.00 83.69 349 VAL A O 1
ATOM 2827 N N . ILE A 1 350 ? 5.581 -18.825 -2.285 1.00 80.75 350 ILE A N 1
ATOM 2828 C CA . ILE A 1 350 ? 6.944 -18.535 -2.745 1.00 80.75 350 ILE A CA 1
ATOM 2829 C C . ILE A 1 350 ? 7.783 -19.812 -2.881 1.00 80.75 350 ILE A C 1
ATOM 2831 O O . ILE A 1 350 ? 8.678 -19.858 -3.719 1.00 80.75 350 ILE A O 1
ATOM 2835 N N . GLN A 1 351 ? 7.504 -20.858 -2.094 1.00 81.69 351 GLN A N 1
ATOM 2836 C CA . GLN A 1 351 ? 8.333 -22.070 -2.050 1.00 81.69 351 GLN A CA 1
ATOM 2837 C C . GLN A 1 351 ? 7.562 -23.360 -2.382 1.00 81.69 351 GLN A C 1
ATOM 2839 O O . GLN A 1 351 ? 7.553 -24.294 -1.577 1.00 81.69 351 GLN A O 1
ATOM 2844 N N . PRO A 1 352 ? 6.950 -23.484 -3.574 1.00 82.75 352 PRO A N 1
ATOM 2845 C CA . PRO A 1 352 ? 6.196 -24.685 -3.936 1.00 82.75 352 PRO A CA 1
ATOM 2846 C C . PRO A 1 352 ? 7.062 -25.957 -3.949 1.00 82.75 352 PRO A C 1
ATOM 2848 O O . PRO A 1 352 ? 6.612 -27.012 -3.496 1.00 82.75 352 PRO A O 1
ATOM 2851 N N . HIS A 1 353 ? 8.324 -25.848 -4.386 1.00 81.19 353 HIS A N 1
ATOM 2852 C CA . HIS A 1 353 ? 9.272 -26.967 -4.436 1.00 81.19 353 HIS A CA 1
ATOM 2853 C C . HIS A 1 353 ? 9.512 -27.589 -3.053 1.00 81.19 353 HIS A C 1
ATOM 2855 O O . HIS A 1 353 ? 9.450 -28.808 -2.896 1.00 81.19 353 HIS A O 1
ATOM 2861 N N . TRP A 1 354 ? 9.705 -26.757 -2.024 1.00 83.25 354 TRP A N 1
ATOM 2862 C CA . TRP A 1 354 ? 9.962 -27.226 -0.661 1.00 83.25 354 TRP A CA 1
ATOM 2863 C C . TRP A 1 354 ? 8.810 -28.085 -0.120 1.00 83.25 354 TRP A C 1
ATOM 2865 O O . TRP A 1 354 ? 9.049 -29.105 0.526 1.00 83.25 354 TRP A O 1
ATOM 2875 N N . PHE A 1 355 ? 7.559 -27.715 -0.422 1.00 82.75 355 PHE A N 1
ATOM 2876 C CA . PHE A 1 355 ? 6.377 -28.494 -0.038 1.00 82.75 355 PHE A CA 1
ATOM 2877 C C . PHE A 1 355 ? 6.284 -29.816 -0.804 1.00 82.75 355 PHE A C 1
ATOM 2879 O O . PHE A 1 355 ? 5.971 -30.853 -0.213 1.00 82.75 355 PHE A O 1
ATOM 2886 N N . ALA A 1 356 ? 6.551 -29.792 -2.109 1.00 82.50 356 ALA A N 1
ATOM 2887 C CA . ALA A 1 356 ? 6.518 -30.983 -2.948 1.00 82.50 356 ALA A CA 1
ATOM 2888 C C . ALA A 1 356 ? 7.526 -32.051 -2.495 1.00 82.50 356 ALA A C 1
ATOM 2890 O O . ALA A 1 356 ? 7.177 -33.232 -2.430 1.00 82.50 356 ALA A O 1
ATOM 2891 N N . GLU A 1 357 ? 8.738 -31.628 -2.137 1.00 83.62 357 GLU A N 1
ATOM 2892 C CA . GLU A 1 357 ? 9.804 -32.512 -1.674 1.00 83.62 357 GLU A CA 1
ATOM 2893 C C . GLU A 1 357 ? 9.587 -32.967 -0.223 1.00 83.62 357 GLU A C 1
ATOM 2895 O O . GLU A 1 357 ? 9.540 -34.162 0.038 1.00 83.62 357 GLU A O 1
ATOM 2900 N N . ASN A 1 358 ? 9.383 -32.043 0.724 1.00 83.69 358 ASN A N 1
ATOM 2901 C CA . ASN A 1 358 ? 9.434 -32.377 2.155 1.00 83.69 358 ASN A CA 1
ATOM 2902 C C . ASN A 1 358 ? 8.092 -32.810 2.761 1.00 83.69 358 ASN A C 1
ATOM 2904 O O . ASN A 1 358 ? 8.068 -33.546 3.748 1.00 83.69 358 ASN A O 1
ATOM 2908 N N . ILE A 1 359 ? 6.965 -32.327 2.228 1.00 83.19 359 ILE A N 1
ATOM 2909 C CA . ILE A 1 359 ? 5.632 -32.610 2.790 1.00 83.19 359 ILE A CA 1
ATOM 2910 C C . ILE A 1 359 ? 4.929 -33.702 1.997 1.00 83.19 359 ILE A C 1
ATOM 2912 O O . ILE A 1 359 ? 4.382 -34.636 2.586 1.00 83.19 359 ILE A O 1
ATOM 2916 N N . PHE A 1 360 ? 4.946 -33.601 0.668 1.00 84.31 360 PHE A N 1
ATOM 2917 C CA . PHE A 1 360 ? 4.301 -34.585 -0.198 1.00 84.31 360 PHE A CA 1
ATOM 2918 C C . PHE A 1 360 ? 5.220 -35.749 -0.585 1.00 84.31 360 PHE A C 1
ATOM 2920 O O . PHE A 1 360 ? 4.704 -36.767 -1.046 1.00 84.31 360 PHE A O 1
ATOM 2927 N N . ASN A 1 361 ? 6.539 -35.636 -0.359 1.00 85.75 361 ASN A N 1
ATOM 2928 C CA . ASN A 1 361 ? 7.544 -36.643 -0.725 1.00 85.75 361 ASN A CA 1
ATOM 2929 C C . ASN A 1 361 ? 7.382 -37.115 -2.178 1.00 85.75 361 ASN A C 1
ATOM 2931 O O . ASN A 1 361 ? 7.356 -38.317 -2.462 1.00 85.75 361 ASN A O 1
ATOM 2935 N N . LEU A 1 362 ? 7.190 -36.166 -3.099 1.00 85.81 362 LEU A N 1
ATOM 2936 C CA . LEU A 1 362 ? 6.995 -36.489 -4.507 1.00 85.81 362 LEU A CA 1
ATOM 2937 C C . LEU A 1 362 ? 8.298 -37.020 -5.128 1.00 85.81 362 LEU A C 1
ATOM 2939 O O . LEU A 1 362 ? 9.383 -36.581 -4.752 1.00 85.81 362 LEU A O 1
ATOM 2943 N N . PRO A 1 363 ? 8.220 -37.959 -6.090 1.00 85.88 363 PRO A N 1
ATOM 2944 C CA . PRO A 1 363 ? 9.404 -38.476 -6.765 1.00 85.88 363 PRO A CA 1
ATOM 2945 C C . PRO A 1 363 ? 10.189 -37.372 -7.496 1.00 85.88 363 PRO A C 1
ATOM 2947 O O . PRO A 1 363 ? 9.556 -36.455 -8.033 1.00 85.88 363 PRO A O 1
ATOM 2950 N N . PRO A 1 364 ? 11.519 -37.532 -7.661 1.00 82.38 364 PRO A N 1
ATOM 2951 C CA . PRO A 1 364 ? 12.376 -36.587 -8.388 1.00 82.38 364 PRO A CA 1
ATOM 2952 C C . PRO A 1 364 ? 11.860 -36.232 -9.785 1.00 82.38 364 PRO A C 1
ATOM 2954 O O . PRO A 1 364 ? 11.922 -35.088 -10.214 1.00 82.38 364 PRO A O 1
ATOM 2957 N N . ALA A 1 365 ? 11.241 -37.200 -10.470 1.00 80.81 365 ALA A N 1
ATOM 2958 C CA . ALA A 1 365 ? 10.647 -37.003 -11.791 1.00 80.81 365 ALA A CA 1
ATOM 2959 C C . ALA A 1 365 ? 9.562 -35.904 -11.840 1.00 80.81 365 ALA A C 1
ATOM 2961 O O . ALA A 1 365 ? 9.286 -35.368 -12.911 1.00 80.81 365 ALA A O 1
ATOM 2962 N N . ILE A 1 366 ? 8.928 -35.591 -10.704 1.00 78.25 366 ILE A N 1
ATOM 2963 C CA . ILE A 1 366 ? 7.930 -34.523 -10.577 1.00 78.25 366 ILE A CA 1
ATOM 2964 C C . ILE A 1 366 ? 8.565 -33.262 -9.982 1.00 78.25 366 ILE A C 1
ATOM 2966 O O . ILE A 1 366 ? 8.258 -32.168 -10.449 1.00 78.25 366 ILE A O 1
ATOM 2970 N N . THR A 1 367 ? 9.445 -33.391 -8.983 1.00 79.75 367 THR A N 1
ATOM 2971 C CA . THR A 1 367 ? 10.061 -32.235 -8.305 1.00 79.75 367 THR A CA 1
ATOM 2972 C C . THR A 1 367 ? 11.067 -31.491 -9.175 1.00 79.75 367 THR A C 1
ATOM 2974 O O . THR A 1 367 ? 11.079 -30.266 -9.161 1.00 79.75 367 THR A O 1
ATOM 2977 N N . GLU A 1 368 ? 11.825 -32.205 -10.006 1.00 79.38 368 GLU A N 1
ATOM 2978 C CA . GLU A 1 368 ? 12.785 -31.629 -10.958 1.00 79.38 368 GLU A CA 1
ATOM 2979 C C . GLU A 1 368 ? 12.137 -31.256 -12.304 1.00 79.38 368 GLU A C 1
ATOM 2981 O O . GLU A 1 368 ? 12.807 -30.822 -13.242 1.00 79.38 368 GLU A O 1
ATOM 2986 N N . SER A 1 369 ? 10.820 -31.437 -12.436 1.00 78.62 369 SER A N 1
ATOM 2987 C CA . SER A 1 369 ? 10.103 -31.045 -13.645 1.00 78.62 369 SER A CA 1
ATOM 2988 C C . SER A 1 369 ? 10.072 -29.524 -13.787 1.00 78.62 369 SER A C 1
ATOM 2990 O O . SER A 1 369 ? 9.826 -28.805 -12.821 1.00 78.62 369 SER A O 1
ATOM 2992 N N . VAL A 1 370 ? 10.181 -29.028 -15.024 1.00 71.44 370 VAL A N 1
ATOM 2993 C CA . VAL A 1 370 ? 9.966 -27.604 -15.357 1.00 71.44 370 VAL A CA 1
ATOM 2994 C C . VAL A 1 370 ? 8.594 -27.117 -14.870 1.00 71.44 370 VAL A C 1
ATOM 2996 O O . VAL A 1 370 ? 8.439 -25.957 -14.497 1.00 71.44 370 VAL A O 1
ATOM 2999 N N . ALA A 1 371 ? 7.609 -28.020 -14.789 1.00 74.94 371 ALA A N 1
ATOM 3000 C CA . ALA A 1 371 ? 6.292 -27.716 -14.245 1.00 74.94 371 ALA A CA 1
ATOM 3001 C C . ALA A 1 371 ? 6.339 -27.241 -12.780 1.00 74.94 371 ALA A C 1
ATOM 3003 O O . ALA A 1 371 ? 5.471 -26.472 -12.382 1.00 74.94 371 ALA A O 1
ATOM 3004 N N . MET A 1 372 ? 7.345 -27.620 -11.984 1.00 74.81 372 MET A N 1
ATOM 3005 C CA . MET A 1 372 ? 7.472 -27.197 -10.581 1.00 74.81 372 MET A CA 1
ATOM 3006 C C . MET A 1 372 ? 7.762 -25.694 -10.424 1.00 74.81 372 MET A C 1
ATOM 3008 O O . MET A 1 372 ? 7.432 -25.104 -9.398 1.00 74.81 372 MET A O 1
ATOM 3012 N N . TYR A 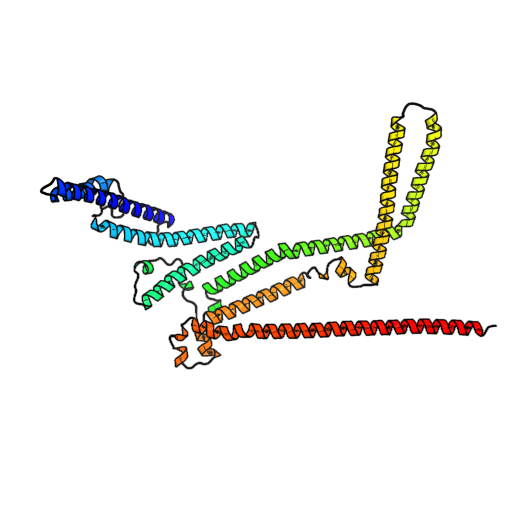1 373 ? 8.311 -25.062 -11.464 1.00 72.00 373 TYR A N 1
ATOM 3013 C CA . TYR A 1 373 ? 8.568 -23.619 -11.520 1.00 72.00 373 TYR A CA 1
ATOM 3014 C C . TYR A 1 373 ? 7.413 -22.827 -12.149 1.00 72.00 373 TYR A C 1
ATOM 3016 O O . TYR A 1 373 ? 7.484 -21.605 -12.267 1.00 72.00 373 TYR A O 1
ATOM 3024 N N . SER A 1 374 ? 6.345 -23.514 -12.560 1.00 76.62 374 SER A N 1
ATOM 3025 C CA . SER A 1 374 ? 5.187 -22.893 -13.194 1.00 76.62 374 SER A CA 1
ATOM 3026 C C . SER A 1 374 ? 4.195 -22.340 -12.150 1.00 76.62 374 SER A C 1
ATOM 3028 O O . SER A 1 374 ? 4.003 -22.959 -11.093 1.00 76.62 374 SER A O 1
ATOM 3030 N N . PRO A 1 375 ? 3.532 -21.194 -12.409 1.00 74.69 375 PRO A N 1
ATOM 3031 C CA . PRO A 1 375 ? 2.521 -20.629 -11.507 1.00 74.69 375 PRO A CA 1
ATOM 3032 C C . PRO A 1 375 ? 1.365 -21.589 -11.179 1.00 74.69 375 PRO A C 1
ATOM 3034 O O . PRO A 1 375 ? 0.699 -21.460 -10.151 1.00 74.69 375 PRO A O 1
ATOM 3037 N N . GLU A 1 376 ? 1.111 -22.573 -12.034 1.00 79.75 376 GLU A N 1
ATOM 3038 C CA . GLU A 1 376 ? 0.062 -23.574 -11.895 1.00 79.75 376 GLU A CA 1
ATOM 3039 C C . GLU A 1 376 ? 0.252 -24.433 -10.642 1.00 79.75 376 GLU A C 1
ATOM 3041 O O . GLU A 1 376 ? -0.725 -24.784 -9.978 1.00 79.75 376 GLU A O 1
ATOM 3046 N N . VAL A 1 377 ? 1.497 -24.728 -10.261 1.00 81.62 377 VAL A N 1
ATOM 3047 C CA . VAL A 1 377 ? 1.782 -25.518 -9.054 1.00 81.62 377 VAL A CA 1
ATOM 3048 C C . VAL A 1 377 ? 1.382 -24.765 -7.789 1.00 81.62 377 VAL A C 1
ATOM 3050 O O . VAL A 1 377 ? 0.859 -25.373 -6.851 1.00 81.62 377 VAL A O 1
ATOM 3053 N N . ILE A 1 378 ? 1.515 -23.437 -7.789 1.00 81.62 378 ILE A N 1
ATOM 3054 C CA . ILE A 1 378 ? 1.029 -22.583 -6.700 1.00 81.62 378 ILE A CA 1
ATOM 3055 C C . ILE A 1 378 ? -0.492 -22.740 -6.552 1.00 81.62 378 ILE A C 1
ATOM 3057 O O . ILE A 1 378 ? -0.996 -22.876 -5.437 1.00 81.62 378 ILE A O 1
ATOM 3061 N N . LEU A 1 379 ? -1.240 -22.788 -7.662 1.00 81.00 379 LEU A N 1
ATOM 3062 C CA . LEU A 1 379 ? -2.693 -23.000 -7.631 1.00 81.00 379 LEU A CA 1
ATOM 3063 C C . LEU A 1 379 ? -3.062 -24.389 -7.100 1.00 81.00 379 LEU A C 1
ATOM 3065 O O . LEU A 1 379 ? -3.993 -24.505 -6.301 1.00 81.00 379 LEU A O 1
ATOM 3069 N N . VAL A 1 380 ? -2.324 -25.429 -7.498 1.00 83.94 380 VAL A N 1
ATOM 3070 C CA . VAL A 1 380 ? -2.523 -26.799 -6.996 1.00 83.94 380 VAL A CA 1
ATOM 3071 C C . VAL A 1 380 ? -2.293 -26.868 -5.482 1.00 83.94 380 VAL A C 1
ATOM 3073 O O . VAL A 1 380 ? -3.088 -27.489 -4.777 1.00 83.94 380 VAL A O 1
ATOM 3076 N N . LEU A 1 381 ? -1.269 -26.181 -4.966 1.00 82.50 381 LEU A N 1
ATOM 3077 C CA . LEU A 1 381 ? -0.976 -26.080 -3.529 1.00 82.50 381 LEU A CA 1
ATOM 3078 C C . LEU A 1 381 ? -2.014 -25.261 -2.750 1.00 82.50 381 LEU A C 1
ATOM 3080 O O . LEU A 1 381 ? -2.349 -25.602 -1.614 1.00 82.50 381 LEU A O 1
ATOM 3084 N N . LEU A 1 382 ? -2.545 -24.190 -3.344 1.00 83.81 382 LEU A N 1
ATOM 3085 C CA . LEU A 1 382 ? -3.550 -23.334 -2.709 1.00 83.81 382 LEU A CA 1
ATOM 3086 C C . LEU A 1 382 ? -4.950 -23.958 -2.699 1.00 83.81 382 LEU A C 1
ATOM 3088 O O . LEU A 1 382 ? -5.745 -23.650 -1.810 1.00 83.81 382 LEU A O 1
ATOM 3092 N N . LEU A 1 383 ? -5.278 -24.836 -3.649 1.00 85.00 383 LEU A N 1
ATOM 3093 C CA . LEU A 1 383 ? -6.622 -25.405 -3.792 1.00 85.00 383 LEU A CA 1
ATOM 3094 C C . LEU A 1 383 ? -7.120 -26.133 -2.524 1.00 85.00 383 LEU A C 1
ATOM 3096 O O . LEU A 1 383 ? -8.241 -25.839 -2.092 1.00 85.00 383 LEU A O 1
ATOM 3100 N N . PRO A 1 384 ? -6.328 -26.998 -1.856 1.00 82.88 384 PRO A N 1
ATOM 3101 C CA . PRO A 1 384 ? -6.704 -27.581 -0.568 1.00 82.88 384 PRO A CA 1
ATOM 3102 C C . PRO A 1 384 ? -7.005 -26.528 0.504 1.00 82.88 384 PRO A C 1
ATOM 3104 O O . PRO A 1 384 ? -7.976 -26.662 1.247 1.00 82.88 384 PRO A O 1
ATOM 3107 N N . ILE A 1 385 ? -6.214 -25.453 0.555 1.00 83.25 385 ILE A N 1
ATOM 3108 C CA . ILE A 1 385 ? -6.364 -24.368 1.535 1.00 83.25 385 ILE A CA 1
ATOM 3109 C C . ILE A 1 385 ? -7.660 -23.601 1.275 1.00 83.25 385 ILE A C 1
ATOM 3111 O O . ILE A 1 385 ? -8.447 -23.376 2.193 1.00 83.25 385 ILE A O 1
ATOM 3115 N N . VAL A 1 386 ? -7.935 -23.258 0.015 1.00 85.12 386 VAL A N 1
ATOM 3116 C CA . VAL A 1 386 ? -9.176 -22.576 -0.371 1.00 85.12 386 VAL A CA 1
ATOM 3117 C C . VAL A 1 386 ? -10.391 -23.461 -0.081 1.00 85.12 386 VAL A C 1
ATOM 3119 O O . VAL A 1 386 ? -11.411 -22.979 0.417 1.00 85.12 386 VAL A O 1
ATOM 3122 N N . SER A 1 387 ? -10.273 -24.772 -0.301 1.00 85.44 387 SER A N 1
ATOM 3123 C CA . SER A 1 387 ? -11.332 -25.732 0.012 1.00 85.44 387 SER A CA 1
ATOM 3124 C C . SER A 1 387 ? -11.598 -25.887 1.518 1.00 85.44 387 SER A C 1
ATOM 3126 O O . SER A 1 387 ? -12.676 -26.363 1.885 1.00 85.44 387 SER A O 1
ATOM 3128 N N . LEU A 1 388 ? -10.688 -25.468 2.408 1.00 86.06 388 LEU A N 1
ATOM 3129 C CA . LEU A 1 388 ? -10.945 -25.457 3.853 1.00 86.06 388 LEU A CA 1
ATOM 3130 C C . LEU A 1 388 ? -11.924 -24.350 4.265 1.00 86.06 388 LEU A C 1
ATOM 3132 O O . LEU A 1 388 ? -12.662 -24.541 5.230 1.00 86.06 388 LEU A O 1
ATOM 3136 N N . PHE A 1 389 ? -12.010 -23.227 3.541 1.00 86.25 389 PHE A N 1
ATOM 3137 C CA . PHE A 1 389 ? -12.929 -22.132 3.887 1.00 86.25 389 PHE A CA 1
ATOM 3138 C C . PHE A 1 389 ? -14.404 -22.557 4.008 1.00 86.25 389 PHE A C 1
ATOM 3140 O O . PHE A 1 389 ? -15.010 -22.260 5.043 1.00 86.25 389 PHE A O 1
ATOM 3147 N N . PRO A 1 390 ? -15.018 -23.263 3.034 1.00 87.75 390 PRO A N 1
ATOM 3148 C CA . PRO A 1 390 ? -16.400 -23.720 3.176 1.00 87.75 390 PRO A CA 1
ATOM 3149 C C . PRO A 1 390 ? -16.571 -24.734 4.317 1.00 87.75 390 PRO A C 1
ATOM 3151 O O . PRO A 1 390 ? -17.610 -24.733 4.980 1.00 87.75 390 PRO A O 1
ATOM 3154 N N . VAL A 1 391 ? -15.556 -25.561 4.594 1.00 86.62 391 VAL A N 1
ATOM 3155 C CA . VAL A 1 391 ? -15.575 -26.526 5.705 1.00 86.62 391 VAL A CA 1
ATOM 3156 C C . VAL A 1 391 ? -15.567 -25.797 7.047 1.00 86.62 391 VAL A C 1
ATOM 3158 O O . VAL A 1 391 ? -16.447 -26.024 7.876 1.00 86.62 391 VAL A O 1
ATOM 3161 N N . ILE A 1 392 ? -14.636 -24.861 7.237 1.00 86.19 392 ILE A N 1
ATOM 3162 C CA . ILE A 1 392 ? -14.539 -24.023 8.437 1.00 86.19 392 ILE A CA 1
ATOM 3163 C C . ILE A 1 392 ? -15.825 -23.209 8.619 1.00 86.19 392 ILE A C 1
ATOM 3165 O O . ILE A 1 392 ? -16.370 -23.162 9.719 1.00 86.19 392 ILE A O 1
ATOM 3169 N N . SER A 1 393 ? -16.370 -22.637 7.542 1.00 85.19 393 SER A N 1
ATOM 3170 C CA . SER A 1 393 ? -17.641 -21.904 7.569 1.00 85.19 393 SER A CA 1
ATOM 3171 C C . SER A 1 393 ? -18.801 -22.779 8.058 1.00 85.19 393 SER A C 1
ATOM 3173 O O . SER A 1 393 ? -19.558 -22.372 8.946 1.00 85.19 393 SER A O 1
ATOM 3175 N N . LYS A 1 394 ? -18.910 -24.025 7.569 1.00 88.38 394 LYS A N 1
ATOM 3176 C CA . LYS A 1 394 ? -19.907 -24.984 8.068 1.00 88.38 394 LYS A CA 1
ATOM 3177 C C . LYS A 1 394 ? -19.690 -25.339 9.536 1.00 88.38 394 LYS A C 1
ATOM 3179 O O . LYS A 1 394 ? -20.670 -25.397 10.274 1.00 88.38 394 LYS A O 1
ATOM 3184 N N . ILE A 1 395 ? -18.444 -25.539 9.970 1.00 88.31 395 ILE A N 1
ATOM 3185 C CA . ILE A 1 395 ? -18.120 -25.824 11.376 1.00 88.31 395 ILE A CA 1
ATOM 3186 C C . ILE A 1 395 ? -18.538 -24.650 12.267 1.00 88.31 395 ILE A C 1
ATOM 3188 O O . ILE A 1 395 ? -19.226 -24.859 13.264 1.00 88.31 395 ILE A O 1
ATOM 3192 N N . ILE A 1 396 ? -18.196 -23.414 11.894 1.00 85.38 396 ILE A N 1
ATOM 3193 C CA . ILE A 1 396 ? -18.582 -22.209 12.643 1.00 85.38 396 ILE A CA 1
ATOM 3194 C C . ILE A 1 396 ? -20.106 -22.080 12.702 1.00 85.38 396 ILE A C 1
ATOM 3196 O O . ILE A 1 396 ? -20.659 -21.835 13.774 1.00 85.38 396 ILE A O 1
ATOM 3200 N N . SER A 1 397 ? -20.795 -22.279 11.575 1.00 84.94 397 SER A N 1
ATOM 3201 C CA . SER A 1 397 ? -22.259 -22.230 11.516 1.00 84.94 397 SER A CA 1
ATOM 3202 C C . SER A 1 397 ? -22.895 -23.288 12.421 1.00 84.94 397 SER A C 1
ATOM 3204 O O . SER A 1 397 ? -23.790 -22.978 13.207 1.00 84.94 397 SER A O 1
ATOM 3206 N N . TYR A 1 398 ? -22.365 -24.513 12.402 1.00 90.62 398 TYR A N 1
ATOM 3207 C CA . TYR A 1 398 ? -22.807 -25.601 13.269 1.00 90.62 398 TYR A CA 1
ATOM 3208 C C . TYR A 1 398 ? -22.597 -25.286 14.757 1.00 90.62 398 TYR A C 1
ATOM 3210 O O . TYR A 1 398 ? -23.522 -25.436 15.555 1.00 90.62 398 TYR A O 1
ATOM 3218 N N . VAL A 1 399 ? -21.413 -24.795 15.140 1.00 88.50 399 VAL A N 1
ATOM 3219 C CA . VAL A 1 399 ? -21.109 -24.406 16.528 1.00 88.50 399 VAL A CA 1
ATOM 3220 C C . VAL A 1 399 ? -22.011 -23.259 16.982 1.00 88.50 399 VAL A C 1
ATOM 3222 O O . VAL A 1 399 ? -22.565 -23.315 18.078 1.00 88.50 399 VAL A O 1
ATOM 3225 N N . LYS A 1 400 ? -22.223 -22.246 16.134 1.00 84.31 400 LYS A N 1
ATOM 3226 C CA . LYS A 1 400 ? -23.109 -21.116 16.438 1.00 84.31 400 LYS A CA 1
ATOM 3227 C C . LYS A 1 400 ? -24.555 -21.573 16.625 1.00 84.31 400 LYS A C 1
ATOM 3229 O O . LYS A 1 400 ? -25.192 -21.174 17.594 1.00 84.31 400 LYS A O 1
ATOM 3234 N N . HIS A 1 401 ? -25.053 -22.429 15.735 1.00 84.69 401 HIS A N 1
ATOM 3235 C CA . HIS A 1 401 ? -26.400 -22.987 15.828 1.00 84.69 401 HIS A CA 1
ATOM 3236 C C . HIS A 1 401 ? -26.572 -23.822 17.102 1.00 84.69 401 HIS A C 1
ATOM 3238 O O . HIS A 1 401 ? -27.561 -23.677 17.816 1.00 84.69 401 HIS A O 1
ATOM 3244 N N . ARG A 1 402 ? -25.577 -24.647 17.445 1.00 84.88 402 ARG A N 1
ATOM 3245 C CA . ARG A 1 402 ? -25.584 -25.439 18.679 1.00 84.88 402 ARG A CA 1
ATOM 3246 C C . ARG A 1 402 ? -25.572 -24.557 19.929 1.00 84.88 402 ARG A C 1
ATOM 3248 O O . ARG A 1 402 ? -26.354 -24.807 20.839 1.00 84.88 402 ARG A O 1
ATOM 3255 N N . ASN A 1 403 ? -24.736 -23.520 19.965 1.00 81.88 403 ASN A N 1
ATOM 3256 C CA . ASN A 1 403 ? -24.687 -22.582 21.089 1.00 81.88 403 ASN A CA 1
ATOM 3257 C C . ASN A 1 403 ? -26.002 -21.808 21.246 1.00 81.88 403 ASN A C 1
ATOM 3259 O O . ASN A 1 403 ? -26.457 -21.626 22.371 1.00 81.88 403 ASN A O 1
ATOM 3263 N N . LEU A 1 404 ? -26.639 -21.415 20.138 1.00 80.00 404 LEU A N 1
ATOM 3264 C CA . LEU A 1 404 ? -27.954 -20.769 20.157 1.00 80.00 404 LEU A CA 1
ATOM 3265 C C . LEU A 1 404 ? -29.040 -21.704 20.709 1.00 80.00 404 LEU A C 1
ATOM 3267 O O . LEU A 1 404 ? -29.852 -21.289 21.527 1.00 80.00 404 LEU A O 1
ATOM 3271 N N . ILE A 1 405 ? -29.043 -22.978 20.306 1.00 81.19 405 ILE A N 1
ATOM 3272 C CA . ILE A 1 405 ? -29.977 -23.968 20.865 1.00 81.19 405 ILE A CA 1
ATOM 3273 C C . ILE A 1 405 ? -29.763 -24.114 22.375 1.00 81.19 405 ILE A C 1
ATOM 3275 O O . ILE A 1 405 ? -30.733 -24.140 23.128 1.00 81.19 405 ILE A O 1
ATOM 3279 N N . ILE A 1 406 ? -28.507 -24.194 22.823 1.00 78.94 406 ILE A N 1
ATOM 3280 C CA . ILE A 1 406 ? -28.181 -24.318 24.248 1.00 78.94 406 ILE A CA 1
ATOM 3281 C C . ILE A 1 406 ? -28.654 -23.080 25.024 1.00 78.94 406 ILE A C 1
ATOM 3283 O O . ILE A 1 406 ? -29.243 -23.241 26.091 1.00 78.94 406 ILE A O 1
ATOM 3287 N N . SER A 1 407 ? -28.464 -21.864 24.497 1.00 73.00 407 SER A N 1
ATOM 3288 C CA . SER A 1 407 ? -28.928 -20.644 25.174 1.00 73.00 407 SER A CA 1
ATOM 3289 C C . SER A 1 407 ? -30.455 -20.575 25.245 1.00 73.00 407 SER A C 1
ATOM 3291 O O . SER A 1 407 ? -31.003 -20.280 26.301 1.00 73.00 407 SER A O 1
ATOM 3293 N N . LEU A 1 408 ? -31.157 -20.937 24.165 1.00 72.94 408 LEU A N 1
ATOM 3294 C CA . LEU A 1 408 ? -32.623 -20.990 24.146 1.00 72.94 408 LEU A CA 1
ATOM 3295 C C . LEU A 1 408 ? -33.175 -22.046 25.116 1.00 72.94 408 LEU A C 1
ATOM 3297 O O . LEU A 1 408 ? -34.194 -21.818 25.763 1.00 72.94 408 LEU A O 1
ATOM 3301 N N . GLN A 1 409 ? -32.496 -23.188 25.270 1.00 73.31 409 GLN A N 1
ATOM 3302 C CA . GLN A 1 409 ? -32.851 -24.188 26.281 1.00 73.31 409 GLN A CA 1
ATOM 3303 C C . GLN A 1 409 ? -32.620 -23.681 27.709 1.00 73.31 409 GLN A C 1
ATOM 3305 O O . GLN A 1 409 ? -33.413 -23.989 28.598 1.00 73.31 409 GLN A O 1
ATOM 3310 N N . GLN A 1 410 ? -31.559 -22.904 27.944 1.00 72.75 410 GLN A N 1
ATOM 3311 C CA . GLN A 1 410 ? -31.314 -22.266 29.239 1.00 72.75 410 GLN A CA 1
ATOM 3312 C C . GLN A 1 410 ? -32.388 -21.217 29.553 1.00 72.75 410 GLN A C 1
ATOM 3314 O O . GLN A 1 410 ? -32.936 -21.241 30.650 1.00 72.75 410 GLN A O 1
ATOM 3319 N N . GLU A 1 411 ? -32.769 -20.375 28.590 1.00 71.44 411 GLU A N 1
ATOM 3320 C CA . GLU A 1 411 ? -33.873 -19.418 28.749 1.00 71.44 411 GLU A CA 1
ATOM 3321 C C . GLU A 1 411 ? -35.221 -20.112 28.992 1.00 71.44 411 GLU A C 1
ATOM 3323 O O . GLU A 1 411 ? -35.996 -19.679 29.847 1.00 71.44 411 GLU A O 1
ATOM 3328 N N . GLY A 1 412 ? -35.498 -21.212 28.284 1.00 69.12 412 GLY A N 1
ATOM 3329 C CA . GLY A 1 412 ? -36.693 -22.030 28.494 1.00 69.12 412 GLY A CA 1
ATOM 3330 C C . GLY A 1 412 ? -36.754 -22.619 29.904 1.00 69.12 412 GLY A C 1
ATOM 3331 O O . GLY A 1 412 ? -37.765 -22.469 30.588 1.00 69.12 412 GLY A O 1
ATOM 3332 N N . ARG A 1 413 ? -35.645 -23.195 30.388 1.00 63.69 413 ARG A N 1
ATOM 3333 C CA . ARG A 1 413 ? -35.543 -23.701 31.767 1.00 63.69 413 ARG A CA 1
ATOM 3334 C C . ARG A 1 413 ? -35.667 -22.595 32.808 1.00 63.69 413 ARG A C 1
ATOM 3336 O O . ARG A 1 413 ? -36.284 -22.814 33.840 1.00 63.69 413 ARG A O 1
ATOM 3343 N N . ILE A 1 414 ? -35.114 -21.409 32.556 1.00 58.31 414 ILE A N 1
ATOM 3344 C CA . ILE A 1 414 ? -35.257 -20.258 33.460 1.00 58.31 414 ILE A CA 1
ATOM 3345 C C . ILE A 1 414 ? -36.727 -19.827 33.550 1.00 58.31 414 ILE A C 1
ATOM 3347 O O . ILE A 1 414 ? -37.207 -19.555 34.647 1.00 58.31 414 ILE A O 1
ATOM 3351 N N . LYS A 1 415 ? -37.467 -19.828 32.432 1.00 62.59 415 LYS A N 1
ATOM 3352 C CA . LYS A 1 415 ? -38.913 -19.550 32.424 1.00 62.59 415 LYS A CA 1
ATOM 3353 C C . LYS A 1 415 ? -39.724 -20.621 33.151 1.00 62.59 415 LYS A C 1
ATOM 3355 O O . LYS A 1 415 ? -40.631 -20.263 33.892 1.00 62.59 415 LYS A O 1
ATOM 3360 N N . GLU A 1 416 ? -39.394 -21.902 32.985 1.00 62.12 416 GLU A N 1
ATOM 3361 C CA . GLU A 1 416 ? -40.033 -22.992 33.739 1.00 62.12 416 GLU A CA 1
ATOM 3362 C C . GLU A 1 416 ? -39.748 -22.894 35.240 1.00 62.12 416 GLU A C 1
ATOM 3364 O O . GLU A 1 416 ? -40.660 -23.046 36.048 1.00 62.12 416 GLU A O 1
ATOM 3369 N N . ILE A 1 417 ? -38.510 -22.575 35.629 1.00 57.03 417 ILE A N 1
ATOM 3370 C CA . ILE A 1 417 ? -38.149 -22.368 37.034 1.00 57.03 417 ILE A CA 1
ATOM 3371 C C . ILE A 1 417 ? -38.902 -21.158 37.598 1.00 57.03 417 ILE A C 1
ATOM 3373 O O . ILE A 1 417 ? -39.512 -21.289 38.652 1.00 57.03 417 ILE A O 1
ATOM 3377 N N . LEU A 1 418 ? -38.944 -20.022 36.892 1.00 53.16 418 LEU A N 1
ATOM 3378 C CA . LEU A 1 418 ? -39.712 -18.833 37.295 1.00 53.16 418 LEU A CA 1
ATOM 3379 C C . LEU A 1 418 ? -41.217 -19.107 37.407 1.00 53.16 418 LEU A C 1
ATOM 3381 O O . LEU A 1 418 ? -41.847 -18.626 38.345 1.00 53.16 418 LEU A O 1
ATOM 3385 N N . ALA A 1 419 ? -41.789 -19.891 36.492 1.00 60.41 419 ALA A N 1
ATOM 3386 C CA . ALA A 1 419 ? -43.186 -20.308 36.565 1.00 60.41 419 ALA A CA 1
ATOM 3387 C C . ALA A 1 419 ? -43.430 -21.235 37.765 1.00 60.41 419 ALA A C 1
ATOM 3389 O O . ALA A 1 419 ? -44.373 -21.015 38.519 1.00 60.41 419 ALA A O 1
ATOM 3390 N N . SER A 1 420 ? -42.540 -22.205 38.003 1.00 55.72 420 SER A N 1
ATOM 3391 C CA . SER A 1 420 ? -42.650 -23.101 39.157 1.00 55.72 420 SER A CA 1
ATOM 3392 C C . SER A 1 420 ? -42.516 -22.343 40.480 1.00 55.72 420 SER A C 1
ATOM 3394 O O . SER A 1 420 ? -43.310 -22.558 41.386 1.00 55.72 420 SER A O 1
ATOM 3396 N N . VAL A 1 421 ? -41.578 -21.394 40.583 1.00 52.88 421 VAL A N 1
ATOM 3397 C CA . VAL A 1 421 ? -41.377 -20.560 41.778 1.00 52.88 421 VAL A CA 1
ATOM 3398 C C . VAL A 1 421 ? -42.561 -19.610 41.982 1.00 52.88 421 VAL A C 1
ATOM 3400 O O . VAL A 1 421 ? -43.000 -19.432 43.114 1.00 52.88 421 VAL A O 1
ATOM 3403 N N . GLY A 1 422 ? -43.142 -19.066 40.908 1.00 49.84 422 GLY A N 1
ATOM 3404 C CA . GLY A 1 422 ? -44.395 -18.308 40.974 1.00 49.84 422 GLY A CA 1
ATOM 3405 C C . GLY A 1 422 ? -45.581 -19.137 41.486 1.00 49.84 422 GLY A C 1
ATOM 3406 O O . GLY A 1 422 ? -46.404 -18.621 42.244 1.00 49.84 422 GLY A O 1
ATOM 3407 N N . ASP A 1 423 ? -45.638 -20.425 41.144 1.00 47.91 423 ASP A N 1
ATOM 3408 C CA . ASP A 1 423 ? -46.643 -21.359 41.666 1.00 47.91 423 ASP A CA 1
ATOM 3409 C C . ASP A 1 423 ? -46.391 -21.755 43.132 1.00 47.91 423 ASP A C 1
ATOM 3411 O O . ASP A 1 423 ? -47.350 -21.976 43.875 1.00 47.91 423 ASP A O 1
ATOM 3415 N N . TYR A 1 424 ? -45.132 -21.799 43.587 1.00 46.75 424 TYR A N 1
ATOM 3416 C CA . TYR A 1 424 ? -44.806 -22.006 45.005 1.00 46.75 424 TYR A CA 1
ATOM 3417 C C . TYR A 1 424 ? -45.219 -20.807 45.873 1.00 46.75 424 TYR A C 1
ATOM 3419 O O . TYR A 1 424 ? -45.814 -21.013 46.929 1.00 46.75 424 TYR A O 1
ATOM 3427 N N . VAL A 1 425 ? -45.011 -19.569 45.405 1.00 47.78 425 VAL A N 1
ATOM 3428 C CA . VAL A 1 425 ? -45.434 -18.352 46.131 1.00 47.78 425 VAL A CA 1
ATOM 3429 C C . VAL A 1 425 ? -46.962 -18.241 46.202 1.00 47.78 425 VAL A C 1
ATOM 3431 O O . VAL A 1 425 ? -47.511 -17.943 47.259 1.00 47.78 425 VAL A O 1
ATOM 3434 N N . LYS A 1 426 ? -47.677 -18.569 45.117 1.00 47.84 426 LYS A N 1
ATOM 3435 C CA . LYS A 1 426 ? -49.150 -18.590 45.134 1.00 47.84 426 LYS A CA 1
ATOM 3436 C C . LYS A 1 426 ? -49.729 -19.669 46.041 1.00 47.84 426 LYS A C 1
ATOM 3438 O O . LYS A 1 426 ? -50.765 -19.445 46.659 1.00 47.84 426 LYS A O 1
ATOM 3443 N N . LYS A 1 427 ? -49.096 -20.843 46.134 1.00 48.44 427 LYS A N 1
ATOM 3444 C CA . LYS A 1 427 ? -49.554 -21.884 47.063 1.00 48.44 427 LYS A CA 1
ATOM 3445 C C . LYS A 1 427 ? -49.375 -21.466 48.520 1.00 48.44 427 LYS A C 1
ATOM 3447 O O . LYS A 1 427 ? -50.268 -21.751 49.310 1.00 48.44 427 LYS A O 1
ATOM 3452 N N . GLU A 1 428 ? -48.296 -20.775 48.879 1.00 46.09 428 GLU A N 1
ATOM 3453 C CA . GLU A 1 428 ? -48.124 -20.264 50.247 1.00 46.09 428 GLU A CA 1
ATOM 3454 C C . GLU A 1 428 ? -49.156 -19.182 50.608 1.00 46.09 428 GLU A C 1
ATOM 3456 O O . GLU A 1 428 ? -49.702 -19.224 51.708 1.00 46.09 428 GLU A O 1
ATOM 3461 N N . GLU A 1 429 ? -49.507 -18.276 49.687 1.00 48.78 429 GLU A N 1
ATOM 3462 C CA . GLU A 1 429 ? -50.574 -17.283 49.916 1.00 48.78 429 GLU A CA 1
ATOM 3463 C C . GLU A 1 429 ? -51.948 -17.941 50.115 1.00 48.78 429 GLU A C 1
ATOM 3465 O O . GLU A 1 429 ? -52.643 -17.623 51.077 1.00 48.78 429 GLU A O 1
ATOM 3470 N N . ILE A 1 430 ? -52.302 -18.931 49.288 1.00 51.31 430 ILE A N 1
ATOM 3471 C CA . ILE A 1 430 ? -53.585 -19.648 49.404 1.00 51.31 430 ILE A CA 1
ATOM 3472 C C . ILE A 1 430 ? -53.642 -20.484 50.693 1.00 51.31 430 ILE A C 1
ATOM 3474 O O . ILE A 1 430 ? -54.682 -20.562 51.339 1.00 51.31 430 ILE A O 1
ATOM 3478 N N . THR A 1 431 ? -52.529 -21.096 51.109 1.00 50.06 431 THR A N 1
ATOM 3479 C CA . THR A 1 431 ? -52.498 -21.901 52.345 1.00 50.06 431 THR A CA 1
ATOM 3480 C C . THR A 1 431 ? -52.593 -21.016 53.595 1.00 50.06 431 THR A C 1
ATOM 3482 O O . THR A 1 431 ? -53.214 -21.416 54.580 1.00 50.06 431 THR A O 1
ATOM 3485 N N . ASN A 1 432 ? -52.040 -19.798 53.543 1.00 47.38 432 ASN A N 1
ATOM 3486 C CA . ASN A 1 432 ? -52.169 -18.801 54.607 1.00 47.38 432 ASN A CA 1
ATOM 3487 C C . ASN A 1 432 ? -53.577 -18.180 54.669 1.00 47.38 432 ASN A C 1
ATOM 3489 O O . ASN A 1 432 ? -54.078 -17.950 55.763 1.00 47.38 432 ASN A O 1
ATOM 3493 N N . GLU A 1 433 ? -54.254 -17.952 53.538 1.00 49.12 433 GLU A N 1
ATOM 3494 C CA . GLU A 1 433 ? -55.654 -17.487 53.544 1.00 49.12 433 GLU A CA 1
ATOM 3495 C C . GLU A 1 433 ? -56.613 -18.544 54.120 1.00 49.12 433 GLU A C 1
ATOM 3497 O O . GLU A 1 433 ? -57.461 -18.210 54.947 1.00 49.12 433 GLU A O 1
ATOM 3502 N N . ILE A 1 434 ? -56.424 -19.826 53.782 1.00 52.75 434 ILE A N 1
ATOM 3503 C CA . ILE A 1 434 ? -57.267 -20.923 54.295 1.00 52.75 434 ILE A CA 1
ATOM 3504 C C . ILE A 1 434 ? -57.067 -21.134 55.807 1.00 52.75 434 ILE A C 1
ATOM 3506 O O . ILE A 1 434 ? -58.033 -21.354 56.534 1.00 52.75 434 ILE A O 1
ATOM 3510 N N . THR A 1 435 ? -55.835 -21.008 56.316 1.00 49.25 435 THR A N 1
ATOM 3511 C CA . THR A 1 435 ? -55.572 -21.136 57.764 1.00 49.25 435 THR A CA 1
ATOM 3512 C C . THR A 1 435 ? -56.076 -19.942 58.578 1.00 49.25 435 THR A C 1
ATOM 3514 O O . THR A 1 435 ? -56.414 -20.105 59.751 1.00 49.25 435 THR A O 1
ATOM 3517 N N . ILE A 1 436 ? -56.180 -18.752 57.978 1.00 52.31 436 ILE A N 1
ATOM 3518 C CA . ILE A 1 436 ? -56.775 -17.585 58.640 1.00 52.31 436 ILE A CA 1
ATOM 3519 C C . ILE A 1 436 ? -58.303 -17.715 58.687 1.00 52.31 436 ILE A C 1
ATOM 3521 O O . ILE A 1 436 ? -58.879 -17.456 59.743 1.00 52.31 436 ILE A O 1
ATOM 3525 N N . GLU A 1 437 ? -58.962 -18.173 57.616 1.00 48.38 437 GLU A N 1
ATOM 3526 C CA . GLU A 1 437 ? -60.419 -18.384 57.623 1.00 48.38 437 GLU A CA 1
ATOM 3527 C C . GLU A 1 437 ? -60.860 -19.500 58.586 1.00 48.38 437 GLU A C 1
ATOM 3529 O O . GLU A 1 437 ? -61.809 -19.288 59.342 1.00 48.38 437 GLU A O 1
ATOM 3534 N N . GLU A 1 438 ? -60.146 -20.630 58.663 1.00 46.41 438 GLU A N 1
ATOM 3535 C CA . GLU A 1 438 ? -60.486 -21.705 59.613 1.00 46.41 438 GLU A CA 1
ATOM 3536 C C . GLU A 1 438 ? -60.326 -21.266 61.081 1.00 46.41 438 GLU A C 1
ATOM 3538 O O . GLU A 1 438 ? -61.140 -21.640 61.929 1.00 46.41 438 GLU A O 1
ATOM 3543 N N . SER A 1 439 ? -59.361 -20.388 61.383 1.00 46.06 439 SER A N 1
ATOM 3544 C CA . SER A 1 439 ? -59.143 -19.876 62.747 1.00 46.06 439 SER A CA 1
ATOM 3545 C C . SER A 1 439 ? -60.205 -18.880 63.240 1.00 46.06 439 SER A C 1
ATOM 3547 O O . SER A 1 439 ? -60.324 -18.663 64.445 1.00 46.06 439 SER A O 1
ATOM 3549 N N . VAL A 1 440 ? -60.990 -18.278 62.337 1.00 50.22 440 VAL A N 1
ATOM 3550 C CA . VAL A 1 440 ? -62.053 -17.315 62.687 1.00 50.22 440 VAL A CA 1
ATOM 3551 C C . VAL A 1 440 ? -63.405 -18.015 62.892 1.00 50.22 440 VAL A C 1
ATOM 3553 O O . VAL A 1 440 ? -64.254 -17.519 63.633 1.00 50.22 440 VAL A O 1
ATOM 3556 N N . THR A 1 441 ? -63.605 -19.201 62.312 1.00 46.66 441 THR A N 1
ATOM 3557 C CA . THR A 1 441 ? -64.834 -19.994 62.485 1.00 46.66 441 THR A CA 1
ATOM 3558 C C . THR A 1 441 ? -64.891 -20.843 63.758 1.00 46.66 441 THR A C 1
ATOM 3560 O O . THR A 1 441 ? -65.988 -21.211 64.168 1.00 46.66 441 THR A O 1
ATOM 3563 N N . GLU A 1 442 ? -63.770 -21.116 64.434 1.00 44.25 442 GLU A N 1
ATOM 3564 C CA . GLU A 1 442 ? -63.764 -21.885 65.697 1.00 44.25 442 GLU A CA 1
ATOM 3565 C C . GLU A 1 442 ? -63.969 -21.031 66.968 1.00 44.25 442 GLU A C 1
ATOM 3567 O O . GLU A 1 442 ? -64.015 -21.570 68.073 1.00 44.25 442 GLU A O 1
ATOM 3572 N N . SER A 1 443 ? -64.144 -19.709 66.845 1.00 46.25 443 SER A N 1
ATOM 3573 C CA . SER A 1 443 ? -64.381 -18.803 67.984 1.00 46.25 443 SER A CA 1
ATOM 3574 C C . SER A 1 443 ? -65.763 -18.130 67.990 1.00 46.25 443 SER A C 1
ATOM 3576 O O . SER A 1 443 ? -65.876 -16.992 68.451 1.00 46.25 443 SER A O 1
ATOM 3578 N N . SER A 1 444 ? -66.801 -18.796 67.469 1.00 36.06 444 SER A N 1
ATOM 3579 C CA . SER A 1 444 ? -68.204 -18.332 67.523 1.00 36.06 444 SER A CA 1
ATOM 3580 C C . SER A 1 444 ? -69.090 -19.260 68.342 1.00 36.06 444 SER A C 1
ATOM 3582 O O . SER A 1 444 ? -69.092 -20.471 68.033 1.00 36.06 444 SER A O 1
#

Foldseek 3Di:
DPPVPDDLVVLLVVLVLQLCLLVVLLVVLVVQVVVLVVCCVPPNPDSPVVVVVSQCCSFPPVQVVDDHPVNGRDDNVCSVVSSVVSVLSNVLSVVVVVLVVLVVLLVVLVVVCVVPLDLVSLCSNLVSVVCSLVVLCVLVVVQVVCVVVVNHDPSSVPRDRPDDVLSVDQDQADLVSNCVRPNNVSVLVSVLSSLVSVVVVCCVPPQVVLVVLLVVLLVVLVVLLVLLVVLVVCVVVLVVVVVVVVVVVVVVVVVVVVVPVVDPDCPPVVVVVVVVVVVVVVVSVVVNVVSVVSNVVNVVVVVVCVVDVCVSCVSSVVVVRDDPVVVVVVSVVVSVVVSVVVSVLVSCQVHLLNCVCPVVVHDCVVSVDPCSVDSVSSVVSCVVVVVVVVVVVVVVVVVVVVVVVVVVVVVVVVVVVVVVVVVVVVVVVVVVVVVVVVVVVVPD

Secondary structure (DSSP, 8-state):
--TTS--HHHHHHHHHHHHHHHHHHHHHHHHHHHHHHHHHHHH-S--HHHHHHHHHHIIIIIGGGS--TTSSPPPTTTHHHHHHHHHHHHHHHHHHHHHHHHHHHHHHHHHHHHHH--HHHHHHHHHHHHHHHHHHHHHHHHHHHHHHTT---HHHHT----S-GGGT----S-HHHHHHSHHHHHHHHHHHHHHHHHHHHHIIIIIHHHHHHHHHHHHHHHHHHHHHHHHHHHHHHHHHHHHHHHHHHHHHHHHHHHHHTT----HHHHHHHHHHHHHHHHHHHHHHHHHHHHHHHHHHHHHHHHH-TTHHHHHTTTTTSPPHHHHHHHHHHHHHHHHHHHHHHHHHHH-HHHHHHHTS---HHHHTSGGGGSHHHHHHHHHHHHHHHHHHHHHHHHHHHHHHHHHHHHHHHHHHHHHHHHHHHHHHHHHHHHHHHHHHHTT-

Mean predicted aligned error: 16.58 Å

Sequence (444 aa):
MTESGELVIVAFFEGIRNIITYAFFGLVYVLALGSIIITSNIFTPNPQFMFDFLDTFMRNYFGLWFNFPNGTVPGLTEIPDLIMSEISVFTGDFYLFAFQILFIVSIFYSIRAFLKTNPKHDMLVVGSLIIMIVVPLMIFGFNDMLDLLHISDPYLSSLPDPLDPAFSVIPIDNLFLFLASPVISLAIVSYIYLELAFQINYIDTVSKPSLERRNRLESQLVILQSESHFVVANIDKIKEEAKVRKEEIDKEGKTNINKFLLKMEERFSYVKEMIEKKKLEEEEKRLITAASKTRRLGTYINRLFKEDVEARDTLTARTSAPKSQSLAVSTLINFFSRIILLILVSFIVIQPHWFAENIFNLPPAITESVAMYSPEVILVLLLPIVSLFPVISKIISYVKHRNLIISLQQEGRIKEILASVGDYVKKEEITNEITIEESVTESS

Solvent-accessible surface area (backbone atoms only — not comparable to full-atom values): 24249 Å² total; per-residue (Å²): 104,43,100,87,69,43,57,39,72,57,53,36,55,48,31,54,50,48,40,52,48,47,52,51,52,45,50,54,50,51,54,52,49,49,50,50,54,58,46,33,78,75,74,44,98,64,55,64,62,58,52,54,48,48,53,50,43,45,48,72,55,58,34,71,80,53,88,47,96,83,76,56,66,77,53,82,84,46,40,64,58,50,42,53,53,37,51,48,54,31,51,41,30,47,51,55,43,53,49,51,50,38,50,52,51,21,51,56,28,45,58,47,22,75,74,62,69,40,52,72,30,46,50,49,23,51,48,32,56,48,48,64,51,50,50,56,53,51,54,52,53,48,47,57,54,31,48,76,70,72,50,79,54,71,67,68,76,67,45,78,76,90,66,61,73,65,63,76,60,74,61,76,88,41,73,69,53,34,54,66,29,62,54,50,38,50,50,51,53,49,48,51,51,48,53,51,45,48,50,53,41,47,40,63,71,56,49,44,58,43,46,52,50,27,54,51,40,45,50,54,50,52,48,42,47,54,49,15,52,50,43,63,74,39,43,65,59,53,52,47,53,53,50,51,50,52,50,48,57,54,50,55,48,61,61,44,55,72,64,48,77,79,58,94,82,57,79,64,56,58,53,49,53,51,50,52,49,50,50,50,53,50,52,48,53,49,49,55,50,48,48,52,50,42,34,54,49,30,52,49,52,56,48,46,45,70,78,31,76,59,50,55,37,59,72,24,36,50,78,79,30,77,54,67,68,60,47,52,50,51,53,51,52,51,51,51,53,49,51,53,49,49,52,52,52,52,48,51,60,75,36,46,58,54,46,41,51,74,72,65,61,51,56,64,85,56,66,74,30,74,63,49,79,36,75,64,46,39,51,62,64,44,47,64,60,62,59,42,51,66,54,52,49,50,50,51,51,51,52,53,53,51,51,51,52,52,50,54,52,50,54,51,50,50,51,52,50,51,52,52,53,54,51,53,54,52,49,53,53,53,54,52,53,53,55,52,54,57,63,61,66,78,77,117

Radius of gyration: 45.48 Å; Cα contacts (8 Å, |Δi|>4): 225; chains: 1; bounding box: 100×97×132 Å

pLDDT: mean 77.69, std 12.87, range [36.06, 93.56]